Protein 1CDO (pdb70)

Foldseek 3Di:
DCAPHWDWFWFFKAQFAPDFTDTATKTFAHAAAQKFKWQWFKFWDDCVQVCCRYPLRPPVLDGAQDGQLTKTFTCCYHPPDDPDDGGFIKAFALAFQPCPDPQNPDPQFLHDCDFCCNPPVSSQFRPDARIDGPNHRHTYGSQHRNRISMHMHRNRRMATADSPFDRQWLSNLSFQLLLQLLCQCPVQNAAAQFEEEFEDQFSSSLSVLLNNVLRHYPAYEYEDLDCVRVVSSVVSPHDHYDHQVVDPDGPLVVLCVVPVAAGQEYEYAAQDLVVQASRLSSFHFARHEYEYRHHDDPDDHDDDPCSPVRHYYYYYTDSSRDNNRPPSRVVSVCVVVVNDDTVSQEDAEEESNCVSVQVVCVVVVNGRIYMYGD/DPPPHKDWFWFFKDQFAPDGTDIATKIFAHAAPQKFKWQWFKFWDDPVQVCCRHPAPPGLLDRAQDGQQTKTFTCQYHPPDPPDGGGFIKHFALAFQPCPDPQNPDPQFLHDCDFCVNVPPNSQFDPDARIDGPNHGYTYHSQPRNRISMHMHRNRGMATADSVFDRLWLSRLNAQLLLLQLCQCPVQNAAAAFAEEEEDQFSSRLSVLLNNVLRHYPAYEYEYQDPVRPVSSVVSHHDHYYHQVPDPDGPLVVLCVVVVAATQEYEYAPADLVVQASRLSRHHFARHEYEYRHHDDPDDRDDDPVSVVRHYYYYYHGSSRDNPNPPSNVVSVCVVVVSDDGVSQAPEEEESNCVVVQSVCVVVVNGRMYMYGD

Sequence (748 aa):
ATVGKVIKCKAAVAWEANKPLVIEEIEVDVPHANEIRIKIIATGVCHTDLYHLFEGKHKDGFPVVLGHEGAGIVESVGPGVTEFQPGEKVIPLFISQCGECRFCQSPKTNQCVKGWANESPDVMSPKETRFTCKGRKVLQFLGTSTFSQYTVVNQIAVAKIDPSAPLDTVCLLGCGVSTGFGAAVNTAKVEPGSTCAVFGLGAVGLAAVMGCHSAGAKRIIAVDLNPDKFEKAKVFGATDFVNPNDHSEPISQVLSKMTNGGVDFSLECVGNVGVMRNALESCLKGWGVSVLVGWTDLHDVATRPIQLIAGRTWKGSMFGGFKGKDGVPKMVKAYLDKKVKLDEFITHRMPLESVNDAIDLMKHGKCIRTVLSLATVGKVIKCKAAVAWEANKPLVIEEIEVDVPHANEIRIKIIATGVCHTDLYHLFEGKHKDGFPVVLGHEGAGIVESVGPGVTEFQPGEKVIPLFISQCGECRFCQSPKTNQCVKGWANESPDVMSPKETRFTCKGRKVLQFLGTSTFSQYTVVNQIAVAKIDPSAPLDTVCLLGCGVSTGFGAAVNTAKVEPGSTCAVFGLGAVGLAAVMGCHSAGAKRIIAVDLNPDKFEKAKVFGATDFVNPNDHSEPISQVLSKMTNGGVDFSLECVGNVGVMRNALESCLKGWGVSVLVGWTDLHDVATRPIQLIAGRTWKGSMFGGFKGKDGVPKMVKAYLDKKVKLDEFITHRMPLESVNDAIDLMKHGKCIRTVLSL

CATH classification: 3.90.180.10 (+1 more: 3.40.50.720)

Nearest PDB structures (foldseek):
  1cdo-assembly1_B  TM=1.003E+00  e=3.795E-87  Gadus morhua callarias
  7u9n-assembly1_A  TM=9.474E-01  e=1.979E-55  Equus caballus
  1p0c-assembly1_A  TM=9.424E-01  e=9.483E-54  Pelophylax perezi
  1d1t-assembly1_B  TM=9.453E-01  e=1.137E-53  Homo sapiens
  8h2a-assembly1_B  TM=8.984E-01  e=4.370E-33  Formosa agariphila

Secondary structure (DSSP, 8-state):
--TTS-EEEEEEEB-STTS--EEEEEEEPPP-TTEEEEEEEEEE--HHHHIIIIII--TTS-SEE----EEEEEEEE-TT--S--TT-EEEE-SS---SSSHHHH-TT----S-SGGGT-TTTTS-S---EEETTEEEEEGGGT--SBSEEEEEGGGEEE--TT--HHHHGGGGTHHHHHHHIIIIII---TT-EEEEE--SHHHHHHHHHHHHTT-SEEEEE-S-GGGHHHHHHTT--EEE-GGG-SS-HHHHHHHHHTS-BSEEEE-S--HHHHHHHHHTBPTTT-EEEE-S--SSS-EEE-HHHHHTT-EEEE-SGGG--HHHHHHHHHHHHHTTSS--GGGEEEEEEGGGHHHHHHHHHTT--SEEEEE-/--TTS-EEEEEEEB-STTS--EEEEEEEPPP-TTEEEEEEEEEE--HHHHHHHHH---GGG-SEE----EEEEEEEE-TT--S--TT-EEEE-SS---SSSTTTT-TT----S-SHHHH-TTTTS-S---EEETTEE-EEGGGT--SBSEEEEEGGGEEE--TT--HHHHGGGGTHHHHHHHIIIIII---TT-EEEEE--SHHHHHHHHHHHHHT-SEEEEE-S-GGGHHHHHHHT--EEE-GGG-SS-HHHHHHHHHTS-BSEEEE-S--HHHHHHHHHTBPTTT-EEEE-S---SS-EEE-HHHHHTT-EEEE-SGGG--HHHHHHHHHHHHHTTSS--GGGEEEEEEGGGHHHHHHHHHTT--SEEEEE-

Structure (mmCIF, N/CA/C/O backbone):
data_1CDO
#
_entry.id   1CDO
#
_cell.length_a   102.950
_cell.length_b   47.600
_cell.length_c   80.430
_cell.angle_alpha   90.00
_cell.angle_beta   104.66
_cell.angle_gamma   90.00
#
_symmetry.space_group_name_H-M   'P 1 21 1'
#
loop_
_entity.id
_entity.type
_entity.pdbx_description
1 polymer 'ALCOHOL DEHYDROGENASE'
2 non-polymer 'ZINC ION'
3 non-polymer NICOTINAMIDE-ADENINE-DINUCLEOTIDE
4 water water
#
loop_
_atom_site.group_PDB
_atom_site.id
_atom_site.type_symbol
_atom_site.label_atom_id
_atom_site.label_alt_id
_atom_site.label_comp_id
_atom_site.label_asym_id
_atom_site.label_entity_id
_atom_site.label_seq_id
_atom_site.pdbx_PDB_ins_code
_atom_site.Cartn_x
_atom_site.Cartn_y
_atom_site.Cartn_z
_atom_site.occupancy
_atom_site.B_iso_or_equiv
_atom_site.auth_seq_id
_atom_site.auth_comp_id
_atom_site.auth_asym_id
_atom_site.auth_atom_id
_atom_site.pdbx_PDB_model_num
ATOM 1 N N . ALA A 1 1 ? 44.105 0.676 -0.622 1.00 25.39 1 ALA A N 1
ATOM 2 C CA . ALA A 1 1 ? 45.457 1.192 -1.008 1.00 26.20 1 ALA A CA 1
ATOM 3 C C . ALA A 1 1 ? 46.112 2.008 0.113 1.00 26.06 1 ALA A C 1
ATOM 4 O O . ALA A 1 1 ? 47.289 2.353 0.032 1.00 26.35 1 ALA A O 1
ATOM 6 N N . THR A 1 2 ? 45.337 2.317 1.149 1.00 25.09 2 THR A N 1
ATOM 7 C CA . THR A 1 2 ? 45.821 3.105 2.276 1.00 23.49 2 THR A CA 1
ATOM 8 C C . THR A 1 2 ? 45.808 2.342 3.604 1.00 21.32 2 THR A C 1
ATOM 9 O O . THR A 1 2 ? 46.479 2.728 4.560 1.00 21.60 2 THR A O 1
ATOM 13 N N . VAL A 1 3 ? 45.059 1.247 3.644 1.00 17.35 3 VAL A N 1
ATOM 14 C CA . VAL A 1 3 ? 44.941 0.431 4.844 1.00 20.21 3 VAL A CA 1
ATOM 15 C C . VAL A 1 3 ? 46.302 -0.033 5.357 1.00 19.52 3 VAL A C 1
ATOM 16 O O . VAL A 1 3 ? 47.138 -0.492 4.584 1.00 21.02 3 VAL A O 1
ATOM 20 N N . GLY A 1 4 ? 46.513 0.117 6.662 1.00 19.79 4 GLY A N 1
ATOM 21 C CA . GLY A 1 4 ? 47.755 -0.302 7.289 1.00 18.71 4 GLY A CA 1
ATOM 22 C C . GLY A 1 4 ? 48.894 0.665 7.067 1.00 18.20 4 GLY A C 1
ATOM 23 O O . GLY A 1 4 ? 50.018 0.426 7.504 1.00 18.60 4 GLY A O 1
ATOM 24 N N . LYS A 1 5 ? 48.598 1.782 6.420 1.00 18.93 5 LYS A N 1
ATOM 25 C CA . LYS A 1 5 ? 49.608 2.781 6.134 1.00 20.03 5 LYS A CA 1
ATOM 26 C C . LYS A 1 5 ? 49.212 4.139 6.693 1.00 18.55 5 LYS A C 1
ATOM 27 O O . LYS A 1 5 ? 48.033 4.409 6.905 1.00 19.39 5 LYS A O 1
ATOM 33 N N . VAL A 1 6 ? 50.212 4.979 6.943 1.00 16.25 6 VAL A N 1
ATOM 34 C CA . VAL A 1 6 ? 49.991 6.341 7.412 1.00 16.49 6 VAL A CA 1
ATOM 35 C C . VAL A 1 6 ? 49.497 7.076 6.158 1.00 18.23 6 VAL A C 1
ATOM 36 O O . VAL A 1 6 ? 49.948 6.785 5.041 1.00 20.60 6 VAL A O 1
ATOM 40 N N . ILE A 1 7 ? 48.539 7.978 6.330 1.00 16.63 7 ILE A N 1
ATOM 41 C CA . ILE A 1 7 ? 47.993 8.735 5.211 1.00 12.34 7 ILE A CA 1
ATOM 42 C C . ILE A 1 7 ? 48.470 10.177 5.241 1.00 14.33 7 ILE A C 1
ATOM 43 O O . ILE A 1 7 ? 48.563 10.782 6.296 1.00 17.32 7 ILE A O 1
ATOM 48 N N . LYS A 1 8 ? 48.845 10.691 4.077 1.00 13.44 8 LYS A N 1
ATOM 49 C CA . LYS A 1 8 ? 49.262 12.072 3.924 1.00 14.27 8 LYS A CA 1
ATOM 50 C C . LYS A 1 8 ? 48.046 12.675 3.218 1.00 13.69 8 LYS A C 1
ATOM 51 O O . LYS A 1 8 ? 47.529 12.086 2.260 1.00 13.14 8 LYS A O 1
ATOM 57 N N . CYS A 1 9 ? 47.529 13.783 3.737 1.00 10.57 9 CYS A N 1
ATOM 58 C CA . CYS A 1 9 ? 46.359 14.408 3.143 1.00 9.23 9 CYS A CA 1
ATOM 59 C C . CYS A 1 9 ? 46.279 15.875 3.536 1.00 8.32 9 CYS A C 1
ATOM 60 O O . CYS A 1 9 ? 47.143 16.375 4.266 1.00 11.82 9 CYS A O 1
ATOM 63 N N . LYS A 1 10 ? 45.269 16.568 3.016 1.00 6.16 10 LYS A N 1
ATOM 64 C CA . LYS A 1 10 ? 45.057 17.983 3.304 1.00 3.82 10 LYS A CA 1
ATOM 65 C C . LYS A 1 10 ? 44.126 18.182 4.495 1.00 4.47 10 LYS A C 1
ATOM 66 O O . LYS A 1 10 ? 43.087 17.527 4.593 1.00 2.00 10 LYS A O 1
ATOM 72 N N . ALA A 1 11 ? 44.464 19.152 5.340 1.00 6.39 11 ALA A N 1
ATOM 73 C CA . ALA A 1 11 ? 43.662 19.506 6.513 1.00 8.62 11 ALA A CA 1
ATOM 74 C C . ALA A 1 11 ? 43.869 20.991 6.809 1.00 8.56 11 ALA A C 1
ATOM 75 O O . ALA A 1 11 ? 44.938 21.534 6.514 1.00 9.26 11 ALA A O 1
ATOM 77 N N . ALA A 1 12 ? 42.832 21.665 7.301 1.00 6.02 12 ALA A N 1
ATOM 78 C CA . ALA A 1 12 ? 42.941 23.082 7.660 1.00 5.92 12 ALA A CA 1
ATOM 79 C C . ALA A 1 12 ? 43.419 23.118 9.108 1.00 6.82 12 ALA A C 1
ATOM 80 O O . ALA A 1 12 ? 42.681 22.739 10.020 1.00 8.16 12 ALA A O 1
ATOM 82 N N . VAL A 1 13 ? 44.663 23.546 9.307 1.00 8.39 13 VAL A N 1
ATOM 83 C CA . VAL A 1 13 ? 45.277 23.606 10.632 1.00 7.06 13 VAL A CA 1
ATOM 84 C C . VAL A 1 13 ? 45.345 25.009 11.216 1.00 9.46 13 VAL A C 1
ATOM 85 O O . VAL A 1 13 ? 45.709 25.967 10.526 1.00 10.83 13 VAL A O 1
ATOM 89 N N . ALA A 1 14 ? 44.990 25.122 12.491 1.00 12.19 14 ALA A N 1
ATOM 90 C CA . ALA A 1 14 ? 45.047 26.388 13.215 1.00 12.95 14 ALA A CA 1
ATOM 91 C C . ALA A 1 14 ? 46.256 26.289 14.147 1.00 13.89 14 ALA A C 1
ATOM 92 O O . ALA A 1 14 ? 46.188 25.644 15.202 1.00 9.90 14 ALA A O 1
ATOM 94 N N . TRP A 1 15 ? 47.365 26.903 13.738 1.00 13.83 15 TRP A N 1
ATOM 95 C CA . TRP A 1 15 ? 48.602 26.871 14.516 1.00 12.08 15 TRP A CA 1
ATOM 96 C C . TRP A 1 15 ? 48.522 27.584 15.861 1.00 13.40 15 TRP A C 1
ATOM 97 O O . TRP A 1 15 ? 49.248 27.245 16.799 1.00 11.21 15 TRP A O 1
ATOM 108 N N . GLU A 1 16 ? 47.688 28.612 15.938 1.00 14.35 16 GLU A N 1
ATOM 109 C CA . GLU A 1 16 ? 47.509 29.342 17.182 1.00 15.91 16 GLU A CA 1
ATOM 110 C C . GLU A 1 16 ? 46.190 30.090 17.145 1.00 16.05 16 GLU A C 1
ATOM 111 O O . GLU A 1 16 ? 45.536 30.188 16.097 1.00 17.60 16 GLU A O 1
ATOM 117 N N . ALA A 1 17 ? 45.773 30.567 18.309 1.00 16.76 17 ALA A N 1
ATOM 118 C CA . ALA A 1 17 ? 44.525 31.292 18.430 1.00 18.40 17 ALA A CA 1
ATOM 119 C C . ALA 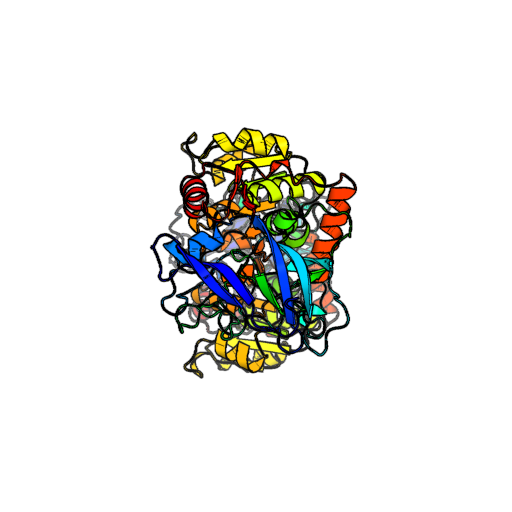A 1 17 ? 44.571 32.561 17.608 1.00 20.61 17 ALA A C 1
ATOM 120 O O . ALA A 1 17 ? 45.641 32.998 17.171 1.00 21.36 17 ALA A O 1
ATOM 122 N N . ASN A 1 18 ? 43.381 33.084 17.334 1.00 20.99 18 ASN A N 1
ATOM 123 C CA . ASN A 1 18 ? 43.179 34.329 16.605 1.00 22.94 18 ASN A CA 1
ATOM 124 C C . ASN A 1 18 ? 43.881 34.491 15.251 1.00 23.38 18 ASN A C 1
ATOM 125 O O . ASN A 1 18 ? 43.920 35.605 14.714 1.00 23.42 18 ASN A O 1
ATOM 130 N N . LYS A 1 19 ? 44.403 33.400 14.688 1.00 21.31 19 LYS A N 1
ATOM 131 C CA . LYS A 1 19 ? 45.092 33.444 13.389 1.00 20.94 19 LYS A CA 1
ATOM 132 C C . LYS A 1 19 ? 44.279 32.727 12.300 1.00 20.19 19 LYS A C 1
ATOM 133 O O . LYS A 1 19 ? 43.482 31.832 12.598 1.00 19.06 19 LYS A O 1
ATOM 139 N N . PRO A 1 20 ? 44.402 33.176 11.030 1.00 18.98 20 PRO A N 1
ATOM 140 C CA . PRO A 1 20 ? 43.652 32.514 9.955 1.00 17.75 20 PRO A CA 1
ATOM 141 C C . PRO A 1 20 ? 44.174 31.087 9.795 1.00 17.32 20 PRO A C 1
ATOM 142 O O . PRO A 1 20 ? 45.347 30.814 10.084 1.00 15.77 20 PRO A O 1
ATOM 146 N N . LEU A 1 21 ? 43.309 30.172 9.367 1.00 15.35 21 LEU A N 1
ATOM 147 C CA . LEU A 1 21 ? 43.703 28.777 9.180 1.00 13.54 21 LEU A CA 1
ATOM 148 C C . LEU A 1 21 ? 44.576 28.584 7.936 1.00 12.90 21 LEU A C 1
ATOM 149 O O . LEU A 1 21 ? 44.484 29.359 6.982 1.00 13.99 21 LEU A O 1
ATOM 154 N N . VAL A 1 22 ? 45.387 27.527 7.938 1.00 12.22 22 VAL A N 1
ATOM 155 C CA . VAL A 1 22 ? 46.291 27.228 6.828 1.00 11.45 22 VAL A CA 1
ATOM 156 C C . VAL A 1 22 ? 46.081 25.807 6.308 1.00 10.44 22 VAL A C 1
ATOM 157 O O . VAL A 1 22 ? 46.112 24.849 7.085 1.00 8.49 22 VAL A O 1
ATOM 161 N N . ILE A 1 23 ? 45.855 25.673 5.000 1.00 10.66 23 ILE A N 1
ATOM 162 C CA . ILE A 1 23 ? 45.666 24.358 4.397 1.00 10.21 23 ILE A CA 1
ATOM 163 C C . ILE A 1 23 ? 47.046 23.712 4.388 1.00 10.42 23 ILE A C 1
ATOM 164 O O . ILE A 1 23 ? 47.974 24.240 3.779 1.00 10.81 23 ILE A O 1
ATOM 169 N N . GLU A 1 24 ? 47.189 22.629 5.147 1.00 8.58 24 GLU A N 1
ATOM 170 C CA . GLU A 1 24 ? 48.453 21.916 5.261 1.00 10.10 24 GLU A CA 1
ATOM 171 C C . GLU A 1 24 ? 48.326 20.459 4.861 1.00 10.33 24 GLU A C 1
ATOM 172 O O . GLU A 1 24 ? 47.220 19.916 4.754 1.00 9.85 24 GLU A O 1
ATOM 178 N N . GLU A 1 25 ? 49.471 19.843 4.597 1.00 13.54 25 GLU A N 1
ATOM 179 C CA . GLU A 1 25 ? 49.517 18.422 4.287 1.00 14.39 25 GLU A CA 1
ATOM 180 C C . GLU A 1 25 ? 49.949 17.814 5.610 1.00 13.24 25 GLU A C 1
ATOM 181 O O . GLU A 1 25 ? 51.003 18.174 6.147 1.00 11.66 25 GLU A O 1
ATOM 187 N N . ILE A 1 26 ? 49.081 16.988 6.182 1.00 11.47 26 ILE A N 1
ATOM 188 C CA . ILE A 1 26 ? 49.343 16.331 7.453 1.00 10.15 26 ILE A CA 1
ATOM 189 C C . ILE A 1 26 ? 49.429 14.816 7.249 1.00 8.35 26 ILE A C 1
ATOM 190 O O . ILE A 1 26 ? 49.057 14.296 6.193 1.00 9.52 26 ILE A O 1
ATOM 195 N N . GLU A 1 27 ? 49.919 14.127 8.273 1.00 9.58 27 GLU A N 1
ATOM 196 C CA . GLU A 1 27 ? 50.014 12.672 8.275 1.00 11.14 27 GLU A CA 1
ATOM 197 C C . GLU A 1 27 ? 48.948 12.194 9.259 1.00 10.77 27 GLU A C 1
ATOM 198 O O . GLU A 1 27 ? 48.820 12.733 10.361 1.00 11.07 27 GLU A O 1
ATOM 204 N N . VAL A 1 28 ? 48.137 11.242 8.832 1.00 9.61 28 VAL A N 1
ATOM 205 C CA . VAL A 1 28 ? 47.085 10.685 9.661 1.00 9.09 28 VAL A CA 1
ATOM 206 C C . VAL A 1 28 ? 47.549 9.272 9.967 1.00 11.24 28 VAL A C 1
ATOM 207 O O . VAL A 1 28 ? 47.794 8.478 9.057 1.00 10.20 28 VAL A O 1
ATOM 211 N N . ASP A 1 29 ? 47.773 8.999 11.247 1.00 12.32 29 ASP A N 1
ATOM 212 C CA . ASP A 1 29 ? 48.243 7.688 11.685 1.00 13.64 29 ASP A CA 1
ATOM 213 C C . ASP A 1 29 ? 47.166 6.625 11.471 1.00 12.87 29 ASP A C 1
ATOM 214 O O . ASP A 1 29 ? 46.024 6.939 11.154 1.00 16.66 29 ASP A O 1
ATOM 219 N N . VAL A 1 30 ? 47.556 5.365 11.586 1.00 14.16 30 VAL A N 1
ATOM 220 C CA . VAL A 1 30 ? 46.636 4.250 11.432 1.00 12.48 30 VAL A CA 1
ATOM 221 C C . VAL A 1 30 ? 45.777 4.171 12.705 1.00 13.60 30 VAL A C 1
ATOM 222 O O . VAL A 1 30 ? 46.264 4.449 13.811 1.00 11.88 30 VAL A O 1
ATOM 226 N N . PRO A 1 31 ? 44.494 3.781 12.567 1.00 10.40 31 PRO A N 1
ATOM 227 C CA . PRO A 1 31 ? 43.586 3.677 13.716 1.00 10.29 31 PRO A CA 1
ATOM 228 C C . PRO A 1 31 ? 44.027 2.658 14.771 1.00 9.54 31 PRO A C 1
ATOM 229 O O . PRO A 1 31 ? 44.323 1.503 14.458 1.00 11.05 31 PRO A O 1
ATOM 233 N N . HIS A 1 32 ? 44.083 3.108 16.022 1.00 8.08 32 HIS A N 1
ATOM 234 C CA . HIS A 1 32 ? 44.476 2.249 17.129 1.00 7.20 32 HIS A CA 1
ATOM 235 C C . HIS A 1 32 ? 43.279 1.397 17.534 1.00 7.96 32 HIS A C 1
ATOM 236 O O . HIS A 1 32 ? 42.245 1.402 16.859 1.00 5.77 32 HIS A O 1
ATOM 243 N N . ALA A 1 33 ? 43.411 0.677 18.644 1.00 10.60 33 ALA A N 1
ATOM 244 C CA . ALA A 1 33 ? 42.326 -0.176 19.133 1.00 10.67 33 ALA A CA 1
ATOM 245 C C . ALA A 1 33 ? 41.006 0.595 19.298 1.00 10.05 33 ALA A C 1
ATOM 246 O O . ALA A 1 33 ? 40.990 1.725 19.810 1.00 8.67 33 ALA A O 1
ATOM 248 N N . ASN A 1 34 ? 39.917 -0.014 18.827 1.00 10.77 34 ASN A N 1
ATOM 249 C CA . ASN A 1 34 ? 38.563 0.552 18.899 1.00 11.18 34 ASN A CA 1
ATOM 250 C C . ASN A 1 34 ? 38.359 1.884 18.166 1.00 12.60 34 ASN A C 1
ATOM 251 O O . ASN A 1 34 ? 37.414 2.623 18.479 1.00 11.44 34 ASN A O 1
ATOM 256 N N . GLU A 1 35 ? 39.217 2.186 17.191 1.00 9.52 35 GLU A N 1
ATOM 257 C CA . GLU A 1 35 ? 39.119 3.440 16.435 1.00 9.04 35 GLU A CA 1
ATOM 258 C C . GLU A 1 35 ? 38.686 3.250 14.989 1.00 6.97 35 GLU A C 1
ATOM 259 O O . GLU A 1 35 ? 38.858 2.167 14.423 1.00 9.10 35 GLU A O 1
ATOM 265 N N . ILE A 1 36 ? 38.151 4.314 14.389 1.00 8.47 36 ILE A N 1
ATOM 266 C CA . ILE A 1 36 ? 37.682 4.291 12.997 1.00 7.95 36 ILE A CA 1
ATOM 267 C C . ILE A 1 36 ? 38.391 5.393 12.202 1.00 7.20 36 ILE A C 1
ATOM 268 O O . ILE A 1 36 ? 38.503 6.521 12.695 1.00 8.03 36 ILE A O 1
ATOM 273 N N . ARG A 1 37 ? 38.937 5.065 11.028 1.00 5.21 37 ARG A N 1
ATOM 274 C CA . ARG A 1 37 ? 39.559 6.093 10.187 1.00 6.38 37 ARG A CA 1
ATOM 275 C C . ARG A 1 37 ? 38.509 6.384 9.124 1.00 5.73 37 ARG A C 1
ATOM 276 O O . ARG A 1 37 ? 38.068 5.474 8.410 1.00 5.49 37 ARG A O 1
ATOM 284 N N . ILE A 1 38 ? 38.125 7.654 9.026 1.00 5.02 38 ILE A N 1
ATOM 285 C CA . ILE A 1 38 ? 37.061 8.102 8.136 1.00 4.49 38 ILE A CA 1
ATOM 286 C C . ILE A 1 38 ? 37.452 9.135 7.083 1.00 5.83 38 ILE A C 1
ATOM 287 O O . ILE A 1 38 ? 38.124 10.113 7.377 1.00 2.91 38 ILE A O 1
ATOM 292 N N . LYS A 1 39 ? 37.004 8.918 5.852 1.00 8.43 39 LYS A N 1
ATOM 293 C CA . LYS A 1 39 ? 37.240 9.879 4.782 1.00 7.77 39 LYS A CA 1
ATOM 294 C C . LYS A 1 39 ? 36.053 10.860 4.840 1.00 6.42 39 LYS A C 1
ATOM 295 O O . LYS A 1 39 ? 34.909 10.480 4.563 1.00 7.18 39 LYS A O 1
ATOM 301 N N . ILE A 1 40 ? 36.315 12.100 5.253 1.00 7.75 40 ILE A N 1
ATOM 302 C CA . ILE A 1 40 ? 35.265 13.117 5.359 1.00 6.79 40 ILE A CA 1
ATOM 303 C C . ILE A 1 40 ? 34.868 13.674 3.982 1.00 8.20 40 ILE A C 1
ATOM 304 O O . ILE A 1 40 ? 35.700 14.194 3.243 1.00 8.76 40 ILE A O 1
ATOM 309 N N . ILE A 1 41 ? 33.587 13.547 3.650 1.00 9.70 41 ILE A N 1
ATOM 310 C CA . ILE A 1 41 ? 33.045 14.018 2.372 1.00 8.16 41 ILE A CA 1
ATOM 311 C C . ILE A 1 41 ? 32.466 15.445 2.468 1.00 7.77 41 ILE A C 1
ATOM 312 O O . ILE A 1 41 ? 32.463 16.190 1.484 1.00 9.05 41 ILE A O 1
ATOM 317 N N . ALA A 1 42 ? 31.977 15.821 3.646 1.00 7.59 42 ALA A N 1
ATOM 318 C CA . ALA A 1 42 ? 31.398 17.148 3.852 1.00 3.77 42 ALA A CA 1
ATOM 319 C C . ALA A 1 42 ? 31.370 17.496 5.335 1.00 6.19 42 ALA A C 1
ATOM 320 O O . ALA A 1 42 ? 31.212 16.611 6.179 1.00 4.23 42 ALA A O 1
ATOM 322 N N . THR A 1 43 ? 31.530 18.782 5.647 1.00 6.63 43 THR A N 1
ATOM 323 C CA . THR A 1 43 ? 31.494 19.254 7.027 1.00 8.16 43 THR A CA 1
ATOM 324 C C . THR A 1 43 ? 30.979 20.699 7.115 1.00 8.95 43 THR A C 1
ATOM 325 O O . THR A 1 43 ? 31.363 21.559 6.313 1.00 6.65 43 THR A O 1
ATOM 329 N N . GLY A 1 44 ? 30.024 20.925 8.015 1.00 6.48 44 GLY A N 1
ATOM 330 C CA . GLY A 1 44 ? 29.500 22.262 8.206 1.00 5.18 44 GLY A CA 1
ATOM 331 C C . GLY A 1 44 ? 30.439 23.017 9.134 1.00 4.73 44 GLY A C 1
ATOM 332 O O . GLY A 1 44 ? 31.360 22.431 9.702 1.00 3.27 44 GLY A O 1
ATOM 333 N N . VAL A 1 45 ? 30.235 24.321 9.266 1.00 4.36 45 VAL A N 1
ATOM 334 C CA . VAL A 1 45 ? 31.051 25.144 10.151 1.00 4.00 45 VAL A CA 1
ATOM 335 C C . VAL A 1 45 ? 30.101 25.592 11.264 1.00 3.90 45 VAL A C 1
ATOM 336 O O . VAL A 1 45 ? 29.020 26.103 10.970 1.00 5.52 45 VAL A O 1
ATOM 340 N N . CYS A 1 46 ? 30.464 25.342 12.523 1.00 3.58 46 CYS A N 1
ATOM 341 C CA . CYS A 1 46 ? 29.619 25.728 13.669 1.00 5.75 46 CYS A CA 1
ATOM 342 C C . CYS A 1 46 ? 30.251 26.896 14.434 1.00 7.27 46 CYS A C 1
ATOM 343 O O . CYS A 1 46 ? 31.462 27.134 14.333 1.00 5.54 46 CYS A O 1
ATOM 346 N N . HIS A 1 47 ? 29.449 27.631 15.204 1.00 7.11 47 HIS A N 1
ATOM 347 C CA . HIS A 1 47 ? 30.013 28.748 15.956 1.00 6.78 47 HIS A CA 1
ATOM 348 C C . HIS A 1 47 ? 30.956 28.304 17.066 1.00 5.43 47 HIS A C 1
ATOM 349 O O . HIS A 1 47 ? 31.756 29.104 17.554 1.00 8.53 47 HIS A O 1
ATOM 356 N N . THR A 1 48 ? 30.831 27.056 17.508 1.00 5.13 48 THR A N 1
ATOM 357 C CA . THR A 1 48 ? 31.709 26.534 18.559 1.00 4.98 48 THR A CA 1
ATOM 358 C C . THR A 1 48 ? 33.155 26.425 18.046 1.00 6.68 48 THR A C 1
ATOM 359 O O . THR A 1 48 ? 34.108 26.521 18.823 1.00 5.79 48 THR A O 1
ATOM 363 N N . ASP A 1 49 ? 33.311 26.264 16.732 1.00 4.39 49 ASP A N 1
ATOM 364 C CA . ASP A 1 49 ? 34.637 26.205 16.120 1.00 5.27 49 ASP A CA 1
ATOM 365 C C . ASP A 1 49 ? 35.255 27.597 16.306 1.00 4.44 49 ASP A C 1
ATOM 366 O O . ASP A 1 49 ? 36.417 27.727 16.697 1.00 6.15 49 ASP A O 1
ATOM 371 N N . LEU A 1 50 ? 34.450 28.633 16.088 1.00 3.30 50 LEU A N 1
ATOM 372 C CA . LEU A 1 50 ? 34.933 30.000 16.245 1.00 5.05 50 LEU A CA 1
ATOM 373 C C . LEU A 1 50 ? 35.245 30.317 17.713 1.00 8.16 50 LEU A C 1
ATOM 374 O O . LEU A 1 50 ? 36.240 30.985 18.013 1.00 5.43 50 LEU A O 1
ATOM 379 N N . TYR A 1 51 ? 34.389 29.848 18.621 1.00 7.44 51 TYR A N 1
ATOM 380 C CA . TYR A 1 51 ? 34.578 30.096 20.050 1.00 9.12 51 TYR A CA 1
ATOM 381 C C . TYR A 1 51 ? 36.005 29.774 20.524 1.00 9.21 51 TYR A C 1
ATOM 382 O O . TYR A 1 51 ? 36.651 30.593 21.180 1.00 9.70 51 TYR A O 1
ATOM 391 N N . HIS A 1 52 ? 36.490 28.584 20.190 1.00 11.66 52 HIS A N 1
ATOM 392 C CA . HIS A 1 52 ? 37.834 28.171 20.581 1.00 11.35 52 HIS A CA 1
ATOM 393 C C . HIS A 1 52 ? 38.895 29.065 19.934 1.00 11.85 52 HIS A C 1
ATOM 394 O O . HIS A 1 52 ? 39.815 29.539 20.605 1.00 8.63 52 HIS A O 1
ATOM 401 N N . LEU A 1 53 ? 38.731 29.313 18.638 1.00 13.10 53 LEU A N 1
ATOM 402 C CA . LEU A 1 53 ? 39.667 30.114 17.850 1.00 14.00 53 LEU A CA 1
ATOM 403 C C . LEU A 1 53 ? 39.739 31.603 18.206 1.00 14.91 53 LEU A C 1
ATOM 404 O O . LEU A 1 53 ? 40.819 32.203 18.198 1.00 14.91 53 LEU A O 1
ATOM 409 N N . PHE A 1 54 ? 38.593 32.192 18.527 1.00 16.58 54 PHE A N 1
ATOM 410 C CA . PHE A 1 54 ? 38.521 33.612 18.829 1.00 17.23 54 PHE A CA 1
ATOM 411 C C . PHE A 1 54 ? 38.182 34.001 20.269 1.00 19.62 54 PHE A C 1
ATOM 412 O O . PHE A 1 54 ? 38.678 35.016 20.754 1.00 22.57 54 PHE A O 1
ATOM 420 N N . GLU A 1 55 ? 37.306 33.239 20.928 1.00 19.80 55 GLU A N 1
ATOM 421 C CA . GLU A 1 55 ? 36.874 33.547 22.299 1.00 18.38 55 GLU A CA 1
ATOM 422 C C . GLU A 1 55 ? 37.639 32.874 23.436 1.00 20.04 55 GLU A C 1
ATOM 423 O O . GLU A 1 55 ? 38.285 33.550 24.230 1.00 22.19 55 GLU A O 1
ATOM 429 N N . GLY A 1 56 ? 37.478 31.558 23.572 1.00 20.34 56 GLY A N 1
ATOM 430 C CA . GLY A 1 56 ? 38.159 30.822 24.626 1.00 18.44 56 GLY A CA 1
ATOM 431 C C . GLY A 1 56 ? 39.662 30.861 24.459 1.00 19.94 56 GLY A C 1
ATOM 432 O O . GLY A 1 56 ? 40.396 31.206 25.388 1.00 19.27 56 GLY A O 1
ATOM 433 N N . LYS A 1 57 ? 40.122 30.479 23.269 1.00 20.41 57 LYS A N 1
ATOM 434 C CA . LYS A 1 57 ? 41.545 30.478 22.942 1.00 19.81 57 LYS A CA 1
ATOM 435 C C . LYS A 1 57 ? 42.450 29.832 23.986 1.00 22.11 57 LYS A C 1
ATOM 436 O O . LYS A 1 57 ? 43.543 30.350 24.263 1.00 22.01 57 LYS A O 1
ATOM 442 N N . HIS A 1 58 ? 42.032 28.697 24.548 1.00 22.02 58 HIS A N 1
ATOM 443 C CA . HIS A 1 58 ? 42.859 28.038 25.559 1.00 24.65 58 HIS A CA 1
ATOM 444 C C . HIS A 1 58 ? 44.260 27.820 25.003 1.00 25.19 58 HIS A C 1
ATOM 445 O O . HIS A 1 58 ? 44.442 27.147 23.986 1.00 25.57 58 HIS A O 1
ATOM 452 N N . LYS A 1 59 ? 45.255 28.291 25.744 1.00 26.51 59 LYS A N 1
ATOM 453 C CA . LYS A 1 59 ? 46.652 28.239 25.306 1.00 28.68 59 LYS A CA 1
ATOM 454 C C . LYS A 1 59 ? 47.269 26.880 25.043 1.00 25.84 59 LYS A C 1
ATOM 455 O O . LYS A 1 59 ? 48.177 26.764 24.206 1.00 25.82 59 LYS A O 1
ATOM 461 N N . ASP A 1 60 ? 46.791 25.826 25.719 1.00 22.59 60 ASP A N 1
ATOM 462 C CA . ASP A 1 60 ? 47.332 24.487 25.511 1.00 18.96 60 ASP A CA 1
ATOM 463 C C . ASP A 1 60 ? 46.531 23.751 24.425 1.00 18.33 60 ASP A C 1
ATOM 464 O O . ASP A 1 60 ? 46.823 22.597 24.118 1.00 18.81 60 ASP A O 1
ATOM 469 N N . GLY A 1 61 ? 45.538 24.431 23.854 1.00 15.97 61 GLY A N 1
ATOM 470 C CA . GLY A 1 61 ? 44.708 23.808 22.839 1.00 12.75 61 GLY A CA 1
ATOM 471 C C . GLY A 1 61 ? 45.092 24.067 21.392 1.00 12.12 61 GLY A C 1
ATOM 472 O O . GLY A 1 61 ? 44.255 23.936 20.494 1.00 13.01 61 GLY A O 1
ATOM 473 N N . PHE A 1 62 ? 46.344 24.450 21.164 1.00 12.69 62 PHE A N 1
ATOM 474 C CA . PHE A 1 62 ? 46.860 24.735 19.825 1.00 9.77 62 PHE A CA 1
ATOM 475 C C . PHE A 1 62 ? 48.238 24.084 19.710 1.00 11.68 62 PHE A C 1
ATOM 476 O O . PHE A 1 62 ? 48.914 23.895 20.724 1.00 14.36 62 PHE A O 1
ATOM 484 N N . PRO A 1 63 ? 48.646 23.667 18.495 1.00 11.82 63 PRO A N 1
ATOM 485 C CA . PRO A 1 63 ? 47.926 23.762 17.217 1.00 13.38 63 PRO A CA 1
ATOM 486 C C . PRO A 1 63 ? 46.781 22.743 17.129 1.00 10.71 63 PRO A C 1
ATOM 487 O O . PRO A 1 63 ? 46.831 21.698 17.782 1.00 12.51 63 PRO A O 1
ATOM 491 N N . VAL A 1 64 ? 45.781 23.018 16.292 1.00 9.84 64 VAL A N 1
ATOM 492 C CA . VAL A 1 64 ? 44.625 22.123 16.185 1.00 7.60 64 VAL A CA 1
ATOM 493 C C . VAL A 1 64 ? 43.858 22.155 14.861 1.00 7.03 64 VAL A C 1
ATOM 494 O O . VAL A 1 64 ? 43.881 23.146 14.135 1.00 9.39 64 VAL A O 1
ATOM 498 N N . VAL A 1 65 ? 43.225 21.035 14.529 1.00 7.96 65 VAL A N 1
ATOM 499 C CA . VAL A 1 65 ? 42.376 20.946 13.344 1.00 5.53 65 VAL A CA 1
ATOM 500 C C . VAL A 1 65 ? 40.947 20.971 13.910 1.00 6.15 65 VAL A C 1
ATOM 501 O O . VAL A 1 65 ? 40.569 20.090 14.689 1.00 5.40 65 VAL A O 1
ATOM 505 N N . LEU A 1 66 ? 40.204 22.028 13.588 1.00 4.11 66 LEU A N 1
ATOM 506 C CA . LEU A 1 66 ? 38.837 22.210 14.057 1.00 3.23 66 LEU A CA 1
ATOM 507 C C . LEU A 1 66 ? 37.869 21.360 13.229 1.00 3.25 66 LEU A C 1
ATOM 508 O O . LEU A 1 66 ? 38.296 20.582 12.380 1.00 4.84 66 LEU A O 1
ATOM 513 N N . GLY A 1 67 ? 36.571 21.504 13.483 1.00 3.34 67 GLY A N 1
ATOM 514 C CA . GLY A 1 67 ? 35.565 20.746 12.754 1.00 2.00 67 GLY A CA 1
ATOM 515 C C . GLY A 1 67 ? 34.927 19.644 13.582 1.00 2.64 67 GLY A C 1
ATOM 516 O O . GLY A 1 67 ? 35.628 18.830 14.165 1.00 2.00 67 GLY A O 1
ATOM 517 N N . HIS A 1 68 ? 33.594 19.613 13.623 1.00 3.90 68 HIS A N 1
ATOM 518 C CA . HIS A 1 68 ? 32.849 18.615 14.395 1.00 4.03 68 HIS A CA 1
ATOM 519 C C . HIS A 1 68 ? 31.397 18.457 13.920 1.00 4.91 68 HIS A C 1
ATOM 520 O O . HIS A 1 68 ? 30.502 18.179 14.723 1.00 2.00 68 HIS A O 1
ATOM 527 N N . GLU A 1 69 ? 31.171 18.623 12.617 1.00 5.08 69 GLU A N 1
ATOM 528 C CA . GLU A 1 69 ? 29.832 18.519 12.027 1.00 4.19 69 GLU A CA 1
ATOM 529 C C . GLU A 1 69 ? 29.969 17.938 10.611 1.00 3.74 69 GLU A C 1
ATOM 530 O O . GLU A 1 69 ? 29.504 18.521 9.630 1.00 4.05 69 GLU A O 1
ATOM 536 N N . GLY A 1 70 ? 30.619 16.785 10.516 1.00 3.61 70 GLY A N 1
ATOM 537 C CA . GLY A 1 70 ? 30.837 16.162 9.226 1.00 2.14 70 GLY A CA 1
ATOM 538 C C . GLY A 1 70 ? 30.135 14.836 9.037 1.00 3.91 70 GLY A C 1
ATOM 539 O O . GLY A 1 70 ? 29.403 14.378 9.921 1.00 2.00 70 GLY A O 1
ATOM 540 N N . ALA A 1 71 ? 30.335 14.247 7.858 1.00 4.01 71 ALA A N 1
ATOM 541 C CA . ALA A 1 71 ? 29.761 12.954 7.491 1.00 5.66 71 ALA A CA 1
ATOM 542 C C . ALA A 1 71 ? 30.701 12.303 6.467 1.00 7.05 71 ALA A C 1
ATOM 543 O O . ALA A 1 71 ? 31.218 12.981 5.563 1.00 5.97 71 ALA A O 1
ATOM 545 N N . GLY A 1 72 ? 30.944 11.002 6.619 1.00 5.53 72 GLY A N 1
ATOM 546 C CA . GLY A 1 72 ? 31.838 10.329 5.702 1.00 3.47 72 GLY A CA 1
ATOM 547 C C . GLY A 1 72 ? 31.651 8.839 5.516 1.00 4.27 72 GLY A C 1
ATOM 548 O O . GLY A 1 72 ? 30.619 8.259 5.869 1.00 3.27 72 GLY A O 1
ATOM 549 N N . ILE A 1 73 ? 32.680 8.231 4.936 1.00 4.32 73 ILE A N 1
ATOM 550 C CA . ILE A 1 73 ? 32.724 6.806 4.617 1.00 5.46 73 ILE A CA 1
ATOM 551 C C . ILE A 1 73 ? 33.900 6.164 5.354 1.00 3.21 73 ILE A C 1
ATOM 552 O O . ILE A 1 73 ? 34.997 6.730 5.384 1.00 2.00 73 ILE A O 1
ATOM 557 N N . VAL A 1 74 ? 33.658 5.015 5.983 1.00 3.68 74 VAL A N 1
ATOM 558 C CA . VAL A 1 74 ? 34.713 4.317 6.716 1.00 7.13 74 VAL A CA 1
ATOM 559 C C . VAL A 1 74 ? 35.809 3.915 5.735 1.00 8.77 74 VAL A C 1
ATOM 560 O O . VAL A 1 74 ? 35.515 3.440 4.637 1.00 12.74 74 VAL A O 1
ATOM 564 N N . GLU A 1 75 ? 37.060 4.148 6.113 1.00 7.87 75 GLU A N 1
ATOM 565 C CA . GLU A 1 75 ? 38.193 3.794 5.271 1.00 7.92 75 GLU A CA 1
ATOM 566 C C . GLU A 1 75 ? 38.866 2.517 5.814 1.00 11.06 75 GLU A C 1
ATOM 567 O O . GLU A 1 75 ? 39.247 1.623 5.046 1.00 10.70 75 GLU A O 1
ATOM 573 N N . SER A 1 76 ? 39.016 2.434 7.135 1.00 12.38 76 SER A N 1
ATOM 574 C CA . SER A 1 76 ? 39.604 1.255 7.783 1.00 10.00 76 SER A CA 1
ATOM 575 C C . SER A 1 76 ? 39.312 1.330 9.275 1.00 10.85 76 SER A C 1
ATOM 576 O O . SER A 1 76 ? 39.011 2.413 9.789 1.00 11.08 76 SER A O 1
ATOM 579 N N . VAL A 1 77 ? 39.338 0.183 9.953 1.00 9.02 77 VAL A N 1
ATOM 580 C CA . VAL A 1 77 ? 39.060 0.135 11.387 1.00 9.54 77 VAL A CA 1
ATOM 581 C C . VAL A 1 77 ? 40.204 -0.493 12.184 1.00 11.58 77 VAL A C 1
ATOM 582 O O . VAL A 1 77 ? 40.954 -1.324 11.669 1.00 12.04 77 VAL A O 1
ATOM 586 N N . GLY A 1 78 ? 40.343 -0.072 13.435 1.00 11.92 78 GLY A N 1
ATOM 587 C CA . GLY A 1 78 ? 41.385 -0.611 14.282 1.00 12.61 78 GLY A CA 1
ATOM 588 C C . GLY A 1 78 ? 40.961 -1.923 14.913 1.00 15.14 78 GLY A C 1
ATOM 589 O O . GLY A 1 78 ? 39.800 -2.346 14.783 1.00 14.19 78 GLY A O 1
ATOM 590 N N . PRO A 1 79 ? 41.887 -2.613 15.596 1.00 13.02 79 PRO A N 1
ATOM 591 C CA . PRO A 1 79 ? 41.520 -3.884 16.223 1.00 13.86 79 PRO A CA 1
ATOM 592 C C . PRO A 1 79 ? 40.367 -3.740 17.215 1.00 14.72 79 PRO A C 1
ATOM 593 O O . PRO A 1 79 ? 40.141 -2.662 17.776 1.00 14.74 79 PRO A O 1
ATOM 597 N N . GLY A 1 80 ? 39.626 -4.828 17.403 1.00 14.41 80 GLY A N 1
ATOM 598 C CA . GLY A 1 80 ? 38.495 -4.817 18.313 1.00 13.10 80 GLY A CA 1
ATOM 599 C C . GLY A 1 80 ? 37.223 -4.221 17.724 1.00 14.52 80 GLY A C 1
ATOM 600 O O . GLY A 1 80 ? 36.202 -4.124 18.417 1.00 16.47 80 GLY A O 1
ATOM 601 N N . VAL A 1 81 ? 37.257 -3.822 16.456 1.00 11.34 81 VAL A N 1
ATOM 602 C CA . VAL A 1 81 ? 36.070 -3.227 15.849 1.00 9.27 81 VAL A CA 1
ATOM 603 C C . VAL A 1 81 ? 35.344 -4.220 14.965 1.00 9.33 81 VAL A C 1
ATOM 604 O O . VAL A 1 81 ? 35.950 -4.834 14.091 1.00 8.68 81 VAL A O 1
ATOM 608 N N . THR A 1 82 ? 34.048 -4.395 15.214 1.00 8.05 82 THR A N 1
ATOM 609 C CA . THR A 1 82 ? 33.231 -5.314 14.424 1.00 9.45 82 THR A CA 1
ATOM 610 C C . THR A 1 82 ? 31.939 -4.677 13.904 1.00 9.88 82 THR A C 1
ATOM 611 O O . THR A 1 82 ? 31.277 -5.233 13.024 1.00 10.87 82 THR A O 1
ATOM 615 N N . GLU A 1 83 ? 31.598 -3.502 14.427 1.00 7.66 83 GLU A N 1
ATOM 616 C CA . GLU A 1 83 ? 30.379 -2.811 14.018 1.00 8.33 83 GLU A CA 1
ATOM 617 C C . GLU A 1 83 ? 30.539 -2.085 12.688 1.00 6.92 83 GLU A C 1
ATOM 618 O O . GLU A 1 83 ? 29.585 -1.976 11.921 1.00 7.63 83 GLU A O 1
ATOM 624 N N . PHE A 1 84 ? 31.735 -1.561 12.433 1.00 4.59 84 PHE A N 1
ATOM 625 C CA . PHE A 1 84 ? 31.985 -0.826 11.199 1.00 8.74 84 PHE A CA 1
ATOM 626 C C . PHE A 1 84 ? 32.926 -1.554 10.247 1.00 9.29 84 PHE A C 1
ATOM 627 O O . PHE A 1 84 ? 33.838 -2.252 10.684 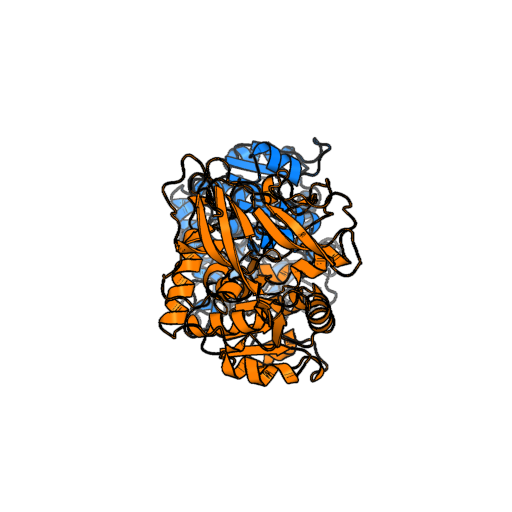1.00 6.60 84 PHE A O 1
ATOM 635 N N . GLN A 1 85 ? 32.686 -1.384 8.947 1.00 11.28 85 GLN A N 1
ATOM 636 C CA . GLN A 1 85 ? 33.539 -1.950 7.902 1.00 12.29 85 GLN A CA 1
ATOM 637 C C . GLN A 1 85 ? 33.658 -0.924 6.765 1.00 12.22 85 GLN A C 1
ATOM 638 O O . GLN A 1 85 ? 32.786 -0.064 6.613 1.00 13.94 85 GLN A O 1
ATOM 644 N N . PRO A 1 86 ? 34.779 -0.943 6.016 1.00 11.66 86 PRO A N 1
ATOM 645 C CA . PRO A 1 86 ? 35.029 -0.015 4.909 1.00 10.24 86 PRO A CA 1
ATOM 646 C C . PRO A 1 86 ? 33.890 0.198 3.910 1.00 10.53 86 PRO A C 1
ATOM 647 O O . PRO A 1 86 ? 33.237 -0.751 3.464 1.00 10.97 86 PRO A O 1
ATOM 651 N N . GLY A 1 87 ? 33.647 1.462 3.577 1.00 9.21 87 GLY A N 1
ATOM 652 C CA . GLY A 1 87 ? 32.586 1.786 2.643 1.00 6.07 87 GLY A CA 1
ATOM 653 C C . GLY A 1 87 ? 31.253 2.162 3.273 1.00 7.19 87 GLY A C 1
ATOM 654 O O . GLY A 1 87 ? 30.363 2.634 2.565 1.00 2.40 87 GLY A O 1
ATOM 655 N N . GLU A 1 88 ? 31.095 1.971 4.583 1.00 5.53 88 GLU A N 1
ATOM 656 C CA . GLU A 1 88 ? 29.828 2.312 5.231 1.00 5.84 88 GLU A CA 1
ATOM 657 C C . GLU A 1 88 ? 29.762 3.799 5.559 1.00 6.14 88 GLU A C 1
ATOM 658 O O . GLU A 1 88 ? 30.785 4.418 5.853 1.00 5.22 88 GLU A O 1
ATOM 664 N N . LYS A 1 89 ? 28.556 4.366 5.496 1.00 7.17 89 LYS A N 1
ATOM 665 C CA . LYS A 1 89 ? 28.352 5.782 5.780 1.00 5.50 89 LYS A CA 1
ATOM 666 C C . LYS A 1 89 ? 28.227 6.039 7.279 1.00 9.11 89 LYS A C 1
ATOM 667 O O . LYS A 1 89 ? 27.454 5.362 7.966 1.00 6.24 89 LYS A O 1
ATOM 673 N N . VAL A 1 90 ? 28.975 7.026 7.780 1.00 8.64 90 VAL A N 1
ATOM 674 C CA . VAL A 1 90 ? 28.962 7.361 9.203 1.00 6.21 90 VAL A CA 1
ATOM 675 C C . VAL A 1 90 ? 29.002 8.859 9.495 1.00 5.85 90 VAL A C 1
ATOM 676 O O . VAL A 1 90 ? 29.254 9.686 8.598 1.00 3.68 90 VAL A O 1
ATOM 680 N N . ILE A 1 91 ? 28.759 9.191 10.762 1.00 5.06 91 ILE A N 1
ATOM 681 C CA . ILE A 1 91 ? 28.794 10.569 11.260 1.00 3.84 91 ILE A CA 1
ATOM 682 C C . ILE A 1 91 ? 29.514 10.570 12.610 1.00 3.39 91 ILE A C 1
ATOM 683 O O . ILE A 1 91 ? 29.064 9.931 13.555 1.00 2.00 91 ILE A O 1
ATOM 688 N N . PRO A 1 92 ? 30.695 11.203 12.685 1.00 2.17 92 PRO A N 1
ATOM 689 C CA . PRO A 1 92 ? 31.436 11.256 13.948 1.00 3.80 92 PRO A CA 1
ATOM 690 C C . PRO A 1 92 ? 30.683 12.155 14.949 1.00 5.03 92 PRO A C 1
ATOM 691 O O . PRO A 1 92 ? 29.866 12.995 14.551 1.00 6.15 92 PRO A O 1
ATOM 695 N N . LEU A 1 93 ? 30.928 11.951 16.239 1.00 3.68 93 LEU A N 1
ATOM 696 C CA . LEU A 1 93 ? 30.243 12.703 17.292 1.00 4.93 93 LEU A CA 1
ATOM 697 C C . LEU A 1 93 ? 31.195 13.357 18.309 1.00 7.29 93 LEU A C 1
ATOM 698 O O . LEU A 1 93 ? 32.225 12.775 18.669 1.00 5.33 93 LEU A O 1
ATOM 703 N N . PHE A 1 94 ? 30.823 14.541 18.800 1.00 5.01 94 PHE A N 1
ATOM 704 C CA . PHE A 1 94 ? 31.651 15.244 19.771 1.00 7.01 94 PHE A CA 1
ATOM 705 C C . PHE A 1 94 ? 31.437 14.798 21.229 1.00 8.14 94 PHE A C 1
ATOM 706 O O . PHE A 1 94 ? 32.088 15.311 22.139 1.00 9.79 94 PHE A O 1
ATOM 714 N N . ILE A 1 95 ? 30.518 13.853 21.437 1.00 8.88 95 ILE A N 1
ATOM 715 C CA . ILE A 1 95 ? 30.230 13.285 22.763 1.00 6.87 95 ILE A CA 1
ATOM 716 C C . ILE A 1 95 ? 30.211 11.770 22.616 1.00 6.85 95 ILE A C 1
ATOM 717 O O . ILE A 1 95 ? 29.827 11.255 21.550 1.00 6.47 95 ILE A O 1
ATOM 722 N N . SER A 1 96 ? 30.572 11.063 23.687 1.00 5.82 96 SER A N 1
ATOM 723 C CA . SER A 1 96 ? 30.630 9.597 23.677 1.00 6.75 96 SER A CA 1
ATOM 724 C C . SER A 1 96 ? 29.410 8.843 24.226 1.00 10.70 96 SER A C 1
ATOM 725 O O . SER A 1 96 ? 28.590 9.397 24.971 1.00 12.45 96 SER A O 1
ATOM 728 N N . GLN A 1 97 ? 29.322 7.563 23.866 1.00 8.73 97 GLN A N 1
ATOM 729 C CA . GLN A 1 97 ? 28.259 6.673 24.336 1.00 8.07 97 GLN A CA 1
ATOM 730 C C . GLN A 1 97 ? 28.853 5.267 24.449 1.00 8.78 97 GLN A C 1
ATOM 731 O O . GLN A 1 97 ? 28.646 4.429 23.569 1.00 7.76 97 GLN A O 1
ATOM 737 N N . CYS A 1 98 ? 29.607 5.025 25.525 1.00 7.44 98 CYS A N 1
ATOM 738 C CA . CYS A 1 98 ? 30.241 3.723 25.757 1.00 8.38 98 CYS A CA 1
ATOM 739 C C . CYS A 1 98 ? 29.226 2.611 25.994 1.00 7.44 98 CYS A C 1
ATOM 740 O O . CYS A 1 98 ? 29.575 1.437 25.960 1.00 7.85 98 CYS A O 1
ATOM 743 N N . GLY A 1 99 ? 27.984 2.984 26.284 1.00 5.40 99 GLY A N 1
ATOM 744 C CA . GLY A 1 99 ? 26.950 1.991 26.512 1.00 6.64 99 GLY A CA 1
ATOM 745 C C . GLY A 1 99 ? 27.056 1.115 27.752 1.00 8.34 99 GLY A C 1
ATOM 746 O O . GLY A 1 99 ? 26.164 0.305 27.992 1.00 10.03 99 GLY A O 1
ATOM 747 N N . GLU A 1 100 ? 28.112 1.245 28.549 1.00 8.98 100 GLU A N 1
ATOM 748 C CA . GLU A 1 100 ? 28.219 0.408 29.749 1.00 12.32 100 GLU A CA 1
ATOM 749 C C . GLU A 1 100 ? 28.215 1.143 31.100 1.00 12.85 100 GLU A C 1
ATOM 750 O O . GLU A 1 100 ? 28.001 0.525 32.135 1.00 12.27 100 GLU A O 1
ATOM 756 N N . CYS A 1 101 ? 28.419 2.458 31.101 1.00 11.92 101 CYS A N 1
ATOM 757 C CA . CYS A 1 101 ? 28.438 3.199 32.367 1.00 9.44 101 CYS A CA 1
ATOM 758 C C . CYS A 1 101 ? 27.033 3.566 32.846 1.00 8.14 101 CYS A C 1
ATOM 759 O O . CYS A 1 101 ? 26.061 3.435 32.095 1.00 8.08 101 CYS A O 1
ATOM 762 N N . ARG A 1 102 ? 26.942 4.058 34.081 1.00 7.64 102 ARG A N 1
ATOM 763 C CA . ARG A 1 102 ? 25.664 4.441 34.698 1.00 6.67 102 ARG A CA 1
ATOM 764 C C . ARG A 1 102 ? 24.872 5.499 33.927 1.00 7.45 102 ARG A C 1
ATOM 765 O O . ARG A 1 102 ? 23.637 5.499 33.933 1.00 4.43 102 ARG A O 1
ATOM 773 N N . PHE A 1 103 ? 25.583 6.415 33.278 1.00 8.16 103 PHE A N 1
ATOM 774 C CA . PHE A 1 103 ? 24.928 7.481 32.526 1.00 8.17 103 PHE A CA 1
ATOM 775 C C . PHE A 1 103 ? 24.325 6.999 31.212 1.00 8.69 103 PHE A C 1
ATOM 776 O O . PHE A 1 103 ? 23.212 7.382 30.868 1.00 8.25 103 PHE A O 1
ATOM 784 N N . CYS A 1 104 ? 25.057 6.140 30.505 1.00 8.83 104 CYS A N 1
ATOM 785 C CA . CYS A 1 104 ? 24.619 5.587 29.223 1.00 5.22 104 CYS A CA 1
ATOM 786 C C . CYS A 1 104 ? 23.420 4.673 29.420 1.00 4.48 104 CYS A C 1
ATOM 787 O O . CYS A 1 104 ? 22.595 4.496 28.522 1.00 2.00 104 CYS A O 1
ATOM 790 N N . GLN A 1 105 ? 23.349 4.067 30.598 1.00 6.56 105 GLN A N 1
ATOM 791 C CA . GLN A 1 105 ? 22.264 3.157 30.934 1.00 9.30 105 GLN A CA 1
ATOM 792 C C . GLN A 1 105 ? 20.959 3.835 31.360 1.00 8.20 105 GLN A C 1
ATOM 793 O O . GLN A 1 105 ? 19.900 3.205 31.348 1.00 9.12 105 GLN A O 1
ATOM 799 N N . SER A 1 106 ? 21.026 5.114 31.714 1.00 6.82 106 SER A N 1
ATOM 800 C CA . SER A 1 106 ? 19.836 5.839 32.141 1.00 4.55 106 SER A CA 1
ATOM 801 C C . SER A 1 106 ? 19.131 6.571 31.009 1.00 5.26 106 SER A C 1
ATOM 802 O O . SER A 1 106 ? 19.759 7.261 30.218 1.00 3.12 106 SER A O 1
ATOM 805 N N . PRO A 1 107 ? 17.792 6.492 30.968 1.00 7.81 107 PRO A N 1
ATOM 806 C CA . PRO A 1 107 ? 17.034 7.177 29.918 1.00 8.41 107 PRO A CA 1
ATOM 807 C C . PRO A 1 107 ? 16.923 8.678 30.218 1.00 7.13 107 PRO A C 1
ATOM 808 O O . PRO A 1 107 ? 16.411 9.441 29.403 1.00 10.05 107 PRO A O 1
ATOM 812 N N . LYS A 1 108 ? 17.447 9.102 31.365 1.00 5.55 108 LYS A N 1
ATOM 813 C CA . LYS A 1 108 ? 17.392 10.507 31.769 1.00 8.20 108 LYS A CA 1
ATOM 814 C C . LYS A 1 108 ? 18.489 11.415 31.199 1.00 7.01 108 LYS A C 1
ATOM 815 O O . LYS A 1 108 ? 18.361 12.643 31.232 1.00 7.10 108 LYS A O 1
ATOM 821 N N . THR A 1 109 ? 19.536 10.833 30.631 1.00 6.03 109 THR A N 1
ATOM 822 C CA . THR A 1 109 ? 20.656 11.652 30.176 1.00 4.25 109 THR A CA 1
ATOM 823 C C . THR A 1 109 ? 21.397 11.115 28.947 1.00 4.32 109 THR A C 1
ATOM 824 O O . THR A 1 109 ? 21.143 10.000 28.496 1.00 2.00 109 THR A O 1
ATOM 828 N N . ASN A 1 110 ? 22.270 11.950 28.386 1.00 3.59 110 ASN A N 1
ATOM 829 C CA . ASN A 1 110 ? 23.102 11.560 27.248 1.00 6.05 110 ASN A CA 1
ATOM 830 C C . ASN A 1 110 ? 24.568 11.701 27.661 1.00 5.76 110 ASN A C 1
ATOM 831 O O . ASN A 1 110 ? 25.459 11.802 26.827 1.00 4.61 110 ASN A O 1
ATOM 836 N N . GLN A 1 111 ? 24.799 11.699 28.971 1.00 6.47 111 GLN A N 1
ATOM 837 C CA . GLN A 1 111 ? 26.143 11.806 29.520 1.00 5.69 111 GLN A CA 1
ATOM 838 C C . GLN A 1 111 ? 26.856 10.463 29.428 1.00 5.39 111 GLN A C 1
ATOM 839 O O . GLN A 1 111 ? 26.233 9.428 29.192 1.00 7.78 111 GLN A O 1
ATOM 845 N N . CYS A 1 112 ? 28.160 10.483 29.663 1.00 4.37 112 CYS A N 1
ATOM 846 C CA . CYS A 1 112 ? 28.979 9.286 29.621 1.00 4.96 112 CYS A CA 1
ATOM 847 C C . CYS A 1 112 ? 30.225 9.567 30.445 1.00 4.09 112 CYS A C 1
ATOM 848 O O . CYS A 1 112 ? 30.471 10.713 30.826 1.00 3.61 112 CYS A O 1
ATOM 851 N N . VAL A 1 113 ? 30.972 8.521 30.785 1.00 3.83 113 VAL A N 1
ATOM 852 C CA . VAL A 1 113 ? 32.198 8.721 31.552 1.00 5.58 113 VAL A CA 1
ATOM 853 C C . VAL A 1 113 ? 33.439 8.842 30.658 1.00 4.81 113 VAL A C 1
ATOM 854 O O . VAL A 1 113 ? 34.526 9.137 31.152 1.00 2.00 113 VAL A O 1
ATOM 858 N N . LYS A 1 114 ? 33.270 8.619 29.353 1.00 3.38 114 LYS A N 1
ATOM 859 C CA . LYS A 1 114 ? 34.385 8.705 28.398 1.00 4.85 114 LYS A CA 1
ATOM 860 C C . LYS A 1 114 ? 34.351 9.984 27.550 1.00 3.98 114 LYS A C 1
ATOM 861 O O . LYS A 1 114 ? 33.333 10.676 27.488 1.00 4.38 114 LYS A O 1
ATOM 867 N N . GLY A 1 115 ? 35.465 10.271 26.882 1.00 3.22 115 GLY A N 1
ATOM 868 C CA . GLY A 1 115 ? 35.548 11.434 26.026 1.00 4.07 115 GLY A CA 1
ATOM 869 C C . GLY A 1 115 ? 36.500 12.524 26.483 1.00 6.59 115 GLY A C 1
ATOM 870 O O . GLY A 1 115 ? 36.856 12.617 27.652 1.00 8.11 115 GLY A O 1
ATOM 871 N N . TRP A 1 116 ? 36.861 13.393 25.547 1.00 7.59 116 TRP A N 1
ATOM 872 C CA . TRP A 1 116 ? 37.760 14.507 25.807 1.00 9.68 116 TRP A CA 1
ATOM 873 C C . TRP A 1 116 ? 37.255 15.361 26.968 1.00 8.97 116 TRP A C 1
ATOM 874 O O . TRP A 1 116 ? 38.035 15.820 27.785 1.00 9.80 116 TRP A O 1
ATOM 885 N N . ALA A 1 117 ? 35.942 15.532 27.064 1.00 13.02 117 ALA A N 1
ATOM 886 C CA . ALA A 1 117 ? 35.359 16.342 28.126 1.00 15.61 117 ALA A CA 1
ATOM 887 C C . ALA A 1 117 ? 35.694 15.815 29.522 1.00 17.62 117 ALA A C 1
ATOM 888 O O . ALA A 1 117 ? 35.891 16.598 30.449 1.00 17.27 117 ALA A O 1
ATOM 890 N N . ASN A 1 118 ? 35.785 14.494 29.667 1.00 17.95 118 ASN A N 1
ATOM 891 C CA . ASN A 1 118 ? 36.095 13.886 30.963 1.00 18.24 118 ASN A CA 1
ATOM 892 C C . ASN A 1 118 ? 37.587 13.766 31.263 1.00 18.95 118 ASN A C 1
ATOM 893 O O . ASN A 1 118 ? 37.968 13.133 32.247 1.00 21.35 118 ASN A O 1
ATOM 898 N N . GLU A 1 119 ? 38.426 14.372 30.433 1.00 20.14 119 GLU A N 1
ATOM 899 C CA . GLU A 1 119 ? 39.872 14.301 30.628 1.00 23.58 119 GLU A CA 1
ATOM 900 C C . GLU A 1 119 ? 40.545 15.639 30.371 1.00 23.82 119 GLU A C 1
ATOM 901 O O . GLU A 1 119 ? 41.346 16.102 31.182 1.00 24.44 119 GLU A O 1
ATOM 907 N N . SER A 1 120 ? 40.198 16.260 29.247 1.00 25.87 120 SER A N 1
ATOM 908 C CA . SER A 1 120 ? 40.752 17.548 28.843 1.00 26.63 120 SER A CA 1
ATOM 909 C C . SER A 1 120 ? 39.620 18.475 28.389 1.00 26.22 120 SER A C 1
ATOM 910 O O . SER A 1 120 ? 39.541 18.846 27.213 1.00 29.07 120 SER A O 1
ATOM 913 N N . PRO A 1 121 ? 38.727 18.864 29.313 1.00 22.99 121 PRO A N 1
ATOM 914 C CA . PRO A 1 121 ? 37.610 19.748 28.968 1.00 21.72 121 PRO A CA 1
ATOM 915 C C . PRO A 1 121 ? 38.009 21.172 28.569 1.00 19.23 121 PRO A C 1
ATOM 916 O O . PRO A 1 121 ? 37.530 21.695 27.568 1.00 21.21 121 PRO A O 1
ATOM 920 N N . ASP A 1 122 ? 38.901 21.789 29.336 1.00 17.98 122 ASP A N 1
ATOM 921 C CA . ASP A 1 122 ? 39.358 23.152 29.054 1.00 14.99 122 ASP A CA 1
ATOM 922 C C . ASP A 1 122 ? 40.127 23.282 27.747 1.00 14.06 122 ASP A C 1
ATOM 923 O O . ASP A 1 122 ? 40.167 24.355 27.143 1.00 15.16 122 ASP A O 1
ATOM 928 N N . VAL A 1 123 ? 40.832 22.222 27.383 1.00 11.11 123 VAL A N 1
ATOM 929 C CA . VAL A 1 123 ? 41.621 22.197 26.158 1.00 11.35 123 VAL A CA 1
ATOM 930 C C . VAL A 1 123 ? 40.729 22.068 24.910 1.00 11.55 123 VAL A C 1
ATOM 931 O O . VAL A 1 123 ? 41.080 22.569 23.841 1.00 11.73 123 VAL A O 1
ATOM 935 N N . MET A 1 124 ? 39.567 21.432 25.077 1.00 11.10 124 MET A N 1
ATOM 936 C CA . MET A 1 124 ? 38.594 21.191 24.001 1.00 9.77 124 MET A CA 1
ATOM 937 C C . MET A 1 124 ? 39.053 20.123 22.997 1.00 8.43 124 MET A C 1
ATOM 938 O O . MET A 1 124 ? 38.488 19.994 21.909 1.00 7.36 124 MET A O 1
ATOM 943 N N . SER A 1 125 ? 40.039 19.330 23.405 1.00 8.59 125 SER A N 1
ATOM 944 C CA . SER A 1 125 ? 40.601 18.247 22.587 1.00 10.14 125 SER A CA 1
ATOM 945 C C . SER A 1 125 ? 41.169 17.138 23.484 1.00 10.69 125 SER A C 1
ATOM 946 O O . SER A 1 125 ? 41.588 17.394 24.612 1.00 12.00 125 SER A O 1
ATOM 949 N N . PRO A 1 126 ? 41.088 15.867 23.005 1.00 12.28 126 PRO A N 1
ATOM 950 C CA . PRO A 1 126 ? 41.627 14.739 23.786 1.00 12.16 126 PRO A CA 1
ATOM 951 C C . PRO A 1 126 ? 43.132 14.927 23.929 1.00 14.57 126 PRO A C 1
ATOM 952 O O . PRO A 1 126 ? 43.728 15.784 23.275 1.00 15.16 126 PRO A O 1
ATOM 956 N N . LYS A 1 127 ? 43.746 14.189 24.844 1.00 15.24 127 LYS A N 1
ATOM 957 C CA . LYS A 1 127 ? 45.178 14.303 25.075 1.00 18.22 127 LYS A CA 1
ATOM 958 C C . LYS A 1 127 ? 45.947 13.600 23.942 1.00 15.75 127 LYS A C 1
ATOM 959 O O . LYS A 1 127 ? 47.085 13.951 23.631 1.00 15.82 127 LYS A O 1
ATOM 965 N N . GLU A 1 128 ? 45.315 12.594 23.345 1.00 14.50 128 GLU A N 1
ATOM 966 C CA . GLU A 1 128 ? 45.934 11.845 22.265 1.00 13.32 128 GLU A CA 1
ATOM 967 C C . GLU A 1 128 ? 45.453 12.327 20.911 1.00 10.04 128 GLU A C 1
ATOM 968 O O . GLU A 1 128 ? 44.296 12.722 20.739 1.00 4.92 128 GLU A O 1
ATOM 974 N N . THR A 1 129 ? 46.351 12.262 19.941 1.00 8.69 129 THR A N 1
ATOM 975 C CA . THR A 1 129 ? 46.021 12.676 18.596 1.00 10.20 129 THR A CA 1
ATOM 976 C C . THR A 1 129 ? 46.697 11.812 17.550 1.00 10.37 129 THR A C 1
ATOM 977 O O . THR A 1 129 ? 47.781 11.267 17.777 1.00 11.23 129 THR A O 1
ATOM 981 N N . ARG A 1 130 ? 46.035 11.686 16.408 1.00 11.57 130 ARG A N 1
ATOM 982 C CA . ARG A 1 130 ? 46.534 10.894 15.294 1.00 11.15 130 ARG A CA 1
ATOM 983 C C . ARG A 1 130 ? 47.086 11.784 14.175 1.00 10.45 130 ARG A C 1
ATOM 984 O O . ARG A 1 130 ? 47.488 11.285 13.120 1.00 10.32 130 ARG A O 1
ATOM 992 N N . PHE A 1 131 ? 47.103 13.095 14.409 1.00 10.29 131 PHE A N 1
ATOM 993 C CA . PHE A 1 131 ? 47.597 14.060 13.423 1.00 11.68 131 PHE A CA 1
ATOM 994 C C . PHE A 1 131 ? 49.022 14.564 13.706 1.00 11.08 131 PHE A C 1
ATOM 995 O O . PHE A 1 131 ? 49.364 14.893 14.848 1.00 10.24 131 PHE A O 1
ATOM 1003 N N . THR A 1 132 ? 49.818 14.668 12.642 1.00 10.47 132 THR A N 1
ATOM 1004 C CA . THR A 1 132 ? 51.193 15.165 12.704 1.00 10.12 132 THR A CA 1
ATOM 1005 C C . THR A 1 132 ? 51.381 16.084 11.504 1.00 10.78 132 THR A C 1
ATOM 1006 O O . THR A 1 132 ? 50.817 15.836 10.428 1.00 7.27 132 THR A O 1
ATOM 1010 N N . CYS A 1 133 ? 52.196 17.120 11.675 1.00 10.67 133 CYS A N 1
ATOM 1011 C CA . CYS A 1 133 ? 52.466 18.076 10.603 1.00 15.01 133 CYS A CA 1
ATOM 1012 C C . CYS A 1 133 ? 53.787 18.804 10.869 1.00 15.91 133 CYS A C 1
ATOM 1013 O O . CYS A 1 133 ? 53.960 19.429 11.915 1.00 15.03 133 CYS A O 1
ATOM 1016 N N . LYS A 1 134 ? 54.725 18.699 9.930 1.00 18.46 134 LYS A N 1
ATOM 1017 C CA . LYS A 1 134 ? 56.041 19.332 10.078 1.00 19.40 134 LYS A CA 1
ATOM 1018 C C . LYS A 1 134 ? 56.704 18.800 11.346 1.00 19.83 134 LYS A C 1
ATOM 1019 O O . LYS A 1 134 ? 57.271 19.564 12.125 1.00 20.13 134 LYS A O 1
ATOM 1025 N N . GLY A 1 135 ? 56.598 17.490 11.562 1.00 22.59 135 GLY A N 1
ATOM 1026 C CA . GLY A 1 135 ? 57.176 16.877 12.750 1.00 22.28 135 GLY A CA 1
ATOM 1027 C C . GLY A 1 135 ? 56.573 17.349 14.066 1.00 23.18 135 GLY A C 1
ATOM 1028 O O . GLY A 1 135 ? 57.060 16.983 15.143 1.00 23.32 135 GLY A O 1
ATOM 1029 N N . ARG A 1 136 ? 55.507 18.147 13.975 1.00 23.79 136 ARG A N 1
ATOM 1030 C CA . ARG A 1 136 ? 54.783 18.703 15.117 1.00 23.29 136 ARG A CA 1
ATOM 1031 C C . ARG A 1 136 ? 53.449 17.960 15.294 1.00 22.21 136 ARG A C 1
ATOM 1032 O O . ARG A 1 136 ? 52.795 17.617 14.310 1.00 22.61 136 ARG A O 1
ATOM 1040 N N . LYS A 1 137 ? 53.095 17.633 16.535 1.00 19.63 137 LYS A N 1
ATOM 1041 C CA . LYS A 1 137 ? 51.832 16.943 16.809 1.00 16.92 137 LYS A CA 1
ATOM 1042 C C . LYS A 1 137 ? 50.722 17.987 16.733 1.00 14.44 137 LYS A C 1
ATOM 1043 O O . LYS A 1 137 ? 50.889 19.102 17.229 1.00 14.05 137 LYS A O 1
ATOM 1049 N N . VAL A 1 138 ? 49.582 17.626 16.154 1.00 10.72 138 VAL A N 1
ATOM 1050 C CA . VAL A 1 138 ? 48.460 18.561 16.041 1.00 8.75 138 VAL A CA 1
ATOM 1051 C C . VAL A 1 138 ? 47.196 17.931 16.635 1.00 7.85 138 VAL A C 1
ATOM 1052 O O . VAL A 1 138 ? 46.788 16.857 16.212 1.00 5.82 138 VAL A O 1
ATOM 1056 N N . LEU A 1 139 ? 46.567 18.627 17.579 1.00 4.13 139 LEU A N 1
ATOM 1057 C CA . LEU A 1 139 ? 45.357 18.152 18.257 1.00 6.48 139 LEU A CA 1
ATOM 1058 C C . LEU A 1 139 ? 44.099 18.041 17.370 1.00 7.96 139 LEU A C 1
ATOM 1059 O O . LEU A 1 139 ? 43.946 18.780 16.400 1.00 5.99 139 LEU A O 1
ATOM 1064 N N . GLN A 1 140 ? 43.182 17.154 17.762 1.00 7.15 140 GLN A N 1
ATOM 1065 C CA . GLN A 1 140 ? 41.921 16.912 17.057 1.00 7.30 140 GLN A CA 1
ATOM 1066 C C . GLN A 1 140 ? 40.766 17.494 17.862 1.00 9.66 140 GLN A C 1
ATOM 1067 O O . GLN A 1 140 ? 40.344 16.906 18.869 1.00 10.08 140 GLN A O 1
ATOM 1073 N N . PHE A 1 141 ? 40.223 18.614 17.390 1.00 8.79 141 PHE A N 1
ATOM 1074 C CA . PHE A 1 141 ? 39.116 19.293 18.067 1.00 5.95 141 PHE A CA 1
ATOM 1075 C C . PHE A 1 141 ? 37.978 18.340 18.416 1.00 5.79 141 PHE A C 1
ATOM 1076 O O . PHE A 1 141 ? 37.496 17.603 17.553 1.00 5.70 141 PHE A O 1
ATOM 1084 N N . LEU A 1 142 ? 37.602 18.327 19.695 1.00 3.64 142 LEU A N 1
ATOM 1085 C CA . LEU A 1 142 ? 36.512 17.495 20.223 1.00 2.00 142 LEU A CA 1
ATOM 1086 C C . LEU A 1 142 ? 36.596 16.014 19.876 1.00 3.48 142 LEU A C 1
ATOM 1087 O O . LEU A 1 142 ? 35.602 15.290 19.999 1.00 4.28 142 LEU A O 1
ATOM 1092 N N . GLY A 1 143 ? 37.778 15.561 19.464 1.00 3.33 143 GLY A N 1
ATOM 1093 C CA . GLY A 1 143 ? 37.962 14.169 19.087 1.00 2.00 143 GLY A CA 1
ATOM 1094 C C . GLY A 1 143 ? 37.342 13.836 17.735 1.00 3.58 143 GLY A C 1
ATOM 1095 O O . GLY A 1 143 ? 37.311 12.669 17.334 1.00 3.82 143 GLY A O 1
ATOM 1096 N N . THR A 1 144 ? 36.855 14.853 17.029 1.00 4.58 144 THR A N 1
ATOM 1097 C CA . THR A 1 144 ? 36.229 14.658 15.716 1.00 4.91 144 THR A CA 1
ATOM 1098 C C . THR A 1 144 ? 37.075 15.209 14.561 1.00 5.42 144 THR A C 1
ATOM 1099 O O . THR A 1 144 ? 37.202 14.547 13.534 1.00 5.21 144 THR A O 1
ATOM 1103 N N . SER A 1 145 ? 37.594 16.431 14.725 1.00 2.74 145 SER A N 1
ATOM 1104 C CA . SER A 1 145 ? 38.421 17.120 13.719 1.00 4.39 145 SER A CA 1
ATOM 1105 C C . SER A 1 145 ? 38.005 16.859 12.261 1.00 5.55 145 SER A C 1
ATOM 1106 O O . SER A 1 145 ? 38.724 16.210 11.488 1.00 2.00 145 SER A O 1
ATOM 1109 N N . THR A 1 146 ? 36.859 17.415 11.880 1.00 5.62 146 THR A N 1
ATOM 1110 C CA . THR A 1 146 ? 36.323 17.217 10.540 1.00 6.67 146 THR A CA 1
ATOM 1111 C C . THR A 1 146 ? 36.870 18.095 9.403 1.00 8.36 146 THR A C 1
ATOM 1112 O O . THR A 1 146 ? 36.528 17.865 8.241 1.00 7.38 146 THR A O 1
ATOM 1116 N N . PHE A 1 147 ? 37.708 19.089 9.723 1.00 10.49 147 PHE A N 1
ATOM 1117 C CA . PHE A 1 147 ? 38.310 19.960 8.696 1.00 8.36 147 PHE A CA 1
ATOM 1118 C C . PHE A 1 147 ? 39.554 19.251 8.113 1.00 8.50 147 PHE A C 1
ATOM 1119 O O . PHE A 1 147 ? 40.621 19.851 7.968 1.00 5.66 147 PHE A O 1
ATOM 1127 N N . SER A 1 148 ? 39.417 17.964 7.822 1.00 9.91 148 SER A N 1
ATOM 1128 C CA . SER A 1 148 ? 40.509 17.172 7.276 1.00 11.00 148 SER A CA 1
ATOM 1129 C C . SER A 1 148 ? 39.893 16.143 6.352 1.00 12.07 148 SER A C 1
ATOM 1130 O O . SER A 1 148 ? 38.768 15.686 6.580 1.00 11.40 148 SER A O 1
ATOM 1133 N N . GLN A 1 149 ? 40.628 15.793 5.302 1.00 10.35 149 GLN A N 1
ATOM 1134 C CA . GLN A 1 149 ? 40.154 14.806 4.348 1.00 8.87 149 GLN A CA 1
ATOM 1135 C C . GLN A 1 149 ? 39.924 13.482 5.055 1.00 7.94 149 GLN A C 1
ATOM 1136 O O . GLN A 1 149 ? 38.977 12.753 4.734 1.00 8.66 149 GLN A O 1
ATOM 1142 N N . TYR A 1 150 ? 40.768 13.201 6.045 1.00 8.03 150 TYR A N 1
ATOM 1143 C CA . TYR A 1 150 ? 40.683 11.970 6.819 1.00 8.04 150 TYR A CA 1
ATOM 1144 C C . TYR A 1 150 ? 40.825 12.259 8.311 1.00 8.05 150 TYR A C 1
ATOM 1145 O O . TYR A 1 150 ? 41.660 13.074 8.715 1.00 7.51 150 TYR A O 1
ATOM 1154 N N . THR A 1 151 ? 39.988 11.616 9.121 1.00 7.44 151 THR A N 1
ATOM 1155 C CA . THR A 1 151 ? 40.062 11.768 10.577 1.00 7.12 151 THR A CA 1
ATOM 1156 C C . THR A 1 151 ? 39.981 10.392 11.230 1.00 6.93 151 THR A C 1
ATOM 1157 O O . THR A 1 151 ? 39.673 9.402 10.569 1.00 4.49 151 THR A O 1
ATOM 1161 N N . VAL A 1 152 ? 40.300 10.329 12.516 1.00 6.77 152 VAL A N 1
ATOM 1162 C CA . VAL A 1 152 ? 40.263 9.078 13.260 1.00 6.23 152 VAL A CA 1
ATOM 1163 C C . VAL A 1 152 ? 39.474 9.359 14.535 1.00 7.59 152 VAL A C 1
ATOM 1164 O O . VAL A 1 152 ? 39.811 10.271 15.296 1.00 10.14 152 VAL A O 1
ATOM 1168 N N . VAL A 1 153 ? 38.408 8.597 14.748 1.00 6.28 153 VAL A N 1
ATOM 1169 C CA . VAL A 1 153 ? 37.557 8.787 15.916 1.00 4.82 153 VAL A CA 1
ATOM 1170 C C . VAL A 1 153 ? 37.271 7.441 16.594 1.00 2.88 153 VAL A C 1
ATOM 1171 O O . VAL A 1 153 ? 37.179 6.414 15.923 1.00 4.78 153 VAL A O 1
ATOM 1175 N N . ASN A 1 154 ? 37.191 7.431 17.922 1.00 3.74 154 ASN A N 1
ATOM 1176 C CA . ASN A 1 154 ? 36.887 6.193 18.644 1.00 5.55 154 ASN A CA 1
ATOM 1177 C C . ASN A 1 154 ? 35.467 5.771 18.271 1.00 6.19 154 ASN A C 1
ATOM 1178 O O . ASN A 1 154 ? 34.579 6.615 18.168 1.00 9.19 154 ASN A O 1
ATOM 1183 N N . GLN A 1 155 ? 35.241 4.467 18.153 1.00 5.73 155 GLN A N 1
ATOM 1184 C CA . GLN A 1 155 ? 33.933 3.942 17.771 1.00 6.27 155 GLN A CA 1
ATOM 1185 C C . GLN A 1 155 ? 32.725 4.339 18.623 1.00 6.10 155 GLN A C 1
ATOM 1186 O O . GLN A 1 155 ? 31.614 4.423 18.098 1.00 6.87 155 GLN A O 1
ATOM 1192 N N . ILE A 1 156 ? 32.919 4.577 19.921 1.00 4.35 156 ILE A N 1
ATOM 1193 C CA . ILE A 1 156 ? 31.789 4.958 20.778 1.00 3.73 156 ILE A CA 1
ATOM 1194 C C . ILE A 1 156 ? 31.327 6.388 20.468 1.00 4.60 156 ILE A C 1
ATOM 1195 O O . ILE A 1 156 ? 30.288 6.840 20.953 1.00 2.07 156 ILE A O 1
ATOM 1200 N N . ALA A 1 157 ? 32.110 7.090 19.652 1.00 3.73 157 ALA A N 1
ATOM 1201 C CA . ALA A 1 157 ? 31.785 8.449 19.236 1.00 3.97 157 ALA A CA 1
ATOM 1202 C C . ALA A 1 157 ? 31.488 8.490 17.729 1.00 3.51 157 ALA A C 1
ATOM 1203 O O . ALA A 1 157 ? 31.741 9.494 17.064 1.00 4.55 157 ALA A O 1
ATOM 1205 N N . VAL A 1 158 ? 30.970 7.396 17.180 1.00 5.49 158 VAL A N 1
ATOM 1206 C CA . VAL A 1 158 ? 30.643 7.360 15.757 1.00 3.25 158 VAL A CA 1
ATOM 1207 C C . VAL A 1 158 ? 29.321 6.655 15.554 1.00 3.17 158 VAL A C 1
ATOM 1208 O O . VAL A 1 158 ? 29.077 5.619 16.155 1.00 4.45 158 VAL A O 1
ATOM 1212 N N . ALA A 1 159 ? 28.454 7.249 14.736 1.00 3.75 159 ALA A N 1
ATOM 1213 C CA . ALA A 1 159 ? 27.154 6.665 14.433 1.00 3.05 159 ALA A CA 1
ATOM 1214 C C . ALA A 1 159 ? 27.103 6.190 12.983 1.00 3.54 159 ALA A C 1
ATOM 1215 O O . ALA A 1 159 ? 27.532 6.911 12.080 1.00 2.52 159 ALA A O 1
ATOM 1217 N N . LYS A 1 160 ? 26.625 4.963 12.772 1.00 3.92 160 LYS A N 1
ATOM 1218 C CA . LYS A 1 160 ? 26.480 4.400 11.425 1.00 4.47 160 LYS A CA 1
ATOM 1219 C C . LYS A 1 160 ? 25.106 4.835 10.918 1.00 5.02 160 LYS A C 1
ATOM 1220 O O . LYS A 1 160 ? 24.136 4.850 11.679 1.00 3.15 160 LYS A O 1
ATOM 1226 N N . ILE A 1 161 ? 25.007 5.173 9.637 1.00 5.61 161 ILE A N 1
ATOM 1227 C CA . ILE A 1 161 ? 23.736 5.648 9.087 1.00 7.96 161 ILE A CA 1
ATOM 1228 C C . ILE A 1 161 ? 23.257 4.948 7.808 1.00 7.54 161 ILE A C 1
ATOM 1229 O O . ILE A 1 161 ? 23.985 4.153 7.212 1.00 9.20 161 ILE A O 1
ATOM 1234 N N . ASP A 1 162 ? 22.032 5.265 7.389 1.00 6.45 162 ASP A N 1
ATOM 1235 C CA . ASP A 1 162 ? 21.428 4.682 6.191 1.00 7.45 162 ASP A CA 1
ATOM 1236 C C . ASP A 1 162 ? 22.334 4.788 4.947 1.00 10.10 162 ASP A C 1
ATOM 1237 O O . ASP A 1 162 ? 22.809 5.875 4.590 1.00 7.91 162 ASP A O 1
ATOM 1242 N N . PRO A 1 163 ? 22.535 3.654 4.245 1.00 9.03 163 PRO A N 1
ATOM 1243 C CA . PRO A 1 163 ? 23.362 3.533 3.040 1.00 9.86 163 PRO A CA 1
ATOM 1244 C C . PRO A 1 163 ? 23.020 4.475 1.889 1.00 9.15 163 PRO A C 1
ATOM 1245 O O . PRO A 1 163 ? 23.862 4.741 1.038 1.00 9.33 163 PRO A O 1
ATOM 1249 N N . SER A 1 164 ? 21.785 4.958 1.842 1.00 8.56 164 SER A N 1
ATOM 1250 C CA . SER A 1 164 ? 21.375 5.863 0.776 1.00 8.31 164 SER A CA 1
ATOM 1251 C C . SER A 1 164 ? 21.312 7.333 1.213 1.00 8.23 164 SER A C 1
ATOM 1252 O O . SER A 1 164 ? 20.747 8.169 0.513 1.00 7.53 164 SER A O 1
ATOM 1255 N N . ALA A 1 165 ? 21.914 7.653 2.355 1.00 9.50 165 ALA A N 1
ATOM 1256 C CA . ALA A 1 165 ? 21.899 9.015 2.881 1.00 7.14 165 ALA A CA 1
ATOM 1257 C C . ALA A 1 165 ? 22.835 9.981 2.161 1.00 7.21 165 ALA A C 1
ATOM 1258 O O . ALA A 1 165 ? 23.993 9.650 1.879 1.00 7.38 165 ALA A O 1
ATOM 1260 N N . PRO A 1 166 ? 22.342 11.188 1.824 1.00 4.00 166 PRO A N 1
ATOM 1261 C CA . PRO A 1 166 ? 23.208 12.151 1.138 1.00 3.60 166 PRO A CA 1
ATOM 1262 C C . PRO A 1 166 ? 24.186 12.820 2.106 1.00 4.41 166 PRO A C 1
ATOM 1263 O O . PRO A 1 166 ? 23.817 13.757 2.809 1.00 5.98 166 PRO A O 1
ATOM 1267 N N . LEU A 1 167 ? 25.444 12.377 2.081 1.00 5.23 167 LEU A N 1
ATOM 1268 C CA . LEU A 1 167 ? 26.495 12.890 2.971 1.00 6.15 167 LEU A CA 1
ATOM 1269 C C . LEU A 1 167 ? 26.706 14.390 2.960 1.00 6.61 167 LEU A C 1
ATOM 1270 O O . LEU A 1 167 ? 27.130 14.963 3.964 1.00 6.55 167 LEU A O 1
ATOM 1275 N N . ASP A 1 168 ? 26.398 15.024 1.838 1.00 4.86 168 ASP A N 1
ATOM 1276 C CA . ASP A 1 168 ? 26.577 16.465 1.702 1.00 4.68 168 ASP A CA 1
ATOM 1277 C C . ASP A 1 168 ? 25.522 17.287 2.437 1.00 5.24 168 ASP A C 1
ATOM 1278 O O . ASP A 1 168 ? 25.599 18.525 2.446 1.00 4.52 168 ASP A O 1
ATOM 1283 N N . THR A 1 169 ? 24.528 16.615 3.027 1.00 3.78 169 THR A N 1
ATOM 1284 C CA . THR A 1 169 ? 23.455 17.306 3.758 1.00 4.33 169 THR A CA 1
ATOM 1285 C C . THR A 1 169 ? 23.298 16.766 5.188 1.00 5.07 169 THR A C 1
ATOM 1286 O O . THR A 1 169 ? 23.190 17.546 6.144 1.00 4.66 169 THR A O 1
ATOM 1290 N N . VAL A 1 170 ? 23.318 15.439 5.340 1.00 4.14 170 VAL A N 1
ATOM 1291 C CA . VAL A 1 170 ? 23.148 14.834 6.659 1.00 2.05 170 VAL A CA 1
ATOM 1292 C C . VAL A 1 170 ? 24.260 15.182 7.646 1.00 2.32 170 VAL A C 1
ATOM 1293 O O . VAL A 1 170 ? 24.109 14.983 8.851 1.00 2.00 170 VAL A O 1
ATOM 1297 N N . CYS A 1 171 ? 25.350 15.761 7.146 1.00 2.97 171 CYS A N 1
ATOM 1298 C CA . CYS A 1 171 ? 26.470 16.150 8.005 1.00 2.68 171 CYS A CA 1
ATOM 1299 C C . CYS A 1 171 ? 26.018 17.144 9.080 1.00 3.72 171 CYS A C 1
ATOM 1300 O O . CYS A 1 171 ? 26.628 17.251 10.148 1.00 3.50 171 CYS A O 1
ATOM 1303 N N . LEU A 1 172 ? 24.919 17.840 8.807 1.00 4.42 172 LEU A N 1
ATOM 1304 C CA . LEU A 1 172 ? 24.350 18.808 9.747 1.00 4.81 172 LEU A CA 1
ATOM 1305 C C . LEU A 1 172 ? 23.956 18.130 11.068 1.00 3.79 172 LEU A C 1
ATOM 1306 O O . LEU A 1 172 ? 23.942 18.764 12.127 1.00 3.04 172 LEU A O 1
ATOM 1311 N N . LEU A 1 173 ? 23.635 16.841 10.989 1.00 3.79 173 LEU A N 1
ATOM 1312 C CA . LEU A 1 173 ? 23.246 16.044 12.149 1.00 2.83 173 LEU A CA 1
ATOM 1313 C C . LEU A 1 173 ? 24.412 15.783 13.096 1.00 3.08 173 LEU A C 1
ATOM 1314 O O . LEU A 1 173 ? 24.206 15.355 14.245 1.00 2.00 173 LEU A O 1
ATOM 1319 N N . GLY A 1 174 ? 25.624 16.070 12.615 1.00 2.00 174 GLY A N 1
ATOM 1320 C CA . GLY A 1 174 ? 26.825 15.903 13.413 1.00 2.00 174 GLY A CA 1
ATOM 1321 C C . GLY A 1 174 ? 26.835 16.843 14.611 1.00 4.57 174 GLY A C 1
ATOM 1322 O O . GLY A 1 174 ? 27.553 16.604 15.591 1.00 2.00 174 GLY A O 1
ATOM 1323 N N . CYS A 1 175 ? 26.080 17.942 14.520 1.00 2.88 175 CYS A N 1
ATOM 1324 C CA . CYS A 1 175 ? 26.001 18.887 15.628 1.00 4.74 175 CYS A CA 1
ATOM 1325 C C . CYS A 1 175 ? 24.767 19.797 15.638 1.00 4.93 175 CYS A C 1
ATOM 1326 O O . CYS A 1 175 ? 23.750 19.471 16.269 1.00 4.74 175 CYS A O 1
ATOM 1329 N N . GLY A 1 176 ? 24.846 20.890 14.878 1.00 2.37 176 GLY A N 1
ATOM 1330 C CA . GLY A 1 176 ? 23.805 21.905 14.815 1.00 2.64 176 GLY A CA 1
ATOM 1331 C C . GLY A 1 176 ? 22.332 21.549 14.834 1.00 2.00 176 GLY A C 1
ATOM 1332 O O . GLY A 1 176 ? 21.606 21.995 15.720 1.00 3.13 176 GLY A O 1
ATOM 1333 N N . VAL A 1 177 ? 21.878 20.781 13.853 1.00 2.00 177 VAL A N 1
ATOM 1334 C CA . VAL A 1 177 ? 20.467 20.413 13.765 1.00 2.22 177 VAL A CA 1
ATOM 1335 C C . VAL A 1 177 ? 19.992 19.474 14.889 1.00 3.20 177 VAL A C 1
ATOM 1336 O O . VAL A 1 177 ? 18.868 19.624 15.393 1.00 2.04 177 VAL A O 1
ATOM 1340 N N . SER A 1 178 ? 20.822 18.514 15.286 1.00 2.00 178 SER A N 1
ATOM 1341 C CA . SER A 1 178 ? 20.434 17.611 16.375 1.00 3.63 178 SER A CA 1
ATOM 1342 C C . SER A 1 178 ? 20.389 18.381 17.679 1.00 4.07 178 SER A C 1
ATOM 1343 O O . SER A 1 178 ? 19.521 18.156 18.519 1.00 5.82 178 SER A O 1
ATOM 1346 N N . THR A 1 179 ? 21.307 19.324 17.825 1.00 3.40 179 THR A N 1
ATOM 1347 C CA . THR A 1 179 ? 21.377 20.130 19.026 1.00 2.93 179 THR A CA 1
ATOM 1348 C C . THR A 1 179 ? 20.109 20.959 19.230 1.00 5.06 179 THR A C 1
ATOM 1349 O O . THR A 1 179 ? 19.423 20.793 20.245 1.00 7.54 179 THR A O 1
ATOM 1353 N N . GLY A 1 180 ? 19.779 21.802 18.253 1.00 4.30 180 GLY A N 1
ATOM 1354 C CA . GLY A 1 180 ? 18.605 22.657 18.345 1.00 4.93 180 GLY A CA 1
ATOM 1355 C C . GLY A 1 180 ? 17.287 21.917 18.480 1.00 5.34 180 GLY A C 1
ATOM 1356 O O . GLY A 1 180 ? 16.528 22.134 19.432 1.00 2.09 180 GLY A O 1
ATOM 1357 N N . PHE A 1 181 ? 17.020 21.047 17.517 1.00 2.00 181 PHE A N 1
ATOM 1358 C CA . PHE A 1 181 ? 15.806 20.235 17.484 1.00 4.72 181 PHE A CA 1
ATOM 1359 C C . PHE A 1 181 ? 15.672 19.433 18.786 1.00 4.40 181 PHE A C 1
ATOM 1360 O O . PHE A 1 181 ? 14.607 19.417 19.429 1.00 3.81 181 PHE A O 1
ATOM 1368 N N . GLY A 1 182 ? 16.765 18.783 19.170 1.00 5.01 182 GLY A N 1
ATOM 1369 C CA . GLY A 1 182 ? 16.784 17.969 20.372 1.00 4.60 182 GLY A CA 1
ATOM 1370 C C . GLY A 1 182 ? 16.499 18.757 21.635 1.00 5.36 182 GLY A C 1
ATOM 1371 O O . GLY A 1 182 ? 15.750 18.298 22.502 1.00 5.94 182 GLY A O 1
ATOM 1372 N N . ALA A 1 183 ? 17.079 19.947 21.742 1.00 2.00 183 ALA A N 1
ATOM 1373 C CA . ALA A 1 183 ? 16.873 20.787 22.919 1.00 2.00 183 ALA A CA 1
ATOM 1374 C C . ALA A 1 183 ? 15.388 21.102 23.153 1.00 2.00 183 ALA A C 1
ATOM 1375 O O . ALA A 1 183 ? 14.953 21.255 24.292 1.00 2.00 183 ALA A O 1
ATOM 1377 N N . ALA A 1 184 ? 14.623 21.172 22.068 1.00 2.30 184 ALA A N 1
ATOM 1378 C CA . ALA A 1 184 ? 13.193 21.456 22.125 1.00 3.42 184 ALA A CA 1
ATOM 1379 C C . ALA A 1 184 ? 12.388 20.216 22.510 1.00 2.55 184 ALA A C 1
ATOM 1380 O O . ALA A 1 184 ? 11.643 20.217 23.490 1.00 2.00 184 ALA A O 1
ATOM 1382 N N . VAL A 1 185 ? 12.562 19.163 21.720 1.00 2.00 185 VAL A N 1
ATOM 1383 C CA . VAL A 1 185 ? 11.872 17.899 21.897 1.00 3.82 185 VAL A CA 1
ATOM 1384 C C . VAL A 1 185 ? 12.304 17.068 23.112 1.00 4.75 185 VAL A C 1
ATOM 1385 O O . VAL A 1 185 ? 11.454 16.616 23.866 1.00 2.24 185 VAL A O 1
ATOM 1389 N N . ASN A 1 186 ? 13.613 16.901 23.312 1.00 2.67 186 ASN A N 1
ATOM 1390 C CA . ASN A 1 186 ? 14.155 16.102 24.413 1.00 3.88 186 ASN A CA 1
ATOM 1391 C C . ASN A 1 186 ? 14.366 16.815 25.754 1.00 5.62 186 ASN A C 1
ATOM 1392 O O . ASN A 1 186 ? 14.016 16.281 26.815 1.00 4.90 186 ASN A O 1
ATOM 1397 N N . THR A 1 187 ? 15.022 17.971 25.711 1.00 2.50 187 THR A N 1
ATOM 1398 C CA . THR A 1 187 ? 15.319 18.734 26.918 1.00 3.26 187 THR A CA 1
ATOM 1399 C C . THR A 1 187 ? 14.147 19.555 27.480 1.00 3.32 187 THR A C 1
ATOM 1400 O O . THR A 1 187 ? 13.770 19.380 28.640 1.00 3.06 187 THR A O 1
ATOM 1404 N N . ALA A 1 188 ? 13.556 20.429 26.666 1.00 2.56 188 ALA A N 1
ATOM 1405 C CA . ALA A 1 188 ? 12.431 21.240 27.129 1.00 2.00 188 ALA A CA 1
ATOM 1406 C C . ALA A 1 188 ? 11.125 20.461 27.194 1.00 3.30 188 ALA A C 1
ATOM 1407 O O . ALA A 1 188 ? 10.264 20.733 28.041 1.00 2.60 188 ALA A O 1
ATOM 1409 N N . LYS A 1 189 ? 10.983 19.493 26.296 1.00 2.63 189 LYS A N 1
ATOM 1410 C CA . LYS A 1 189 ? 9.781 18.677 26.207 1.00 2.68 189 LYS A CA 1
ATOM 1411 C C . LYS A 1 189 ? 8.540 19.520 25.893 1.00 4.51 189 LYS A C 1
ATOM 1412 O O . LYS A 1 189 ? 7.527 19.474 26.600 1.00 2.17 189 LYS A O 1
ATOM 1418 N N . VAL A 1 190 ? 8.653 20.297 24.818 1.00 2.08 190 VAL A N 1
ATOM 1419 C CA . VAL A 1 190 ? 7.588 21.158 24.332 1.00 3.15 190 VAL A CA 1
ATOM 1420 C C . VAL A 1 190 ? 6.326 20.324 24.119 1.00 2.00 190 VAL A C 1
ATOM 1421 O O . VAL A 1 190 ? 6.384 19.219 23.582 1.00 2.00 190 VAL A O 1
ATOM 1425 N N . GLU A 1 191 ? 5.188 20.872 24.513 1.00 2.00 191 GLU A N 1
ATOM 1426 C CA . GLU A 1 191 ? 3.922 20.162 24.407 1.00 2.00 191 GLU A CA 1
ATOM 1427 C C . GLU A 1 191 ? 2.991 20.680 23.314 1.00 2.00 191 GLU A C 1
ATOM 1428 O O . GLU A 1 191 ? 3.050 21.852 22.945 1.00 2.71 191 GLU A O 1
ATOM 1434 N N . PRO A 1 192 ? 2.137 19.802 22.760 1.00 2.00 192 PRO A N 1
ATOM 1435 C CA . PRO A 1 192 ? 1.202 20.222 21.710 1.00 2.78 192 PRO A CA 1
ATOM 1436 C C . PRO A 1 192 ? 0.246 21.303 22.215 1.00 4.03 192 PRO A C 1
ATOM 1437 O O . PRO A 1 192 ? -0.339 21.168 23.293 1.00 5.82 192 PRO A O 1
ATOM 1441 N N . GLY A 1 193 ? 0.118 22.381 21.448 1.00 5.04 193 GLY A N 1
ATOM 1442 C CA . GLY A 1 193 ? -0.764 23.477 21.818 1.00 3.14 193 GLY A CA 1
ATOM 1443 C C . GLY A 1 193 ? -0.136 24.539 22.703 1.00 3.17 193 GLY A C 1
ATOM 1444 O O . GLY A 1 193 ? -0.782 25.524 23.045 1.00 6.48 193 GLY A O 1
ATOM 1445 N N . SER A 1 194 ? 1.135 24.362 23.042 1.00 4.36 194 SER A N 1
ATOM 1446 C CA . SER A 1 194 ? 1.845 25.295 23.903 1.00 3.79 194 SER A CA 1
ATOM 1447 C C . SER A 1 194 ? 2.436 26.504 23.161 1.00 6.08 194 SER A C 1
ATOM 1448 O O . SER A 1 194 ? 2.379 26.579 21.933 1.00 7.15 194 SER A O 1
ATOM 1451 N N . THR A 1 195 ? 3.008 27.439 23.920 1.00 3.75 195 THR A N 1
ATOM 1452 C CA . THR A 1 195 ? 3.635 28.638 23.364 1.00 4.64 195 THR A CA 1
ATOM 1453 C C . THR A 1 195 ? 5.133 28.600 23.689 1.00 2.37 195 THR A C 1
ATOM 1454 O O . THR A 1 195 ? 5.519 28.313 24.824 1.00 2.01 195 THR A O 1
ATOM 1458 N N . CYS A 1 196 ? 5.960 28.894 22.691 1.00 2.00 196 CYS A N 1
ATOM 1459 C CA . CYS A 1 196 ? 7.411 28.871 22.832 1.00 3.39 196 CYS A CA 1
ATOM 1460 C C . CYS A 1 196 ? 8.087 30.136 22.288 1.00 2.90 196 CYS A C 1
ATOM 1461 O O . CYS A 1 196 ? 7.492 30.875 21.506 1.00 3.09 196 CYS A O 1
ATOM 1464 N N . ALA A 1 197 ? 9.348 30.336 22.671 1.00 2.00 197 ALA A N 1
ATOM 1465 C CA . ALA A 1 197 ? 10.162 31.457 22.210 1.00 3.18 197 ALA A CA 1
ATOM 1466 C C . ALA A 1 197 ? 11.612 30.989 22.033 1.00 4.17 197 ALA A C 1
ATOM 1467 O O . ALA A 1 197 ? 12.197 30.421 22.955 1.00 6.80 197 ALA A O 1
ATOM 1469 N N . VAL A 1 198 ? 12.179 31.232 20.854 1.00 3.88 198 VAL A N 1
ATOM 1470 C CA . VAL A 1 198 ? 13.554 30.849 20.553 1.00 4.76 198 VAL A CA 1
ATOM 1471 C C . VAL A 1 198 ? 14.427 32.087 20.354 1.00 3.75 198 VAL A C 1
ATOM 1472 O O . VAL A 1 198 ? 14.165 32.897 19.453 1.00 4.60 198 VAL A O 1
ATOM 1476 N N . PHE A 1 199 ? 15.472 32.219 21.170 1.00 2.73 199 PHE A N 1
ATOM 1477 C CA . PHE A 1 199 ? 16.391 33.352 21.072 1.00 2.00 199 PHE A CA 1
ATOM 1478 C C . PHE A 1 199 ? 17.637 32.987 20.272 1.00 3.12 199 PHE A C 1
ATOM 1479 O O . PHE A 1 199 ? 18.442 32.152 20.703 1.00 2.75 199 PHE A O 1
ATOM 1487 N N . GLY A 1 200 ? 17.836 33.690 19.161 1.00 2.36 200 GLY A N 1
ATOM 1488 C CA . GLY A 1 200 ? 18.981 33.441 18.303 1.00 4.00 200 GLY A CA 1
ATOM 1489 C C . GLY A 1 200 ? 18.532 32.580 17.150 1.00 4.33 200 GLY A C 1
ATOM 1490 O O . GLY A 1 200 ? 18.020 31.471 17.358 1.00 3.38 200 GLY A O 1
ATOM 1491 N N . LEU A 1 201 ? 18.718 33.080 15.932 1.00 5.04 201 LEU A N 1
ATOM 1492 C CA . LEU A 1 201 ? 18.290 32.355 14.747 1.00 5.15 201 LEU A CA 1
ATOM 1493 C C . LEU A 1 201 ? 19.381 31.898 13.764 1.00 6.23 201 LEU A C 1
ATOM 1494 O O . LEU A 1 201 ? 19.325 32.204 12.579 1.00 6.02 201 LEU A O 1
ATOM 1499 N N . GLY A 1 202 ? 20.394 31.207 14.280 1.00 7.06 202 GLY A N 1
ATOM 1500 C CA . GLY A 1 202 ? 21.432 30.648 13.429 1.00 7.03 202 GLY A CA 1
ATOM 1501 C C . GLY A 1 202 ? 20.920 29.238 13.178 1.00 5.66 202 GLY A C 1
ATOM 1502 O O . GLY A 1 202 ? 19.744 28.976 13.416 1.00 6.62 202 GLY A O 1
ATOM 1503 N N . ALA A 1 203 ? 21.771 28.302 12.771 1.00 7.34 203 ALA A N 1
ATOM 1504 C CA . ALA A 1 203 ? 21.291 26.935 12.532 1.00 4.70 203 ALA A CA 1
ATOM 1505 C C . ALA A 1 203 ? 20.725 26.251 13.796 1.00 4.72 203 ALA A C 1
ATOM 1506 O O . ALA A 1 203 ? 19.701 25.554 13.725 1.00 2.00 203 ALA A O 1
ATOM 1508 N N . VAL A 1 204 ? 21.351 26.486 14.951 1.00 2.63 204 VAL A N 1
ATOM 1509 C CA . VAL A 1 204 ? 20.873 25.886 16.203 1.00 3.19 204 VAL A CA 1
ATOM 1510 C C . VAL A 1 204 ? 19.497 26.449 16.585 1.00 3.90 204 VAL A C 1
ATOM 1511 O O . VAL A 1 204 ? 18.589 25.697 16.945 1.00 5.73 204 VAL A O 1
ATOM 1515 N N . GLY A 1 205 ? 19.338 27.764 16.488 1.00 3.50 205 GLY A N 1
ATOM 1516 C CA . GLY A 1 205 ? 18.057 28.367 16.798 1.00 2.00 205 GLY A CA 1
ATOM 1517 C C . GLY A 1 205 ? 16.986 27.949 15.805 1.00 2.83 205 GLY A C 1
ATOM 1518 O O . GLY A 1 205 ? 15.847 27.662 16.193 1.00 4.72 205 GLY A O 1
ATOM 1519 N N . LEU A 1 206 ? 17.332 27.913 14.519 1.00 3.85 206 LEU A N 1
ATOM 1520 C CA . LEU A 1 206 ? 16.371 27.518 13.484 1.00 3.89 206 LEU A CA 1
ATOM 1521 C C . LEU A 1 206 ? 15.922 26.067 13.629 1.00 3.59 206 LEU A C 1
ATOM 1522 O O . LEU A 1 206 ? 14.799 25.719 13.240 1.00 2.00 206 LEU A O 1
ATOM 1527 N N . ALA A 1 207 ? 16.816 25.216 14.134 1.00 2.00 207 ALA A N 1
ATOM 1528 C CA . ALA A 1 207 ? 16.497 23.806 14.372 1.00 2.00 207 ALA A CA 1
ATOM 1529 C C . ALA A 1 207 ? 15.585 23.729 15.604 1.00 2.00 207 ALA A C 1
ATOM 1530 O O . ALA A 1 207 ? 14.707 22.869 15.693 1.00 2.96 207 ALA A O 1
ATOM 1532 N N . ALA A 1 208 ? 15.798 24.631 16.557 1.00 2.00 208 ALA A N 1
ATOM 1533 C CA . ALA A 1 208 ? 14.966 24.660 17.760 1.00 2.00 208 ALA A CA 1
ATOM 1534 C C . ALA A 1 208 ? 13.545 25.030 17.345 1.00 2.41 208 ALA A C 1
ATOM 1535 O O . ALA A 1 208 ? 12.574 24.441 17.824 1.00 4.74 208 ALA A O 1
ATOM 1537 N N . VAL A 1 209 ? 13.426 25.971 16.410 1.00 2.22 209 VAL A N 1
ATOM 1538 C CA . VAL A 1 209 ? 12.115 26.382 15.910 1.00 2.84 209 VAL A CA 1
ATOM 1539 C C . VAL A 1 209 ? 11.410 25.173 15.294 1.00 2.12 209 VAL A C 1
ATOM 1540 O O . VAL A 1 209 ? 10.245 24.907 15.589 1.00 3.26 209 VAL A O 1
ATOM 1544 N N . MET A 1 210 ? 12.143 24.420 14.479 1.00 2.99 210 MET A N 1
ATOM 1545 C CA . MET A 1 210 ? 11.615 23.231 13.812 1.00 3.46 210 MET A CA 1
ATOM 1546 C C . MET A 1 210 ? 11.111 22.215 14.843 1.00 2.00 210 MET A C 1
ATOM 1547 O O . MET A 1 210 ? 10.028 21.658 14.682 1.00 4.31 210 MET A O 1
ATOM 1552 N N . GLY A 1 211 ? 11.888 21.997 15.902 1.00 2.22 211 GLY A N 1
ATOM 1553 C CA . GLY A 1 211 ? 11.495 21.076 16.960 1.00 3.30 211 GLY A CA 1
ATOM 1554 C C . GLY A 1 211 ? 10.190 21.492 17.627 1.00 5.20 211 GLY A C 1
ATOM 1555 O O . GLY A 1 211 ? 9.315 20.662 17.897 1.00 4.40 211 GLY A O 1
ATOM 1556 N N . CYS A 1 212 ? 10.056 22.783 17.911 1.00 5.57 212 CYS A N 1
ATOM 1557 C CA . CYS A 1 212 ? 8.834 23.296 18.521 1.00 5.62 212 CYS A CA 1
ATOM 1558 C C . CYS A 1 212 ? 7.663 23.013 17.596 1.00 4.65 212 CYS A C 1
ATOM 1559 O O . CYS A 1 212 ? 6.578 22.630 18.039 1.00 8.29 212 CYS A O 1
ATOM 1562 N N . HIS A 1 213 ? 7.893 23.177 16.298 1.00 6.85 213 HIS A N 1
ATOM 1563 C CA . HIS A 1 213 ? 6.848 22.929 15.315 1.00 7.84 213 HIS A CA 1
ATOM 1564 C C . HIS A 1 213 ? 6.466 21.444 15.295 1.00 8.72 213 HIS A C 1
ATOM 1565 O O . HIS A 1 213 ? 5.290 21.118 15.307 1.00 6.53 213 HIS A O 1
ATOM 1572 N N . SER A 1 214 ? 7.463 20.557 15.287 1.00 7.89 214 SER A N 1
ATOM 1573 C CA . SER A 1 214 ? 7.220 19.115 15.270 1.00 9.67 214 SER A CA 1
ATOM 1574 C C . SER A 1 214 ? 6.431 18.648 16.490 1.00 10.05 214 SER A C 1
ATOM 1575 O O . SER A 1 214 ? 5.558 17.775 16.369 1.00 5.80 214 SER A O 1
ATOM 1578 N N . ALA A 1 215 ? 6.765 19.207 17.657 1.00 7.42 215 ALA A N 1
ATOM 1579 C CA . ALA A 1 215 ? 6.088 18.885 18.918 1.00 4.18 215 ALA A CA 1
ATOM 1580 C C . ALA A 1 215 ? 4.631 19.388 18.952 1.00 5.76 215 ALA A C 1
ATOM 1581 O O . ALA A 1 215 ? 3.871 19.046 19.855 1.00 5.81 215 ALA A O 1
ATOM 1583 N N . GLY A 1 216 ? 4.254 20.213 17.976 1.00 8.32 216 GLY A N 1
ATOM 1584 C CA . GLY A 1 216 ? 2.890 20.719 17.892 1.00 5.23 216 GLY A CA 1
ATOM 1585 C C . GLY A 1 216 ? 2.524 21.987 18.643 1.00 4.03 216 GLY A C 1
ATOM 1586 O O . GLY A 1 216 ? 1.342 22.186 18.972 1.00 2.25 216 GLY A O 1
ATOM 1587 N N . ALA A 1 217 ? 3.510 22.846 18.891 1.00 4.59 217 ALA A N 1
ATOM 1588 C CA . ALA A 1 217 ? 3.313 24.109 19.595 1.00 4.74 217 ALA A CA 1
ATOM 1589 C C . ALA A 1 217 ? 2.353 24.999 18.800 1.00 6.87 217 ALA A C 1
ATOM 1590 O O . ALA A 1 217 ? 2.368 24.998 17.578 1.00 6.52 217 ALA A O 1
ATOM 1592 N N . LYS A 1 218 ? 1.506 25.725 19.513 1.00 7.79 218 LYS A N 1
ATOM 1593 C CA . LYS A 1 218 ? 0.547 26.599 18.865 1.00 7.20 218 LYS A CA 1
ATOM 1594 C C . LYS A 1 218 ? 1.143 27.934 18.461 1.00 9.74 218 LYS A C 1
ATOM 1595 O O . LYS A 1 218 ? 0.731 28.507 17.448 1.00 10.23 218 LYS A O 1
ATOM 1601 N N . ARG A 1 219 ? 2.149 28.418 19.193 1.00 8.49 219 ARG A N 1
ATOM 1602 C CA . ARG A 1 219 ? 2.769 29.697 18.861 1.00 5.69 219 ARG A CA 1
ATOM 1603 C C . ARG A 1 219 ? 4.271 29.623 19.096 1.00 3.44 219 ARG A C 1
ATOM 1604 O O . ARG A 1 219 ? 4.696 29.174 20.144 1.00 3.48 219 ARG A O 1
ATOM 1612 N N . ILE A 1 220 ? 5.065 30.028 18.105 1.00 3.87 220 ILE A N 1
ATOM 1613 C CA . ILE A 1 220 ? 6.523 29.992 18.208 1.00 2.77 220 ILE A CA 1
ATOM 1614 C C . ILE A 1 220 ? 7.047 31.371 17.813 1.00 2.01 220 ILE A C 1
ATOM 1615 O O . ILE A 1 220 ? 6.922 31.789 16.661 1.00 4.16 220 ILE A O 1
ATOM 1620 N N . ILE A 1 221 ? 7.608 32.078 18.783 1.00 2.00 221 ILE A N 1
ATOM 1621 C CA . ILE A 1 221 ? 8.121 33.422 18.574 1.00 4.37 221 ILE A CA 1
ATOM 1622 C C . ILE A 1 221 ? 9.624 33.390 18.340 1.00 3.25 221 ILE A C 1
ATOM 1623 O O . ILE A 1 221 ? 10.374 32.846 19.156 1.00 4.27 221 ILE A O 1
ATOM 1628 N N . ALA A 1 222 ? 10.045 33.905 17.185 1.00 5.05 222 ALA A N 1
ATOM 1629 C CA . ALA A 1 222 ? 11.462 33.963 16.809 1.00 5.77 222 ALA A CA 1
ATOM 1630 C C . ALA A 1 222 ? 12.057 35.311 17.227 1.00 6.30 222 ALA A C 1
ATOM 1631 O O . ALA A 1 222 ? 11.506 36.362 16.896 1.00 8.30 222 ALA A O 1
ATOM 1633 N N . VAL A 1 223 ? 13.176 35.285 17.949 1.00 5.62 223 VAL A N 1
ATOM 1634 C CA . VAL A 1 223 ? 13.801 36.518 18.421 1.00 6.08 223 VAL A CA 1
ATOM 1635 C C . VAL A 1 223 ? 15.255 36.661 17.961 1.00 4.97 223 VAL A C 1
ATOM 1636 O O . VAL A 1 223 ? 16.094 35.807 18.263 1.00 3.55 223 VAL A O 1
ATOM 1640 N N . ASP A 1 224 ? 15.561 37.751 17.260 1.00 4.79 224 ASP A N 1
ATOM 1641 C CA . ASP A 1 224 ? 16.927 37.995 16.774 1.00 3.99 224 ASP A CA 1
ATOM 1642 C C . ASP A 1 224 ? 17.121 39.489 16.491 1.00 3.22 224 ASP A C 1
ATOM 1643 O O . ASP A 1 224 ? 16.175 40.180 16.117 1.00 2.00 224 ASP A O 1
ATOM 1648 N N . LEU A 1 225 ? 18.336 39.985 16.727 1.00 5.67 225 LEU A N 1
ATOM 1649 C CA . LEU A 1 225 ? 18.678 41.394 16.476 1.00 7.62 225 LEU A CA 1
ATOM 1650 C C . LEU A 1 225 ? 18.801 41.642 14.963 1.00 9.38 225 LEU A C 1
ATOM 1651 O O . LEU A 1 225 ? 18.676 42.778 14.494 1.00 12.33 225 LEU A O 1
ATOM 1656 N N . ASN A 1 226 ? 19.127 40.579 14.228 1.00 9.82 226 ASN A N 1
ATOM 1657 C CA . ASN A 1 226 ? 19.279 40.608 12.773 1.00 9.98 226 ASN A CA 1
ATOM 1658 C C . ASN A 1 226 ? 18.007 40.066 12.122 1.00 9.51 226 ASN A C 1
ATOM 1659 O O . ASN A 1 226 ? 17.814 38.849 12.004 1.00 9.60 226 ASN A O 1
ATOM 1664 N N . PRO A 1 227 ? 17.136 40.973 11.662 1.00 9.41 227 PRO A N 1
ATOM 1665 C CA . PRO A 1 227 ? 15.864 40.656 11.012 1.00 11.05 227 PRO A CA 1
ATOM 1666 C C . PRO A 1 227 ? 15.938 39.868 9.700 1.00 13.21 227 PRO A C 1
ATOM 1667 O O . PRO A 1 227 ? 14.906 39.400 9.204 1.00 11.43 227 PRO A O 1
ATOM 1671 N N . ASP A 1 228 ? 17.138 39.720 9.138 1.00 13.08 228 ASP A N 1
ATOM 1672 C CA . ASP A 1 228 ? 17.305 38.969 7.898 1.00 12.83 228 ASP A CA 1
ATOM 1673 C C . ASP A 1 228 ? 17.025 37.487 8.101 1.00 13.17 228 ASP A C 1
ATOM 1674 O O . ASP A 1 228 ? 16.797 36.764 7.131 1.00 12.66 228 ASP A O 1
ATOM 1679 N N . LYS A 1 229 ? 17.072 37.030 9.352 1.00 11.79 229 LYS A N 1
ATOM 1680 C CA . LYS A 1 229 ? 16.829 35.620 9.669 1.00 10.40 229 LYS A CA 1
ATOM 1681 C C . LYS A 1 229 ? 15.347 35.238 9.769 1.00 11.24 229 LYS A C 1
ATOM 1682 O O . LYS A 1 229 ? 15.003 34.050 9.731 1.00 10.67 229 LYS A O 1
ATOM 1688 N N . PHE A 1 230 ? 14.470 36.232 9.847 1.00 10.28 230 PHE A N 1
ATOM 1689 C CA . PHE A 1 230 ? 13.036 35.983 9.990 1.00 10.53 230 PHE A CA 1
ATOM 1690 C C . PHE A 1 230 ? 12.390 35.152 8.885 1.00 12.05 230 PHE A C 1
ATOM 1691 O O . PHE A 1 230 ? 11.496 34.341 9.152 1.00 11.06 230 PHE A O 1
ATOM 1699 N N . GLU A 1 231 ? 12.871 35.333 7.659 1.00 13.47 231 GLU A N 1
ATOM 1700 C CA . GLU A 1 231 ? 12.384 34.606 6.486 1.00 13.24 231 GLU A CA 1
ATOM 1701 C C . GLU A 1 231 ? 12.540 33.085 6.674 1.00 10.44 231 GLU A C 1
ATOM 1702 O O . GLU A 1 231 ? 11.603 32.310 6.450 1.00 7.59 231 GLU A O 1
ATOM 1708 N N . LYS A 1 232 ? 13.735 32.671 7.088 1.00 9.06 232 LYS A N 1
ATOM 1709 C CA . LYS A 1 232 ? 14.040 31.250 7.321 1.00 9.35 232 LYS A CA 1
ATOM 1710 C C . LYS A 1 232 ? 13.302 30.749 8.574 1.00 6.31 232 LYS A C 1
ATOM 1711 O O . LYS A 1 232 ? 12.948 29.573 8.671 1.00 2.19 232 LYS A O 1
ATOM 1717 N N . ALA A 1 233 ? 13.112 31.630 9.551 1.00 4.80 233 ALA A N 1
ATOM 1718 C CA . ALA A 1 233 ? 12.391 31.244 10.765 1.00 7.09 233 ALA A CA 1
ATOM 1719 C C . ALA A 1 233 ? 10.970 30.851 10.363 1.00 6.27 233 ALA A C 1
ATOM 1720 O O . ALA A 1 233 ? 10.428 29.859 10.856 1.00 6.74 233 ALA A O 1
ATOM 1722 N N . LYS A 1 234 ? 10.396 31.604 9.427 1.00 7.93 234 LYS A N 1
ATOM 1723 C CA . LYS A 1 234 ? 9.048 31.332 8.931 1.00 9.71 234 LYS A CA 1
ATOM 1724 C C . LYS A 1 234 ? 9.039 30.009 8.177 1.00 8.58 234 LYS A C 1
ATOM 1725 O O . LYS A 1 234 ? 8.126 29.200 8.333 1.00 6.79 234 LYS A O 1
ATOM 1731 N N . VAL A 1 235 ? 10.084 29.776 7.389 1.00 8.50 235 VAL A N 1
ATOM 1732 C CA . VAL A 1 235 ? 10.224 28.536 6.633 1.00 6.19 235 VAL A CA 1
ATOM 1733 C C . VAL A 1 235 ? 10.170 27.339 7.588 1.00 7.71 235 VAL A C 1
ATOM 1734 O O . VAL A 1 235 ? 9.462 26.363 7.334 1.00 6.29 235 VAL A O 1
ATOM 1738 N N . PHE A 1 236 ? 10.826 27.474 8.737 1.00 7.15 236 PHE A N 1
ATOM 1739 C CA . PHE A 1 236 ? 10.870 26.407 9.735 1.00 5.98 236 PHE A CA 1
ATOM 1740 C C . PHE A 1 236 ? 9.678 26.295 10.699 1.00 6.71 236 PHE A C 1
ATOM 1741 O O . PHE A 1 236 ? 9.696 25.457 11.607 1.00 7.67 236 PHE A O 1
ATOM 1749 N N . GLY A 1 237 ? 8.644 27.113 10.503 1.00 5.95 237 GLY A N 1
ATOM 1750 C CA . GLY A 1 237 ? 7.464 27.022 11.354 1.00 4.75 237 GLY A CA 1
ATOM 1751 C C . GLY A 1 237 ? 7.149 28.106 12.374 1.00 5.44 237 GLY A C 1
ATOM 1752 O O . GLY A 1 237 ? 6.223 27.936 13.168 1.00 6.03 237 GLY A O 1
ATOM 1753 N N . ALA A 1 238 ? 7.902 29.203 12.390 1.00 5.42 238 ALA A N 1
ATOM 1754 C CA . ALA A 1 238 ? 7.631 30.276 13.353 1.00 4.88 238 ALA A CA 1
ATOM 1755 C C . ALA A 1 238 ? 6.338 31.026 13.059 1.00 6.55 238 ALA A C 1
ATOM 1756 O O . ALA A 1 238 ? 5.987 31.256 11.907 1.00 7.24 238 ALA A O 1
ATOM 1758 N N . THR A 1 239 ? 5.670 31.485 14.110 1.00 7.01 239 THR A N 1
ATOM 1759 C CA . THR A 1 239 ? 4.427 32.204 13.923 1.00 7.45 239 THR A CA 1
ATOM 1760 C C . THR A 1 239 ? 4.560 33.698 14.182 1.00 5.54 239 THR A C 1
ATOM 1761 O O . THR A 1 239 ? 3.767 34.482 13.668 1.00 7.29 239 THR A O 1
ATOM 1765 N N . ASP A 1 240 ? 5.552 34.089 14.979 1.00 4.58 240 ASP A N 1
ATOM 1766 C CA . ASP A 1 240 ? 5.769 35.492 15.314 1.00 3.47 240 ASP A CA 1
ATOM 1767 C C . ASP A 1 240 ? 7.237 35.829 15.141 1.00 4.55 240 ASP A C 1
ATOM 1768 O O . ASP A 1 240 ? 8.103 34.957 15.257 1.00 4.69 240 ASP A O 1
ATOM 1773 N N . PHE A 1 241 ? 7.526 37.110 14.955 1.00 4.38 241 PHE A N 1
ATOM 1774 C CA . PHE A 1 241 ? 8.896 37.545 14.725 1.00 5.81 241 PHE A CA 1
ATOM 1775 C C . PHE A 1 241 ? 9.151 38.829 15.485 1.00 7.52 241 PHE A C 1
ATOM 1776 O O . PHE A 1 241 ? 8.430 39.809 15.305 1.00 9.85 241 PHE A O 1
ATOM 1784 N N . VAL A 1 242 ? 10.177 38.825 16.331 1.00 7.60 242 VAL A N 1
ATOM 1785 C CA . VAL A 1 242 ? 10.509 39.993 17.139 1.00 7.87 242 VAL A CA 1
ATOM 1786 C C . VAL A 1 242 ? 11.990 40.359 17.091 1.00 8.82 242 VAL A C 1
ATOM 1787 O O . VAL A 1 242 ? 12.862 39.509 17.289 1.00 10.44 242 VAL A O 1
ATOM 1791 N N . ASN A 1 243 ? 12.262 41.622 16.779 1.00 9.09 243 ASN A N 1
ATOM 1792 C CA . ASN A 1 243 ? 13.621 42.138 16.766 1.00 10.87 243 ASN A CA 1
ATOM 1793 C C . ASN A 1 243 ? 13.681 43.018 18.011 1.00 11.01 243 ASN A C 1
ATOM 1794 O O . ASN A 1 243 ? 12.931 43.992 18.120 1.00 13.40 243 ASN A O 1
ATOM 1799 N N . PRO A 1 244 ? 14.536 42.665 18.987 1.00 13.19 244 PRO A N 1
ATOM 1800 C CA . PRO A 1 244 ? 14.677 43.436 20.230 1.00 13.77 244 PRO A CA 1
ATOM 1801 C C . PRO A 1 244 ? 14.879 44.946 20.021 1.00 14.91 244 PRO A C 1
ATOM 1802 O O . PRO A 1 244 ? 14.304 45.759 20.743 1.00 15.37 244 PRO A O 1
ATOM 1806 N N . ASN A 1 245 ? 15.651 45.314 19.002 1.00 16.76 245 ASN A N 1
ATOM 1807 C CA . ASN A 1 245 ? 15.943 46.723 18.709 1.00 14.94 245 ASN A CA 1
ATOM 1808 C C . ASN A 1 245 ? 14.728 47.604 18.392 1.00 14.44 245 ASN A C 1
ATOM 1809 O O . ASN A 1 245 ? 14.818 48.836 18.444 1.00 13.41 245 ASN A O 1
ATOM 1814 N N . ASP A 1 246 ? 13.607 46.986 18.030 1.00 13.25 246 ASP A N 1
ATOM 1815 C CA . ASP A 1 246 ? 12.391 47.732 17.710 1.00 11.92 246 ASP A CA 1
ATOM 1816 C C . ASP A 1 246 ? 11.526 48.035 18.926 1.00 13.43 246 ASP A C 1
ATOM 1817 O O . ASP A 1 246 ? 10.373 48.449 18.778 1.00 12.94 246 ASP A O 1
ATOM 1822 N N . HIS A 1 247 ? 12.043 47.763 20.118 1.00 12.68 247 HIS A N 1
ATOM 1823 C CA . HIS A 1 247 ? 11.290 48.013 21.326 1.00 13.24 247 HIS A CA 1
ATOM 1824 C C . HIS A 1 247 ? 12.153 48.673 22.375 1.00 14.44 247 HIS A C 1
ATOM 1825 O O . HIS A 1 247 ? 13.335 48.343 22.523 1.00 15.91 247 HIS A O 1
ATOM 1832 N N . SER A 1 248 ? 11.564 49.659 23.040 1.00 16.86 248 SER A N 1
ATOM 1833 C CA . SER A 1 248 ? 12.208 50.330 24.142 1.00 19.02 248 SER A CA 1
ATOM 1834 C C . SER A 1 248 ? 12.301 49.477 25.390 1.00 19.76 248 SER A C 1
ATOM 1835 O O . SER A 1 248 ? 13.298 49.562 26.096 1.00 21.12 248 SER A O 1
ATOM 1838 N N . GLU A 1 249 ? 11.258 48.702 25.691 1.00 16.28 249 GLU A N 1
ATOM 1839 C CA . GLU A 1 249 ? 11.193 47.819 26.896 1.00 16.45 249 GLU A CA 1
ATOM 1840 C C . GLU A 1 249 ? 12.110 46.655 26.747 1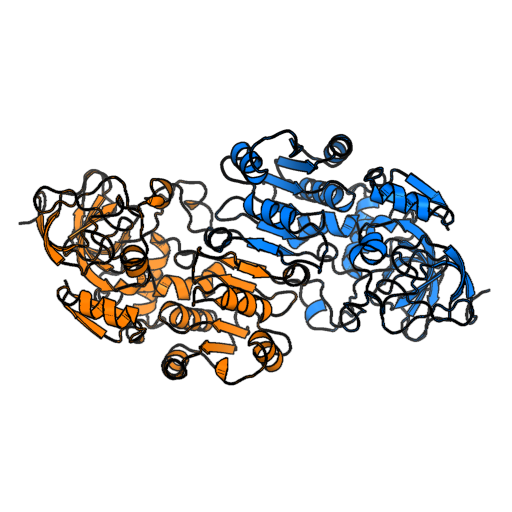.00 14.49 249 GLU A C 1
ATOM 1841 O O . GLU A 1 249 ? 12.463 46.242 25.639 1.00 15.10 249 GLU A O 1
ATOM 1847 N N . PRO A 1 250 ? 12.568 46.110 27.849 1.00 14.51 250 PRO A N 1
ATOM 1848 C CA . PRO A 1 250 ? 13.448 44.953 27.851 1.00 12.52 250 PRO A CA 1
ATOM 1849 C C . PRO A 1 250 ? 12.705 43.856 27.146 1.00 10.76 250 PRO A C 1
ATOM 1850 O O . PRO A 1 250 ? 11.507 43.769 27.305 1.00 11.50 250 PRO A O 1
ATOM 1854 N N . ILE A 1 251 ? 13.416 43.001 26.427 1.00 10.37 251 ILE A N 1
ATOM 1855 C CA . ILE A 1 251 ? 12.788 41.927 25.659 1.00 9.60 251 ILE A CA 1
ATOM 1856 C C . ILE A 1 251 ? 11.802 41.031 26.446 1.00 7.55 251 ILE A C 1
ATOM 1857 O O . ILE A 1 251 ? 10.734 40.667 25.932 1.00 8.33 251 ILE A O 1
ATOM 1862 N N . SER A 1 252 ? 12.136 40.723 27.698 1.00 7.13 252 SER A N 1
ATOM 1863 C CA . SER A 1 252 ? 11.300 39.878 28.540 1.00 7.15 252 SER A CA 1
ATOM 1864 C C . SER A 1 252 ? 9.914 40.482 28.742 1.00 7.92 252 SER A C 1
ATOM 1865 O O . SER A 1 252 ? 8.915 39.763 28.814 1.00 5.28 252 SER A O 1
ATOM 1868 N N . GLN A 1 253 ? 9.852 41.809 28.805 1.00 7.12 253 GLN A N 1
ATOM 1869 C CA . GLN A 1 253 ? 8.586 42.499 28.990 1.00 9.68 253 GLN A CA 1
ATOM 1870 C C . GLN A 1 253 ? 7.752 42.488 27.723 1.00 7.96 253 GLN A C 1
ATOM 1871 O O . GLN A 1 253 ? 6.525 42.419 27.792 1.00 7.46 253 GLN A O 1
ATOM 1877 N N . VAL A 1 254 ? 8.419 42.548 26.574 1.00 6.71 254 VAL A N 1
ATOM 1878 C CA . VAL A 1 254 ? 7.728 42.533 25.288 1.00 6.49 254 VAL A CA 1
ATOM 1879 C C . VAL A 1 254 ? 7.010 41.197 25.167 1.00 7.82 254 VAL A C 1
ATOM 1880 O O . VAL A 1 254 ? 5.802 41.143 24.919 1.00 11.77 254 VAL A O 1
ATOM 1884 N N . LEU A 1 255 ? 7.759 40.124 25.390 1.00 8.74 255 LEU A N 1
ATOM 1885 C CA . LEU A 1 255 ? 7.215 38.778 25.308 1.00 8.00 255 LEU A CA 1
ATOM 1886 C C . LEU A 1 255 ? 6.079 38.544 26.310 1.00 9.54 255 LEU A C 1
ATOM 1887 O O . LEU A 1 255 ? 5.019 38.041 25.938 1.00 9.35 255 LEU A O 1
ATOM 1892 N N . SER A 1 256 ? 6.277 38.944 27.563 1.00 8.97 256 SER A N 1
ATOM 1893 C CA . SER A 1 256 ? 5.238 38.762 28.565 1.00 9.11 256 SER A CA 1
ATOM 1894 C C . SER A 1 256 ? 3.952 39.450 28.112 1.00 9.46 256 SER A C 1
ATOM 1895 O O . SER A 1 256 ? 2.884 38.840 28.118 1.00 7.73 256 SER A O 1
ATOM 1898 N N . LYS A 1 257 ? 4.062 40.699 27.667 1.00 11.70 257 LYS A N 1
ATOM 1899 C CA . LYS A 1 257 ? 2.894 41.438 27.202 1.00 14.73 257 LYS A CA 1
ATOM 1900 C C . LYS A 1 257 ? 2.202 40.744 26.035 1.00 15.59 257 LYS A C 1
ATOM 1901 O O . LYS A 1 257 ? 0.970 40.759 25.941 1.00 16.66 257 LYS A O 1
ATOM 1907 N N . MET A 1 258 ? 2.996 40.138 25.154 1.00 12.85 258 MET A N 1
ATOM 1908 C CA . MET A 1 258 ? 2.476 39.433 23.984 1.00 10.63 258 MET A CA 1
ATOM 1909 C C . MET A 1 258 ? 1.713 38.178 24.348 1.00 8.33 258 MET A C 1
ATOM 1910 O O . MET A 1 258 ? 0.855 37.733 23.590 1.00 6.94 258 MET A O 1
ATOM 1915 N N . THR A 1 259 ? 2.044 37.600 25.498 1.00 7.51 259 THR A N 1
ATOM 1916 C CA . THR A 1 259 ? 1.431 36.351 25.938 1.00 8.58 259 THR A CA 1
ATOM 1917 C C . THR A 1 259 ? 0.561 36.396 27.196 1.00 11.14 259 THR A C 1
ATOM 1918 O O . THR A 1 259 ? 0.001 35.367 27.589 1.00 13.17 259 THR A O 1
ATOM 1922 N N . ASN A 1 260 ? 0.479 37.553 27.845 1.00 9.88 260 ASN A N 1
ATOM 1923 C CA . ASN A 1 260 ? -0.315 37.701 29.068 1.00 7.85 260 ASN A CA 1
ATOM 1924 C C . ASN A 1 260 ? 0.395 37.008 30.235 1.00 7.13 260 ASN A C 1
ATOM 1925 O O . ASN A 1 260 ? -0.213 36.241 30.984 1.00 5.74 260 ASN A O 1
ATOM 1930 N N . GLY A 1 261 ? 1.706 37.223 30.342 1.00 5.24 261 GLY A N 1
ATOM 1931 C CA . GLY A 1 261 ? 2.449 36.621 31.438 1.00 4.59 261 GLY A CA 1
ATOM 1932 C C . GLY A 1 261 ? 3.795 35.989 31.135 1.00 6.24 261 GLY A C 1
ATOM 1933 O O . GLY A 1 261 ? 4.699 36.013 31.978 1.00 4.44 261 GLY A O 1
ATOM 1934 N N . GLY A 1 262 ? 3.913 35.360 29.970 1.00 6.61 262 GLY A N 1
ATOM 1935 C CA . GLY A 1 262 ? 5.160 34.726 29.591 1.00 3.36 262 GLY A CA 1
ATOM 1936 C C . GLY A 1 262 ? 4.857 33.472 28.804 1.00 4.76 262 GLY A C 1
ATOM 1937 O O . GLY A 1 262 ? 3.726 32.977 28.823 1.00 2.12 262 GLY A O 1
ATOM 1938 N N . VAL A 1 263 ? 5.849 32.956 28.092 1.00 4.06 263 VAL A N 1
ATOM 1939 C CA . VAL A 1 263 ? 5.636 31.746 27.304 1.00 3.37 263 VAL A CA 1
ATOM 1940 C C . VAL A 1 263 ? 5.800 30.477 28.142 1.00 3.20 263 VAL A C 1
ATOM 1941 O O . VAL A 1 263 ? 6.373 30.508 29.237 1.00 2.00 263 VAL A O 1
ATOM 1945 N N . ASP A 1 264 ? 5.297 29.363 27.618 1.00 4.38 264 ASP A N 1
ATOM 1946 C CA . ASP A 1 264 ? 5.387 28.072 28.304 1.00 3.77 264 ASP A CA 1
ATOM 1947 C C . ASP A 1 264 ? 6.799 27.487 28.244 1.00 3.83 264 ASP A C 1
ATOM 1948 O O . ASP A 1 264 ? 7.280 26.909 29.224 1.00 6.32 264 ASP A O 1
ATOM 1953 N N . PHE A 1 265 ? 7.452 27.625 27.092 1.00 3.27 265 PHE A N 1
ATOM 1954 C CA . PHE A 1 265 ? 8.804 27.105 26.892 1.00 4.64 265 PHE A CA 1
ATOM 1955 C C . PHE A 1 265 ? 9.648 28.133 26.153 1.00 5.57 265 PHE A C 1
ATOM 1956 O O . PHE A 1 265 ? 9.138 28.844 25.276 1.00 4.86 265 PHE A O 1
ATOM 1964 N N . SER A 1 266 ? 10.933 28.203 26.493 1.00 6.05 266 SER A N 1
ATOM 1965 C CA . SER A 1 266 ? 11.859 29.113 25.823 1.00 8.35 266 SER A CA 1
ATOM 1966 C C . SER A 1 266 ? 13.235 28.449 25.686 1.00 9.64 266 SER A C 1
ATOM 1967 O O . SER A 1 266 ? 13.567 27.513 26.430 1.00 8.47 266 SER A O 1
ATOM 1970 N N . LEU A 1 267 ? 14.015 28.908 24.709 1.00 7.36 267 LEU A N 1
ATOM 1971 C CA . LEU A 1 267 ? 15.345 28.360 24.477 1.00 6.73 267 LEU A CA 1
ATOM 1972 C C . LEU A 1 267 ? 16.338 29.422 24.027 1.00 7.36 267 LEU A C 1
ATOM 1973 O O . LEU A 1 267 ? 16.064 30.188 23.104 1.00 8.73 267 LEU A O 1
ATOM 1978 N N . GLU A 1 268 ? 17.502 29.442 24.658 1.00 6.07 268 GLU A N 1
ATOM 1979 C CA . GLU A 1 268 ? 18.547 30.389 24.302 1.00 5.50 268 GLU A CA 1
ATOM 1980 C C . GLU A 1 268 ? 19.541 29.669 23.386 1.00 6.47 268 GLU A C 1
ATOM 1981 O O . GLU A 1 268 ? 20.096 28.636 23.761 1.00 7.14 268 GLU A O 1
ATOM 1987 N N . CYS A 1 269 ? 19.797 30.227 22.205 1.00 9.02 269 CYS A N 1
ATOM 1988 C CA . CYS A 1 269 ? 20.711 29.601 21.248 1.00 7.43 269 CYS A CA 1
ATOM 1989 C C . CYS A 1 269 ? 21.679 30.634 20.658 1.00 6.72 269 CYS A C 1
ATOM 1990 O O . CYS A 1 269 ? 21.798 30.761 19.431 1.00 8.24 269 CYS A O 1
ATOM 1993 N N . VAL A 1 270 ? 22.379 31.343 21.539 1.00 4.29 270 VAL A N 1
ATOM 1994 C CA . VAL A 1 270 ? 23.336 32.390 21.151 1.00 7.62 270 VAL A CA 1
ATOM 1995 C C . VAL A 1 270 ? 24.742 32.209 21.760 1.00 9.26 270 VAL A C 1
ATOM 1996 O O . VAL A 1 270 ? 25.756 32.336 21.074 1.00 8.40 270 VAL A O 1
ATOM 2000 N N . GLY A 1 271 ? 24.784 31.928 23.058 1.00 11.47 271 GLY A N 1
ATOM 2001 C CA . GLY A 1 271 ? 26.046 31.783 23.761 1.00 10.96 271 GLY A CA 1
ATOM 2002 C C . GLY A 1 271 ? 26.374 33.064 24.518 1.00 13.07 271 GLY A C 1
ATOM 2003 O O . GLY A 1 271 ? 27.536 33.374 24.755 1.00 16.75 271 GLY A O 1
ATOM 2004 N N . ASN A 1 272 ? 25.346 33.807 24.916 1.00 11.53 272 ASN A N 1
ATOM 2005 C CA . ASN A 1 272 ? 25.531 35.062 25.643 1.00 10.33 272 ASN A CA 1
ATOM 2006 C C . ASN A 1 272 ? 24.785 34.993 26.974 1.00 9.11 272 ASN A C 1
ATOM 2007 O O . ASN A 1 272 ? 23.564 34.823 26.989 1.00 10.18 272 ASN A O 1
ATOM 2012 N N . VAL A 1 273 ? 25.504 35.160 28.082 1.00 7.35 273 VAL A N 1
ATOM 2013 C CA . VAL A 1 273 ? 24.876 35.071 29.405 1.00 5.70 273 VAL A CA 1
ATOM 2014 C C . VAL A 1 273 ? 23.729 36.048 29.646 1.00 4.05 273 VAL A C 1
ATOM 2015 O O . VAL A 1 273 ? 22.798 35.741 30.395 1.00 3.48 273 VAL A O 1
ATOM 2019 N N . GLY A 1 274 ? 23.783 37.215 29.012 1.00 2.00 274 GLY A N 1
ATOM 2020 C CA . GLY A 1 274 ? 22.718 38.190 29.178 1.00 2.00 274 GLY A CA 1
ATOM 2021 C C . GLY A 1 274 ? 21.446 37.694 28.520 1.00 2.57 274 GLY A C 1
ATOM 2022 O O . GLY A 1 274 ? 20.344 37.865 29.053 1.00 2.58 274 GLY A O 1
ATOM 2023 N N . VAL A 1 275 ? 21.593 37.089 27.341 1.00 4.75 275 VAL A N 1
ATOM 2024 C CA . VAL A 1 275 ? 20.450 36.525 26.606 1.00 3.95 275 VAL A CA 1
ATOM 2025 C C . VAL A 1 275 ? 19.875 35.328 27.378 1.00 2.70 275 VAL A C 1
ATOM 2026 O O . VAL A 1 275 ? 18.660 35.104 27.383 1.00 5.36 275 VAL A O 1
ATOM 2030 N N . MET A 1 276 ? 20.750 34.574 28.038 1.00 2.52 276 MET A N 1
ATOM 2031 C CA . MET A 1 276 ? 20.328 33.410 28.812 1.00 4.31 276 MET A CA 1
ATOM 2032 C C . MET A 1 276 ? 19.381 33.806 29.940 1.00 5.90 276 MET A C 1
ATOM 2033 O O . MET A 1 276 ? 18.394 33.115 30.209 1.00 5.95 276 MET A O 1
ATOM 2038 N N . ARG A 1 277 ? 19.697 34.917 30.600 1.00 7.65 277 ARG A N 1
ATOM 2039 C CA . ARG A 1 277 ? 18.885 35.423 31.699 1.00 9.03 277 ARG A CA 1
ATOM 2040 C C . ARG A 1 277 ? 17.527 35.878 31.182 1.00 10.46 277 ARG A C 1
ATOM 2041 O O . ARG A 1 277 ? 16.493 35.579 31.785 1.00 10.42 277 ARG A O 1
ATOM 2049 N N . ASN A 1 278 ? 17.546 36.583 30.051 1.00 11.55 278 ASN A N 1
ATOM 2050 C CA . ASN A 1 278 ? 16.339 37.102 29.405 1.00 9.41 278 ASN A CA 1
ATOM 2051 C C . ASN A 1 278 ? 15.368 36.012 28.971 1.00 7.14 278 ASN A C 1
ATOM 2052 O O . ASN A 1 278 ? 14.153 36.168 29.110 1.00 5.24 278 ASN A O 1
ATOM 2057 N N . ALA A 1 279 ? 15.905 34.920 28.431 1.00 5.36 279 ALA A N 1
ATOM 2058 C CA . ALA A 1 279 ? 15.094 33.778 28.000 1.00 4.40 279 ALA A CA 1
ATOM 2059 C C . ALA A 1 279 ? 14.346 33.187 29.201 1.00 4.77 279 ALA A C 1
ATOM 2060 O O . ALA A 1 279 ? 13.147 32.911 29.124 1.00 4.61 279 ALA A O 1
ATOM 2062 N N . LEU A 1 280 ? 15.054 33.008 30.319 1.00 5.49 280 LEU A N 1
ATOM 2063 C CA . LEU A 1 280 ? 14.442 32.456 31.525 1.00 3.87 280 LEU A CA 1
ATOM 2064 C C . LEU A 1 280 ? 13.297 33.330 32.007 1.00 2.12 280 LEU A C 1
ATOM 2065 O O . LEU A 1 280 ? 12.194 32.851 32.249 1.00 3.89 280 LEU A O 1
ATOM 2070 N N . GLU A 1 281 ? 13.564 34.624 32.107 1.00 2.64 281 GLU A N 1
ATOM 2071 C CA . GLU A 1 281 ? 12.584 35.580 32.592 1.00 3.36 281 GLU A CA 1
ATOM 2072 C C . GLU A 1 281 ? 11.407 35.870 31.672 1.00 5.92 281 GLU A C 1
ATOM 2073 O O . GLU A 1 281 ? 10.409 36.453 32.111 1.00 6.85 281 GLU A O 1
ATOM 2079 N N . SER A 1 282 ? 11.505 35.467 30.408 1.00 4.55 282 SER A N 1
ATOM 2080 C CA . SER A 1 282 ? 10.402 35.673 29.472 1.00 4.85 282 SER A CA 1
ATOM 2081 C C . SER A 1 282 ? 9.342 34.568 29.663 1.00 4.13 282 SER A C 1
ATOM 2082 O O . SER A 1 282 ? 8.237 34.652 29.114 1.00 2.00 282 SER A O 1
ATOM 2085 N N . CYS A 1 283 ? 9.692 33.540 30.442 1.00 5.57 283 CYS A N 1
ATOM 2086 C CA . CYS A 1 283 ? 8.807 32.399 30.728 1.00 5.25 283 CYS A CA 1
ATOM 2087 C C . CYS A 1 283 ? 7.730 32.725 31.759 1.00 6.22 283 CYS A C 1
ATOM 2088 O O . CYS A 1 283 ? 7.922 33.581 32.625 1.00 6.52 283 CYS A O 1
ATOM 2091 N N . LEU A 1 284 ? 6.611 32.010 31.677 1.00 4.93 284 LEU A N 1
ATOM 2092 C CA . LEU A 1 284 ? 5.496 32.203 32.594 1.00 4.14 284 LEU A CA 1
ATOM 2093 C C . LEU A 1 284 ? 5.787 31.570 33.952 1.00 4.77 284 LEU A C 1
ATOM 2094 O O . LEU A 1 284 ? 6.555 30.604 34.064 1.00 3.60 284 LEU A O 1
ATOM 2099 N N . LYS A 1 285 ? 5.160 32.119 34.983 1.00 5.35 285 LYS A N 1
ATOM 2100 C CA . LYS A 1 285 ? 5.317 31.619 36.344 1.00 6.81 285 LYS A CA 1
ATOM 2101 C C . LYS A 1 285 ? 4.554 30.291 36.443 1.00 7.23 285 LYS A C 1
ATOM 2102 O O . LYS A 1 285 ? 3.747 29.967 35.561 1.00 7.19 285 LYS A O 1
ATOM 2108 N N . GLY A 1 286 ? 4.832 29.504 37.481 1.00 3.53 286 GLY A N 1
ATOM 2109 C CA . GLY A 1 286 ? 4.113 28.254 37.655 1.00 2.00 286 GLY A CA 1
ATOM 2110 C C . GLY A 1 286 ? 4.592 27.024 36.895 1.00 3.08 286 GLY A C 1
ATOM 2111 O O . GLY A 1 286 ? 4.764 25.975 37.515 1.00 2.00 286 GLY A O 1
ATOM 2112 N N . TRP A 1 287 ? 4.725 27.114 35.569 1.00 4.64 287 TRP A N 1
ATOM 2113 C CA . TRP A 1 287 ? 5.181 25.977 34.766 1.00 4.60 287 TRP A CA 1
ATOM 2114 C C . TRP A 1 287 ? 6.160 26.307 33.632 1.00 5.89 287 TRP A C 1
ATOM 2115 O O . TRP A 1 287 ? 6.446 25.455 32.794 1.00 5.53 287 TRP A O 1
ATOM 2126 N N . GLY A 1 288 ? 6.689 27.527 33.614 1.00 3.11 288 GLY A N 1
ATOM 2127 C CA . GLY A 1 288 ? 7.629 27.897 32.565 1.00 4.14 288 GLY A CA 1
ATOM 2128 C C . GLY A 1 288 ? 8.942 27.126 32.616 1.00 3.84 288 GLY A C 1
ATOM 2129 O O . GLY A 1 288 ? 9.523 26.952 33.692 1.00 2.35 288 GLY A O 1
ATOM 2130 N N . VAL A 1 289 ? 9.418 26.677 31.457 1.00 2.24 289 VAL A N 1
ATOM 2131 C CA . VAL A 1 289 ? 10.672 25.931 31.362 1.00 2.17 289 VAL A CA 1
ATOM 2132 C C . VAL A 1 289 ? 11.609 26.584 30.329 1.00 2.35 289 VAL A C 1
ATOM 2133 O O . VAL A 1 289 ? 11.226 26.771 29.175 1.00 3.33 289 VAL A O 1
ATOM 2137 N N . SER A 1 290 ? 12.815 26.953 30.760 1.00 2.85 290 SER A N 1
ATOM 2138 C CA . SER A 1 290 ? 13.817 27.570 29.881 1.00 2.45 290 SER A CA 1
ATOM 2139 C C . SER A 1 290 ? 15.039 26.649 29.807 1.00 3.58 290 SER A C 1
ATOM 2140 O O . SER A 1 290 ? 15.468 26.077 30.824 1.00 3.22 290 SER A O 1
ATOM 2143 N N . VAL A 1 291 ? 15.610 26.537 28.610 1.00 4.66 291 VAL A N 1
ATOM 2144 C CA . VAL A 1 291 ? 16.766 25.667 28.343 1.00 3.26 291 VAL A CA 1
ATOM 2145 C C . VAL A 1 291 ? 17.958 26.395 27.709 1.00 2.29 291 VAL A C 1
ATOM 2146 O O . VAL A 1 291 ? 17.792 27.145 26.739 1.00 2.18 291 VAL A O 1
ATOM 2150 N N . LEU A 1 292 ? 19.139 26.211 28.295 1.00 4.09 292 LEU A N 1
ATOM 2151 C CA . LEU A 1 292 ? 20.391 26.791 27.781 1.00 7.60 292 LEU A CA 1
ATOM 2152 C C . LEU A 1 292 ? 20.943 25.893 26.668 1.00 7.17 292 LEU A C 1
ATOM 2153 O O . LEU A 1 292 ? 21.041 24.673 26.841 1.00 7.76 292 LEU A O 1
ATOM 2158 N N . VAL A 1 293 ? 21.376 26.502 25.568 1.00 5.74 293 VAL A N 1
ATOM 2159 C CA . VAL A 1 293 ? 21.940 25.746 24.451 1.00 10.79 293 VAL A CA 1
ATOM 2160 C C . VAL A 1 293 ? 23.253 26.404 24.017 1.00 13.03 293 VAL A C 1
ATOM 2161 O O . VAL A 1 293 ? 24.226 25.712 23.708 1.00 14.18 293 VAL A O 1
ATOM 2165 N N . GLY A 1 294 ? 23.286 27.736 24.044 1.00 13.73 294 GLY A N 1
ATOM 2166 C CA . GLY A 1 294 ? 24.488 28.472 23.683 1.00 13.79 294 GLY A CA 1
ATOM 2167 C C . GLY A 1 294 ? 25.658 28.128 24.591 1.00 16.05 294 GLY A C 1
ATOM 2168 O O . GLY A 1 294 ? 25.465 27.805 25.765 1.00 17.31 294 GLY A O 1
ATOM 2169 N N . TRP A 1 295 ? 26.877 28.274 24.083 1.00 16.07 295 TRP A N 1
ATOM 2170 C CA . TRP A 1 295 ? 28.058 27.924 24.864 1.00 16.38 295 TRP A CA 1
ATOM 2171 C C . TRP A 1 295 ? 29.045 29.038 25.227 1.00 16.21 295 TRP A C 1
ATOM 2172 O O . TRP A 1 295 ? 29.421 29.861 24.394 1.00 16.89 295 TRP A O 1
ATOM 2183 N N . THR A 1 296 ? 29.474 29.019 26.486 1.00 15.35 296 THR A N 1
ATOM 2184 C CA . THR A 1 296 ? 30.470 29.941 27.018 1.00 12.34 296 THR A CA 1
ATOM 2185 C C . THR A 1 296 ? 30.856 29.508 28.423 1.00 12.16 296 THR A C 1
ATOM 2186 O O . THR A 1 296 ? 30.038 28.932 29.148 1.00 8.85 296 THR A O 1
ATOM 2190 N N . ASP A 1 297 ? 32.120 29.745 28.770 1.00 10.77 297 ASP A N 1
ATOM 2191 C CA . ASP A 1 297 ? 32.653 29.415 30.088 1.00 11.42 297 ASP A CA 1
ATOM 2192 C C . ASP A 1 297 ? 33.558 30.551 30.552 1.00 9.55 297 ASP A C 1
ATOM 2193 O O . ASP A 1 297 ? 34.499 30.347 31.303 1.00 8.83 297 ASP A O 1
ATOM 2198 N N . LEU A 1 298 ? 33.252 31.755 30.094 1.00 11.69 298 LEU A N 1
ATOM 2199 C CA . LEU A 1 298 ? 34.028 32.930 30.436 1.00 13.75 298 LEU A CA 1
ATOM 2200 C C . LEU A 1 298 ? 33.250 33.816 31.408 1.00 13.81 298 LEU A C 1
ATOM 2201 O O . LEU A 1 298 ? 33.803 34.765 31.972 1.00 15.19 298 LEU A O 1
ATOM 2206 N N . HIS A 1 299 ? 31.958 33.530 31.570 1.00 14.00 299 HIS A N 1
ATOM 2207 C CA . HIS A 1 299 ? 31.086 34.304 32.461 1.00 12.22 299 HIS A CA 1
ATOM 2208 C C . HIS A 1 299 ? 30.030 33.410 33.112 1.00 12.35 299 HIS A C 1
ATOM 2209 O O . HIS A 1 299 ? 29.750 32.309 32.624 1.00 11.49 299 HIS A O 1
ATOM 2216 N N . ASP A 1 300 ? 29.476 33.891 34.225 1.00 11.39 300 ASP A N 1
ATOM 2217 C CA . ASP A 1 300 ? 28.426 33.199 34.973 1.00 10.63 300 ASP A CA 1
ATOM 2218 C C . ASP A 1 300 ? 27.070 33.677 34.445 1.00 11.50 300 ASP A C 1
ATOM 2219 O O . ASP A 1 300 ? 26.963 34.792 33.930 1.00 12.37 300 ASP A O 1
ATOM 2224 N N . VAL A 1 301 ? 26.054 32.824 34.532 1.00 9.61 301 VAL A N 1
ATOM 2225 C CA . VAL A 1 301 ? 24.702 33.210 34.144 1.00 6.93 301 VAL A CA 1
ATOM 2226 C C . VAL A 1 301 ? 24.032 33.423 35.512 1.00 8.73 301 VAL A C 1
ATOM 2227 O O . VAL A 1 301 ? 24.388 32.744 36.486 1.00 7.71 301 VAL A O 1
ATOM 2231 N N . ALA A 1 302 ? 23.096 34.366 35.601 1.00 9.20 302 ALA A N 1
ATOM 2232 C CA . ALA A 1 302 ? 22.450 34.662 36.874 1.00 9.55 302 ALA A CA 1
ATOM 2233 C C . ALA A 1 302 ? 20.998 35.100 36.764 1.00 9.10 302 ALA A C 1
ATOM 2234 O O . ALA A 1 302 ? 20.476 35.301 35.664 1.00 11.19 302 ALA A O 1
ATOM 2236 N N . THR A 1 303 ? 20.347 35.230 37.917 1.00 7.42 303 THR A N 1
ATOM 2237 C CA . THR A 1 303 ? 18.960 35.672 37.996 1.00 8.31 303 THR A CA 1
ATOM 2238 C C . THR A 1 303 ? 18.624 35.889 39.475 1.00 9.97 303 THR A C 1
ATOM 2239 O O . THR A 1 303 ? 19.489 35.760 40.337 1.00 9.04 303 THR A O 1
ATOM 2243 N N . ARG A 1 304 ? 17.388 36.287 39.753 1.00 12.35 304 ARG A N 1
ATOM 2244 C CA . ARG A 1 304 ? 16.939 36.505 41.119 1.00 11.51 304 ARG A CA 1
ATOM 2245 C C . ARG A 1 304 ? 16.236 35.240 41.598 1.00 11.80 304 ARG A C 1
ATOM 2246 O O . ARG A 1 304 ? 15.474 34.620 40.840 1.00 11.92 304 ARG A O 1
ATOM 2254 N N . PRO A 1 305 ? 16.442 34.859 42.873 1.00 10.89 305 PRO A N 1
ATOM 2255 C CA . PRO A 1 305 ? 15.816 33.658 43.442 1.00 9.18 305 PRO A CA 1
ATOM 2256 C C . PRO A 1 305 ? 14.307 33.543 43.184 1.00 7.92 305 PRO A C 1
ATOM 2257 O O . PRO A 1 305 ? 13.801 32.456 42.894 1.00 8.73 305 PRO A O 1
ATOM 2261 N N . ILE A 1 306 ? 13.603 34.671 43.244 1.00 7.44 306 ILE A N 1
ATOM 2262 C CA . ILE A 1 306 ? 12.156 34.721 43.021 1.00 7.38 306 ILE A CA 1
ATOM 2263 C C . ILE A 1 306 ? 11.756 34.145 41.662 1.00 6.35 306 ILE A C 1
ATOM 2264 O O . ILE A 1 306 ? 10.720 33.493 41.547 1.00 6.12 306 ILE A O 1
ATOM 2269 N N . GLN A 1 307 ? 12.590 34.343 40.645 1.00 7.25 307 GLN A N 1
ATOM 2270 C CA . GLN A 1 307 ? 12.282 33.816 39.318 1.00 6.45 307 GLN A CA 1
ATOM 2271 C C . GLN A 1 307 ? 11.967 32.317 39.362 1.00 3.51 307 GLN A C 1
ATOM 2272 O O . GLN A 1 307 ? 11.000 31.862 38.752 1.00 7.44 307 GLN A O 1
ATOM 2278 N N . LEU A 1 308 ? 12.762 31.565 40.117 1.00 3.89 308 LEU A N 1
ATOM 2279 C CA . LEU A 1 308 ? 12.580 30.116 40.241 1.00 4.80 308 LEU A CA 1
ATOM 2280 C C . LEU A 1 308 ? 11.555 29.735 41.295 1.00 5.28 308 LEU A C 1
ATOM 2281 O O . LEU A 1 308 ? 10.804 28.776 41.111 1.00 6.01 308 LEU A O 1
ATOM 2286 N N . ILE A 1 309 ? 11.516 30.484 42.397 1.00 4.77 309 ILE A N 1
ATOM 2287 C CA . ILE A 1 309 ? 10.565 30.210 43.478 1.00 5.70 309 ILE A CA 1
ATOM 2288 C C . ILE A 1 309 ? 9.109 30.411 43.013 1.00 6.73 309 ILE A C 1
ATOM 2289 O O . ILE A 1 309 ? 8.174 29.793 43.539 1.00 6.80 309 ILE A O 1
ATOM 2294 N N . ALA A 1 310 ? 8.930 31.249 41.996 1.00 7.09 310 ALA A N 1
ATOM 2295 C CA . ALA A 1 310 ? 7.611 31.521 41.422 1.00 4.84 310 ALA A CA 1
ATOM 2296 C C . ALA A 1 310 ? 7.097 30.349 40.584 1.00 5.68 310 ALA A C 1
ATOM 2297 O O . ALA A 1 310 ? 5.949 30.367 40.127 1.00 9.56 310 ALA A O 1
ATOM 2299 N N . GLY A 1 311 ? 7.959 29.367 40.332 1.00 5.84 311 GLY A N 1
ATOM 2300 C CA . GLY A 1 311 ? 7.567 28.198 39.555 1.00 5.68 311 GLY A CA 1
ATOM 2301 C C . GLY A 1 311 ? 8.310 27.926 38.247 1.00 4.32 311 GLY A C 1
ATOM 2302 O O . GLY A 1 311 ? 7.845 27.121 37.442 1.00 4.51 311 GLY A O 1
ATOM 2303 N N . ARG A 1 312 ? 9.426 28.604 37.998 1.00 3.40 312 ARG A N 1
ATOM 2304 C CA . ARG A 1 312 ? 10.176 28.376 36.758 1.00 3.91 312 ARG A CA 1
ATOM 2305 C C . ARG A 1 312 ? 11.244 27.306 36.916 1.00 3.90 312 ARG A C 1
ATOM 2306 O O . ARG A 1 312 ? 11.760 27.091 38.017 1.00 3.33 312 ARG A O 1
ATOM 2314 N N . THR A 1 313 ? 11.567 26.643 35.808 1.00 3.41 313 THR A N 1
ATOM 2315 C CA . THR A 1 313 ? 12.584 25.600 35.780 1.00 3.98 313 THR A CA 1
ATOM 2316 C C . THR A 1 313 ? 13.695 25.989 34.781 1.00 3.66 313 THR A C 1
ATOM 2317 O O . THR A 1 313 ? 13.421 26.513 33.691 1.00 2.00 313 THR A O 1
ATOM 2321 N N . TRP A 1 314 ? 14.946 25.777 35.181 1.00 5.47 314 TRP A N 1
ATOM 2322 C CA . TRP A 1 314 ? 16.098 26.111 34.341 1.00 5.83 314 TRP A CA 1
ATOM 2323 C C . TRP A 1 314 ? 16.893 24.845 34.068 1.00 5.18 314 TRP A C 1
ATOM 2324 O O . TRP A 1 314 ? 17.306 24.147 35.007 1.00 2.02 314 TRP A O 1
ATOM 2335 N N . LYS A 1 315 ? 17.120 24.574 32.787 1.00 4.18 315 LYS A N 1
ATOM 2336 C CA . LYS A 1 315 ? 17.858 23.396 32.349 1.00 5.72 315 LYS A CA 1
ATOM 2337 C C . LYS A 1 315 ? 18.918 23.777 31.312 1.00 5.72 315 LYS A C 1
ATOM 2338 O O . LYS A 1 315 ? 19.044 24.940 30.918 1.00 3.54 315 LYS A O 1
ATOM 2344 N N . GLY A 1 316 ? 19.668 22.781 30.866 1.00 4.30 316 GLY A N 1
ATOM 2345 C CA . GLY A 1 316 ? 20.696 22.995 29.867 1.00 6.39 316 GLY A CA 1
ATOM 2346 C C . GLY A 1 316 ? 20.702 21.760 28.994 1.00 7.59 316 GLY A C 1
ATOM 2347 O O . GLY A 1 316 ? 20.253 20.697 29.435 1.00 7.96 316 GLY A O 1
ATOM 2348 N N . SER A 1 317 ? 21.219 21.882 27.775 1.00 9.21 317 SER A N 1
ATOM 2349 C CA . SER A 1 317 ? 21.241 20.765 26.841 1.00 9.79 317 SER A CA 1
ATOM 2350 C C . SER A 1 317 ? 22.585 20.621 26.140 1.00 11.04 317 SER A C 1
ATOM 2351 O O . SER A 1 317 ? 23.252 21.615 25.837 1.00 8.04 317 SER A O 1
ATOM 2354 N N . MET A 1 318 ? 22.954 19.372 25.864 1.00 12.18 318 MET A N 1
ATOM 2355 C CA . MET A 1 318 ? 24.198 19.032 25.178 1.00 11.15 318 MET A CA 1
ATOM 2356 C C . MET A 1 318 ? 23.796 18.114 24.019 1.00 9.64 318 MET A C 1
ATOM 2357 O O . MET A 1 318 ? 23.182 17.062 24.232 1.00 7.05 318 MET A O 1
ATOM 2362 N N . PHE A 1 319 ? 24.086 18.542 22.796 1.00 4.40 319 PHE A N 1
ATOM 2363 C CA . PHE A 1 319 ? 23.727 17.779 21.598 1.00 3.36 319 PHE A CA 1
ATOM 2364 C C . PHE A 1 319 ? 22.229 17.385 21.604 1.00 2.24 319 PHE A C 1
ATOM 2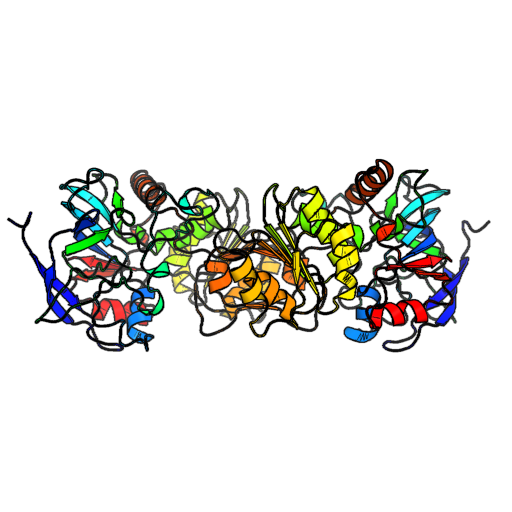365 O O . PHE A 1 319 ? 21.860 16.262 21.281 1.00 2.00 319 PHE A O 1
ATOM 2373 N N . GLY A 1 320 ? 21.376 18.326 22.000 1.00 3.22 320 GLY A N 1
ATOM 2374 C CA . GLY A 1 320 ? 19.940 18.085 22.022 1.00 2.13 320 GLY A CA 1
ATOM 2375 C C . GLY A 1 320 ? 19.440 16.949 22.894 1.00 3.89 320 GLY A C 1
ATOM 2376 O O . GLY A 1 320 ? 18.309 16.491 22.727 1.00 2.00 320 GLY A O 1
ATOM 2377 N N . GLY A 1 321 ? 20.282 16.496 23.820 1.00 2.87 321 GLY A N 1
ATOM 2378 C CA . GLY A 1 321 ? 19.908 15.419 24.714 1.00 3.81 321 GLY A CA 1
ATOM 2379 C C . GLY A 1 321 ? 19.812 14.064 24.039 1.00 6.47 321 GLY A C 1
ATOM 2380 O O . GLY A 1 321 ? 19.286 13.117 24.621 1.00 4.79 321 GLY A O 1
ATOM 2381 N N . PHE A 1 322 ? 20.307 13.970 22.809 1.00 6.06 322 PHE A N 1
ATOM 2382 C CA . PHE A 1 322 ? 20.292 12.715 22.055 1.00 3.48 322 PHE A CA 1
ATOM 2383 C C . PHE A 1 322 ? 21.464 11.848 22.458 1.00 2.00 322 PHE A C 1
ATOM 2384 O O . PHE A 1 322 ? 22.560 12.351 22.690 1.00 2.00 322 PHE A O 1
ATOM 2392 N N . LYS A 1 323 ? 21.239 10.544 22.543 1.00 3.29 323 LYS A N 1
ATOM 2393 C CA . LYS A 1 323 ? 22.326 9.622 22.811 1.00 3.00 323 LYS A CA 1
ATOM 2394 C C . LYS A 1 323 ? 22.872 9.413 21.397 1.00 4.19 323 LYS A C 1
ATOM 2395 O O . LYS A 1 323 ? 22.183 8.884 20.525 1.00 4.31 323 LYS A O 1
ATOM 2401 N N . GLY A 1 324 ? 24.070 9.946 21.165 1.00 5.86 324 GLY A N 1
ATOM 2402 C CA . GLY A 1 324 ? 24.728 9.888 19.871 1.00 2.33 324 GLY A CA 1
ATOM 2403 C C . GLY A 1 324 ? 24.411 8.765 18.908 1.00 5.22 324 GLY A C 1
ATOM 2404 O O . GLY A 1 324 ? 23.802 8.987 17.862 1.00 5.45 324 GLY A O 1
ATOM 2405 N N . LYS A 1 325 ? 24.799 7.552 19.275 1.00 5.35 325 LYS A N 1
ATOM 2406 C CA . LYS A 1 325 ? 24.604 6.399 18.417 1.00 5.87 325 LYS A CA 1
ATOM 2407 C C . LYS A 1 325 ? 23.163 5.973 18.209 1.00 5.80 325 LYS A C 1
ATOM 2408 O O . LYS A 1 325 ? 22.854 5.288 17.242 1.00 6.60 325 LYS A O 1
ATOM 2414 N N . ASP A 1 326 ? 22.280 6.404 19.104 1.00 9.11 326 ASP A N 1
ATOM 2415 C CA . ASP A 1 326 ? 20.860 6.074 19.019 1.00 8.31 326 ASP A CA 1
ATOM 2416 C C . ASP A 1 326 ? 20.083 7.109 18.216 1.00 8.96 326 ASP A C 1
ATOM 2417 O O . ASP A 1 326 ? 19.310 6.765 17.320 1.00 11.68 326 ASP A O 1
ATOM 2422 N N . GLY A 1 327 ? 20.248 8.374 18.592 1.00 5.84 327 GLY A N 1
ATOM 2423 C CA . GLY A 1 327 ? 19.524 9.462 17.953 1.00 4.61 327 GLY A CA 1
ATOM 2424 C C . GLY A 1 327 ? 19.829 9.838 16.514 1.00 5.10 327 GLY A C 1
ATOM 2425 O O . GLY A 1 327 ? 18.907 9.980 15.714 1.00 2.90 327 GLY A O 1
ATOM 2426 N N . VAL A 1 328 ? 21.104 9.991 16.176 1.00 5.48 328 VAL A N 1
ATOM 2427 C CA . VAL A 1 328 ? 21.510 10.379 14.818 1.00 6.22 328 VAL A CA 1
ATOM 2428 C C . VAL A 1 328 ? 20.962 9.489 13.694 1.00 5.53 328 VAL A C 1
ATOM 2429 O O . VAL A 1 328 ? 20.415 9.994 12.711 1.00 7.37 328 VAL A O 1
ATOM 2433 N N . PRO A 1 329 ? 21.074 8.156 13.823 1.00 8.39 329 PRO A N 1
ATOM 2434 C CA . PRO A 1 329 ? 20.557 7.279 12.760 1.00 7.39 329 PRO A CA 1
ATOM 2435 C C . PRO A 1 329 ? 19.045 7.463 12.547 1.00 10.29 329 PRO A C 1
ATOM 2436 O O . PRO A 1 329 ? 18.535 7.381 11.416 1.00 10.54 329 PRO A O 1
ATOM 2440 N N . LYS A 1 330 ? 18.328 7.683 13.643 1.00 8.89 330 LYS A N 1
ATOM 2441 C CA . LYS A 1 330 ? 16.895 7.901 13.589 1.00 6.67 330 LYS A CA 1
ATOM 2442 C C . LYS A 1 330 ? 16.552 9.231 12.896 1.00 7.00 330 LYS A C 1
ATOM 2443 O O . LYS A 1 330 ? 15.558 9.315 12.166 1.00 6.34 330 LYS A O 1
ATOM 2449 N N . MET A 1 331 ? 17.364 10.264 13.123 1.00 5.97 331 MET A N 1
ATOM 2450 C CA . MET A 1 331 ? 17.154 11.580 12.496 1.00 5.53 331 MET A CA 1
ATOM 2451 C C . MET A 1 331 ? 17.397 11.495 10.988 1.00 5.60 331 MET A C 1
ATOM 2452 O O . MET A 1 331 ? 16.767 12.216 10.212 1.00 7.32 331 MET A O 1
ATOM 2457 N N . VAL A 1 332 ? 18.321 10.628 10.574 1.00 5.33 332 VAL A N 1
ATOM 2458 C CA . VAL A 1 332 ? 18.591 10.433 9.151 1.00 6.23 332 VAL A CA 1
ATOM 2459 C C . VAL A 1 332 ? 17.363 9.798 8.488 1.00 5.50 332 VAL A C 1
ATOM 2460 O O . VAL A 1 332 ? 16.882 10.285 7.462 1.00 6.09 332 VAL A O 1
ATOM 2464 N N . LYS A 1 333 ? 16.840 8.742 9.109 1.00 7.30 333 LYS A N 1
ATOM 2465 C CA . LYS A 1 333 ? 15.655 8.050 8.608 1.00 9.12 333 LYS A CA 1
ATOM 2466 C C . LYS A 1 333 ? 14.485 9.029 8.499 1.00 10.65 333 LYS A C 1
ATOM 2467 O O . LYS A 1 333 ? 13.725 8.987 7.527 1.00 11.16 333 LYS A O 1
ATOM 2473 N N . ALA A 1 334 ? 14.361 9.925 9.480 1.00 9.97 334 ALA A N 1
ATOM 2474 C CA . ALA A 1 334 ? 13.292 10.929 9.499 1.00 8.42 334 ALA A CA 1
ATOM 2475 C C . ALA A 1 334 ? 13.398 11.904 8.324 1.00 9.59 334 ALA A C 1
ATOM 2476 O O . ALA A 1 334 ? 12.384 12.272 7.718 1.00 8.51 334 ALA A O 1
ATOM 2478 N N . TYR A 1 335 ? 14.622 12.328 8.016 1.00 9.59 335 TYR A N 1
ATOM 2479 C CA . TYR A 1 335 ? 14.868 13.243 6.902 1.00 8.35 335 TYR A CA 1
ATOM 2480 C C . TYR A 1 335 ? 14.491 12.533 5.603 1.00 6.72 335 TYR A C 1
ATOM 2481 O O . TYR A 1 335 ? 13.776 13.078 4.759 1.00 7.47 335 TYR A O 1
ATOM 2490 N N . LEU A 1 336 ? 14.950 11.294 5.467 1.00 9.05 336 LEU A N 1
ATOM 2491 C CA . LEU A 1 336 ? 14.658 10.498 4.280 1.00 7.17 336 LEU A CA 1
ATOM 2492 C C . LEU A 1 336 ? 13.149 10.244 4.112 1.00 8.79 336 LEU A C 1
ATOM 2493 O O . LEU A 1 336 ? 12.637 10.211 2.993 1.00 9.38 336 LEU A O 1
ATOM 2498 N N . ASP A 1 337 ? 12.439 10.100 5.226 1.00 8.84 337 ASP A N 1
ATOM 2499 C CA . ASP A 1 337 ? 10.995 9.875 5.201 1.00 8.90 337 ASP A CA 1
ATOM 2500 C C . ASP A 1 337 ? 10.208 11.180 5.101 1.00 10.26 337 ASP A C 1
ATOM 2501 O O . ASP A 1 337 ? 8.999 11.193 5.318 1.00 9.19 337 ASP A O 1
ATOM 2506 N N . LYS A 1 338 ? 10.900 12.278 4.796 1.00 8.39 338 LYS A N 1
ATOM 2507 C CA . LYS A 1 338 ? 10.266 13.586 4.666 1.00 9.89 338 LYS A CA 1
ATOM 2508 C C . LYS A 1 338 ? 9.623 14.114 5.950 1.00 8.91 338 LYS A C 1
ATOM 2509 O O . LYS A 1 338 ? 8.643 14.848 5.888 1.00 8.70 338 LYS A O 1
ATOM 2515 N N . LYS A 1 339 ? 10.158 13.761 7.114 1.00 10.45 339 LYS A N 1
ATOM 2516 C CA . LYS A 1 339 ? 9.578 14.243 8.372 1.00 10.42 339 LYS A CA 1
ATOM 2517 C C . LYS A 1 339 ? 10.322 15.444 8.963 1.00 8.42 339 LYS A C 1
ATOM 2518 O O . LYS A 1 339 ? 9.773 16.180 9.788 1.00 8.97 339 LYS A O 1
ATOM 2524 N N . VAL A 1 340 ? 11.570 15.634 8.547 1.00 7.26 340 VAL A N 1
ATOM 2525 C CA . VAL A 1 340 ? 12.400 16.738 9.027 1.00 9.83 340 VAL A CA 1
ATOM 2526 C C . VAL A 1 340 ? 13.140 17.386 7.847 1.00 9.40 340 VAL A C 1
ATOM 2527 O O . VAL A 1 340 ? 13.435 16.715 6.859 1.00 9.04 340 VAL A O 1
ATOM 2531 N N . LYS A 1 341 ? 13.401 18.690 7.949 1.00 8.02 341 LYS A N 1
ATOM 2532 C CA . LYS A 1 341 ? 14.118 19.441 6.913 1.00 7.41 341 LYS A CA 1
ATOM 2533 C C . LYS A 1 341 ? 15.605 19.579 7.248 1.00 4.90 341 LYS A C 1
ATOM 2534 O O . LYS A 1 341 ? 15.972 19.763 8.408 1.00 5.10 341 LYS A O 1
ATOM 2540 N N . LEU A 1 342 ? 16.441 19.578 6.215 1.00 5.07 342 LEU A N 1
ATOM 2541 C CA . LEU A 1 342 ? 17.885 19.732 6.371 1.00 3.16 342 LEU A CA 1
ATOM 2542 C C . LEU A 1 342 ? 18.476 20.640 5.292 1.00 4.68 342 LEU A C 1
ATOM 2543 O O . LEU A 1 342 ? 19.266 21.541 5.582 1.00 6.92 342 LEU A O 1
ATOM 2548 N N . ASP A 1 343 ? 18.051 20.446 4.051 1.00 6.21 343 ASP A N 1
ATOM 2549 C CA . ASP A 1 343 ? 18.576 21.240 2.943 1.00 7.71 343 ASP A CA 1
ATOM 2550 C C . ASP A 1 343 ? 18.417 22.750 3.123 1.00 6.92 343 ASP A C 1
ATOM 2551 O O . ASP A 1 343 ? 19.315 23.513 2.779 1.00 2.37 343 ASP A O 1
ATOM 2556 N N . GLU A 1 344 ? 17.318 23.158 3.757 1.00 7.13 344 GLU A N 1
ATOM 2557 C CA . GLU A 1 344 ? 17.009 24.569 3.980 1.00 4.08 344 GLU A CA 1
ATOM 2558 C C . GLU A 1 344 ? 17.970 25.263 4.934 1.00 3.76 344 GLU A C 1
ATOM 2559 O O . GLU A 1 344 ? 17.920 26.476 5.091 1.00 4.10 344 GLU A O 1
ATOM 2565 N N . PHE A 1 345 ? 18.802 24.481 5.609 1.00 3.65 345 PHE A N 1
ATOM 2566 C CA . PHE A 1 345 ? 19.798 25.013 6.533 1.00 4.06 345 PHE A CA 1
ATOM 2567 C C . PHE A 1 345 ? 21.071 25.445 5.786 1.00 4.44 345 PHE A C 1
ATOM 2568 O O . PHE A 1 345 ? 21.841 26.276 6.282 1.00 2.00 345 PHE A O 1
ATOM 2576 N N . ILE A 1 346 ? 21.305 24.841 4.620 1.00 3.74 346 ILE A N 1
ATOM 2577 C CA . ILE A 1 346 ? 22.515 25.086 3.824 1.00 2.92 346 ILE A CA 1
ATOM 2578 C C . ILE A 1 346 ? 22.370 26.246 2.850 1.00 4.31 346 ILE A C 1
ATOM 2579 O O . ILE A 1 346 ? 21.707 26.126 1.822 1.00 5.82 346 ILE A O 1
ATOM 2584 N N . THR A 1 347 ? 22.983 27.376 3.183 1.00 4.52 347 THR A N 1
ATOM 2585 C CA . THR A 1 347 ? 22.902 28.553 2.329 1.00 4.47 347 THR A CA 1
ATOM 2586 C C . THR A 1 347 ? 24.125 28.717 1.419 1.00 5.38 347 THR A C 1
ATOM 2587 O O . THR A 1 347 ? 24.024 29.311 0.343 1.00 2.00 347 THR A O 1
ATOM 2591 N N . HIS A 1 348 ? 25.278 28.228 1.880 1.00 5.84 348 HIS A N 1
ATOM 2592 C CA . HIS A 1 348 ? 26.531 28.301 1.124 1.00 5.17 348 HIS A CA 1
ATOM 2593 C C . HIS A 1 348 ? 27.249 26.936 1.055 1.00 6.43 348 HIS A C 1
ATOM 2594 O O . HIS A 1 348 ? 27.171 26.123 1.993 1.00 3.69 348 HIS A O 1
ATOM 2601 N N . ARG A 1 349 ? 27.978 26.720 -0.041 1.00 4.21 349 ARG A N 1
ATOM 2602 C CA . ARG A 1 349 ? 28.781 25.510 -0.263 1.00 2.52 349 ARG A CA 1
ATOM 2603 C C . ARG A 1 349 ? 30.082 25.997 -0.915 1.00 5.20 349 ARG A C 1
ATOM 2604 O O . ARG A 1 349 ? 30.052 26.877 -1.787 1.00 2.00 349 ARG A O 1
ATOM 2612 N N . MET A 1 350 ? 31.219 25.497 -0.440 1.00 2.00 350 MET A N 1
ATOM 2613 C CA . MET A 1 350 ? 32.509 25.904 -0.983 1.00 4.80 350 MET A CA 1
ATOM 2614 C C . MET A 1 350 ? 33.598 24.917 -0.578 1.00 6.10 350 MET A C 1
ATOM 2615 O O . MET A 1 350 ? 33.409 24.125 0.349 1.00 6.72 350 MET A O 1
ATOM 2620 N N . PRO A 1 351 ? 34.719 24.891 -1.323 1.00 5.62 351 PRO A N 1
ATOM 2621 C CA . PRO A 1 351 ? 35.829 23.978 -1.021 1.00 3.57 351 PRO A CA 1
ATOM 2622 C C . PRO A 1 351 ? 36.517 24.261 0.316 1.00 2.78 351 PRO A C 1
ATOM 2623 O O . PRO A 1 351 ? 36.427 25.364 0.856 1.00 3.35 351 PRO A O 1
ATOM 2627 N N . LEU A 1 352 ? 37.259 23.272 0.804 1.00 3.44 352 LEU A N 1
ATOM 2628 C CA . LEU A 1 352 ? 38.004 23.386 2.053 1.00 4.21 352 LEU A CA 1
ATOM 2629 C C . LEU A 1 352 ? 38.979 24.564 2.020 1.00 5.78 352 LEU A C 1
ATOM 2630 O O . LEU A 1 352 ? 39.201 25.227 3.034 1.00 6.68 352 LEU A O 1
ATOM 2635 N N . GLU A 1 353 ? 39.582 24.809 0.860 1.00 3.56 353 GLU A N 1
ATOM 2636 C CA . GLU A 1 353 ? 40.533 25.919 0.715 1.00 3.32 353 GLU A CA 1
ATOM 2637 C C . GLU A 1 353 ? 39.937 27.271 1.086 1.00 2.02 353 GLU A C 1
ATOM 2638 O O . GLU A 1 353 ? 40.674 28.188 1.457 1.00 2.94 353 GLU A O 1
ATOM 2644 N N . SER A 1 354 ? 38.608 27.376 1.022 1.00 5.51 354 SER A N 1
ATOM 2645 C CA . SER A 1 354 ? 37.891 28.612 1.344 1.00 7.35 354 SER A CA 1
ATOM 2646 C C . SER A 1 354 ? 37.404 28.659 2.795 1.00 8.97 354 SER A C 1
ATOM 2647 O O . SER A 1 354 ? 36.531 29.463 3.132 1.00 11.28 354 SER A O 1
ATOM 2650 N N . VAL A 1 355 ? 37.981 27.824 3.656 1.00 9.15 355 VAL A N 1
ATOM 2651 C CA . VAL A 1 355 ? 37.585 27.769 5.059 1.00 8.53 355 VAL A CA 1
ATOM 2652 C C . VAL A 1 355 ? 37.502 29.129 5.764 1.00 8.10 355 VAL A C 1
ATOM 2653 O O . VAL A 1 355 ? 36.504 29.425 6.420 1.00 10.48 355 VAL A O 1
ATOM 2657 N N . ASN A 1 356 ? 38.512 29.970 5.582 1.00 10.67 356 ASN A N 1
ATOM 2658 C CA . ASN A 1 356 ? 38.549 31.296 6.210 1.00 8.93 356 ASN A CA 1
ATOM 2659 C C . ASN A 1 356 ? 37.414 32.210 5.723 1.00 7.62 356 ASN A C 1
ATOM 2660 O O . ASN A 1 356 ? 37.001 33.137 6.430 1.00 10.02 356 ASN A O 1
ATOM 2665 N N . ASP A 1 357 ? 36.890 31.940 4.533 1.00 8.08 357 ASP A N 1
ATOM 2666 C CA . ASP A 1 357 ? 35.779 32.730 4.002 1.00 6.22 357 ASP A CA 1
ATOM 2667 C C . ASP A 1 357 ? 34.481 32.338 4.696 1.00 6.29 357 ASP A C 1
ATOM 2668 O O . ASP A 1 357 ? 33.640 33.194 4.977 1.00 7.85 357 ASP A O 1
ATOM 2673 N N . ALA A 1 358 ? 34.315 31.041 4.947 1.00 6.40 358 ALA A N 1
ATOM 2674 C CA . ALA A 1 358 ? 33.126 30.515 5.619 1.00 6.53 358 ALA A CA 1
ATOM 2675 C C . ALA A 1 358 ? 33.091 31.021 7.052 1.00 6.39 358 ALA A C 1
ATOM 2676 O O . ALA A 1 358 ? 32.029 31.389 7.574 1.00 6.48 358 ALA A O 1
ATOM 2678 N N . ILE A 1 359 ? 34.257 31.002 7.690 1.00 3.89 359 ILE A N 1
ATOM 2679 C CA . ILE A 1 359 ? 34.395 31.466 9.061 1.00 4.84 359 ILE A CA 1
ATOM 2680 C C . ILE A 1 359 ? 34.025 32.945 9.130 1.00 5.78 359 ILE A C 1
ATOM 2681 O O . ILE A 1 359 ? 33.258 33.355 9.992 1.00 9.55 359 ILE A O 1
ATOM 2686 N N . ASP A 1 360 ? 34.500 33.718 8.160 1.00 7.27 360 ASP A N 1
ATOM 2687 C CA . ASP A 1 360 ? 34.219 35.146 8.097 1.00 8.68 360 ASP A CA 1
ATOM 2688 C C . ASP A 1 360 ? 32.720 35.407 7.934 1.00 11.29 360 ASP A C 1
ATOM 2689 O O . ASP A 1 360 ? 32.176 36.338 8.547 1.00 9.53 360 ASP A O 1
ATOM 2694 N N . LEU A 1 361 ? 32.053 34.590 7.117 1.00 9.15 361 LEU A N 1
ATOM 2695 C CA . LEU A 1 361 ? 30.612 34.734 6.912 1.00 7.90 361 LEU A CA 1
ATOM 2696 C C . LEU A 1 361 ? 29.903 34.549 8.247 1.00 9.37 361 LEU A C 1
ATOM 2697 O O . LEU A 1 361 ? 29.059 35.364 8.624 1.00 9.27 361 LEU A O 1
ATOM 2702 N N . MET A 1 362 ? 30.255 33.477 8.955 1.00 9.91 362 MET A N 1
ATOM 2703 C CA . MET A 1 362 ? 29.666 33.176 10.258 1.00 12.38 362 MET A CA 1
ATOM 2704 C C . MET A 1 362 ? 29.915 34.320 11.245 1.00 13.55 362 MET A C 1
ATOM 2705 O O . MET A 1 362 ? 29.010 34.740 11.970 1.00 13.67 362 MET A O 1
ATOM 2710 N N . LYS A 1 363 ? 31.136 34.851 11.213 1.00 15.05 363 LYS A N 1
ATOM 2711 C CA . LYS A 1 363 ? 31.565 35.941 12.084 1.00 14.80 363 LYS A CA 1
ATOM 2712 C C . LYS A 1 363 ? 30.665 37.161 11.924 1.00 14.65 363 LYS A C 1
ATOM 2713 O O . LYS A 1 363 ? 30.468 37.933 12.867 1.00 14.62 363 LYS A O 1
ATOM 2719 N N . HIS A 1 364 ? 30.100 37.322 10.732 1.00 13.39 364 HIS A N 1
ATOM 2720 C CA . HIS A 1 364 ? 29.233 38.460 10.452 1.00 13.47 364 HIS A CA 1
ATOM 2721 C C . HIS A 1 364 ? 27.761 38.108 10.243 1.00 13.19 364 HIS A C 1
ATOM 2722 O O . HIS A 1 364 ? 27.001 38.905 9.694 1.00 12.32 364 HIS A O 1
ATOM 2729 N N . GLY A 1 365 ? 27.363 36.929 10.718 1.00 13.29 365 GLY A N 1
ATOM 2730 C CA . GLY A 1 365 ? 25.988 36.478 10.589 1.00 12.11 365 GLY A CA 1
ATOM 2731 C C . GLY A 1 365 ? 25.458 36.548 9.171 1.00 12.84 365 GLY A C 1
ATOM 2732 O O . GLY A 1 365 ? 24.263 36.783 8.956 1.00 13.30 365 GLY A O 1
ATOM 2733 N N . LYS A 1 366 ? 26.343 36.325 8.205 1.00 10.19 366 LYS A N 1
ATOM 2734 C CA . LYS A 1 366 ? 25.984 36.379 6.793 1.00 10.98 366 LYS A CA 1
ATOM 2735 C C . LYS A 1 366 ? 25.665 35.012 6.187 1.00 9.72 366 LYS A C 1
ATOM 2736 O O . LYS A 1 366 ? 25.800 34.822 4.979 1.00 11.44 366 LYS A O 1
ATOM 2742 N N . CYS A 1 367 ? 25.196 34.077 7.012 1.00 10.82 367 CYS A N 1
ATOM 2743 C CA . CYS A 1 367 ? 24.867 32.733 6.543 1.00 10.15 367 CYS A CA 1
ATOM 2744 C C . CYS A 1 367 ? 24.203 31.912 7.640 1.00 11.35 367 CYS A C 1
ATOM 2745 O O . CYS A 1 367 ? 24.320 32.250 8.812 1.00 11.85 367 CYS A O 1
ATOM 2748 N N . ILE A 1 368 ? 23.467 30.869 7.254 1.00 8.84 368 ILE A N 1
ATOM 2749 C CA . ILE A 1 368 ? 22.885 29.959 8.234 1.00 7.39 368 ILE A CA 1
ATOM 2750 C C . ILE A 1 368 ? 24.038 28.948 8.362 1.00 7.48 368 ILE A C 1
ATOM 2751 O O . ILE A 1 368 ? 24.888 29.092 9.238 1.00 7.30 368 ILE A O 1
ATOM 2756 N N . ARG A 1 369 ? 24.124 27.984 7.448 1.00 7.44 369 ARG A N 1
ATOM 2757 C CA . ARG A 1 369 ? 25.239 27.035 7.463 1.00 6.63 369 ARG A CA 1
ATOM 2758 C C . ARG A 1 369 ? 25.973 26.990 6.124 1.00 6.20 369 ARG A C 1
ATOM 2759 O O . ARG A 1 369 ? 25.352 27.021 5.056 1.00 5.96 369 ARG A O 1
ATOM 2767 N N . THR A 1 370 ? 27.299 26.964 6.195 1.00 5.84 370 THR A N 1
ATOM 2768 C CA . THR A 1 370 ? 28.165 26.844 5.021 1.00 3.69 370 THR A CA 1
ATOM 2769 C C . THR A 1 370 ? 28.679 25.405 5.148 1.00 4.90 370 THR A C 1
ATOM 2770 O O . THR A 1 370 ? 29.100 24.981 6.243 1.00 2.86 370 THR A O 1
ATOM 2774 N N . VAL A 1 371 ? 28.569 24.637 4.068 1.00 2.00 371 VAL A N 1
ATOM 2775 C CA . VAL A 1 371 ? 29.025 23.248 4.057 1.00 2.42 371 VAL A CA 1
ATOM 2776 C C . VAL A 1 371 ? 30.173 23.091 3.053 1.00 5.35 371 VAL A C 1
ATOM 2777 O O . VAL A 1 371 ? 30.023 23.410 1.861 1.00 2.00 371 VAL A O 1
ATOM 2781 N N . LEU A 1 372 ? 31.307 22.599 3.560 1.00 3.34 372 LEU A N 1
ATOM 2782 C CA . LEU A 1 372 ? 32.540 22.401 2.796 1.00 3.34 372 LEU A CA 1
ATOM 2783 C C . LEU A 1 372 ? 32.712 21.042 2.121 1.00 4.76 372 LEU A C 1
ATOM 2784 O O . LEU A 1 372 ? 32.314 20.007 2.675 1.00 5.01 372 LEU A O 1
ATOM 2789 N N . SER A 1 373 ? 33.315 21.056 0.929 1.00 3.99 373 SER A N 1
ATOM 2790 C CA . SER A 1 373 ? 33.634 19.833 0.202 1.00 3.44 373 SER A CA 1
ATOM 2791 C C . SER A 1 373 ? 35.135 19.611 0.476 1.00 2.29 373 SER A C 1
ATOM 2792 O O . SER A 1 373 ? 35.840 20.554 0.852 1.00 2.00 373 SER A O 1
ATOM 2795 N N . LEU A 1 374 ? 35.629 18.384 0.319 1.00 3.77 374 LEU A N 1
ATOM 2796 C CA . LEU A 1 374 ? 37.037 18.090 0.592 1.00 7.41 374 LEU A CA 1
ATOM 2797 C C . LEU A 1 374 ? 37.684 17.233 -0.509 1.00 10.40 374 LEU A C 1
ATOM 2798 O O . LEU A 1 374 ? 38.589 16.430 -0.192 1.00 8.12 374 LEU 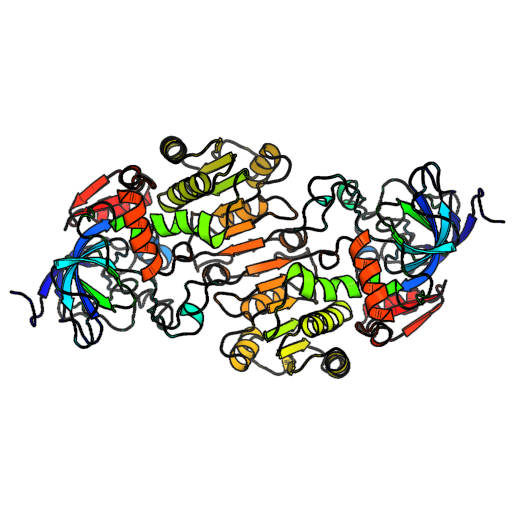A O 1
ATOM 2804 N N . ALA B 1 1 ? -22.723 34.414 71.971 1.00 27.54 1 ALA B N 1
ATOM 2805 C CA . ALA B 1 1 ? -22.347 35.797 72.349 1.00 25.64 1 ALA B CA 1
ATOM 2806 C C . ALA B 1 1 ? -21.706 36.537 71.187 1.00 24.45 1 ALA B C 1
ATOM 2807 O O . ALA B 1 1 ? -22.182 37.594 70.809 1.00 29.76 1 ALA B O 1
ATOM 2809 N N . THR B 1 2 ? -20.666 35.953 70.593 1.00 19.64 2 THR B N 1
ATOM 2810 C CA . THR B 1 2 ? -19.938 36.584 69.492 1.00 16.32 2 THR B CA 1
ATOM 2811 C C . THR B 1 2 ? -20.603 36.617 68.113 1.00 15.53 2 THR B C 1
ATOM 2812 O O . THR B 1 2 ? -20.563 37.641 67.432 1.00 14.40 2 THR B O 1
ATOM 2816 N N . VAL B 1 3 ? -21.179 35.493 67.690 1.00 11.13 3 VAL B N 1
ATOM 2817 C CA . VAL B 1 3 ? -21.819 35.391 66.374 1.00 9.28 3 VAL B CA 1
ATOM 2818 C C . VAL B 1 3 ? -22.729 36.549 65.954 1.00 9.80 3 VAL B C 1
ATOM 2819 O O . VAL B 1 3 ? -23.640 36.959 66.682 1.00 8.65 3 VAL B O 1
ATOM 2823 N N . GLY B 1 4 ? -22.461 37.064 64.758 1.00 8.19 4 GLY B N 1
ATOM 2824 C CA . GLY B 1 4 ? -23.227 38.166 64.208 1.00 6.46 4 GLY B CA 1
ATOM 2825 C C . GLY B 1 4 ? -22.860 39.517 64.795 1.00 5.05 4 GLY B C 1
ATOM 2826 O O . GLY B 1 4 ? -23.502 40.508 64.483 1.00 6.68 4 GLY B O 1
ATOM 2827 N N . LYS B 1 5 ? -21.818 39.561 65.617 1.00 4.92 5 LYS B N 1
ATOM 2828 C CA . LYS B 1 5 ? -21.378 40.792 66.251 1.00 6.07 5 LYS B CA 1
ATOM 2829 C C . LYS B 1 5 ? -19.890 41.056 66.039 1.00 7.91 5 LYS B C 1
ATOM 2830 O O . LYS B 1 5 ? -19.115 40.140 65.757 1.00 4.26 5 LYS B O 1
ATOM 2836 N N . VAL B 1 6 ? -19.511 42.324 66.174 1.00 5.95 6 VAL B N 1
ATOM 2837 C CA . VAL B 1 6 ? -18.119 42.745 66.069 1.00 9.24 6 VAL B CA 1
ATOM 2838 C C . VAL B 1 6 ? -17.473 42.281 67.388 1.00 10.59 6 VAL B C 1
ATOM 2839 O O . VAL B 1 6 ? -18.087 42.374 68.462 1.00 9.91 6 VAL B O 1
ATOM 2843 N N . ILE B 1 7 ? -16.244 41.784 67.301 1.00 10.66 7 ILE B N 1
ATOM 2844 C CA . ILE B 1 7 ? -15.518 41.279 68.460 1.00 9.50 7 ILE B CA 1
ATOM 2845 C C . ILE B 1 7 ? -14.409 42.222 68.931 1.00 10.78 7 ILE B C 1
ATOM 2846 O O . ILE B 1 7 ? -13.805 42.930 68.129 1.00 8.66 7 ILE B O 1
ATOM 2851 N N . LYS B 1 8 ? -14.172 42.241 70.241 1.00 9.80 8 LYS B N 1
ATOM 2852 C CA . LYS B 1 8 ? -13.093 43.026 70.833 1.00 9.07 8 LYS B CA 1
ATOM 2853 C C . LYS B 1 8 ? -12.193 41.960 71.442 1.00 9.31 8 LYS B C 1
ATOM 2854 O O . LYS B 1 8 ? -12.678 41.101 72.184 1.00 12.00 8 LYS B O 1
ATOM 2860 N N . CYS B 1 9 ? -10.916 41.952 71.074 1.00 8.57 9 CYS B N 1
ATOM 2861 C CA . CYS B 1 9 ? -9.996 40.943 71.600 1.00 9.74 9 CYS B CA 1
ATOM 2862 C C . CYS B 1 9 ? -8.564 41.446 71.594 1.00 10.71 9 CYS B C 1
ATOM 2863 O O . CYS B 1 9 ? -8.314 42.591 71.228 1.00 9.80 9 CYS B O 1
ATOM 2866 N N . LYS B 1 10 ? -7.633 40.599 72.031 1.00 11.90 10 LYS B N 1
ATOM 2867 C CA . LYS B 1 10 ? -6.217 40.962 72.069 1.00 13.10 10 LYS B CA 1
ATOM 2868 C C . LYS B 1 10 ? -5.486 40.552 70.795 1.00 13.81 10 LYS B C 1
ATOM 2869 O O . LYS B 1 10 ? -5.879 39.591 70.121 1.00 14.43 10 LYS B O 1
ATOM 2875 N N . ALA B 1 11 ? -4.409 41.269 70.489 1.00 13.80 11 ALA B N 1
ATOM 2876 C CA . ALA B 1 11 ? -3.591 40.983 69.314 1.00 11.77 11 ALA B CA 1
ATOM 2877 C C . ALA B 1 11 ? -2.235 41.675 69.429 1.00 10.09 11 ALA B C 1
ATOM 2878 O O . ALA B 1 11 ? -2.130 42.745 70.028 1.00 11.62 11 ALA B O 1
ATOM 2880 N N . ALA B 1 12 ? -1.193 41.023 68.922 1.00 7.06 12 ALA B N 1
ATOM 2881 C CA . ALA B 1 12 ? 0.158 41.581 68.930 1.00 7.67 12 ALA B CA 1
ATOM 2882 C C . ALA B 1 12 ? 0.252 42.488 67.693 1.00 8.33 12 ALA B C 1
ATOM 2883 O O . ALA B 1 12 ? 0.224 42.006 66.550 1.00 7.07 12 ALA B O 1
ATOM 2885 N N . VAL B 1 13 ? 0.329 43.794 67.929 1.00 6.73 13 VAL B N 1
ATOM 2886 C CA . VAL B 1 13 ? 0.379 44.776 66.854 1.00 5.43 13 VAL B CA 1
ATOM 2887 C C . VAL B 1 13 ? 1.758 45.386 66.589 1.00 5.96 13 VAL B C 1
ATOM 2888 O O . VAL B 1 13 ? 2.495 45.740 67.518 1.00 2.72 13 VAL B O 1
ATOM 2892 N N . ALA B 1 14 ? 2.104 45.474 65.307 1.00 6.12 14 ALA B N 1
ATOM 2893 C CA . ALA B 1 14 ? 3.357 46.075 64.864 1.00 4.49 14 ALA B CA 1
ATOM 2894 C C . ALA B 1 14 ? 2.933 47.407 64.233 1.00 4.10 14 ALA B C 1
ATOM 2895 O O . ALA B 1 14 ? 2.475 47.449 63.091 1.00 3.09 14 ALA B O 1
ATOM 2897 N N . TRP B 1 15 ? 2.976 48.473 65.026 1.00 5.21 15 TRP B N 1
ATOM 2898 C CA . TRP B 1 15 ? 2.582 49.794 64.553 1.00 6.35 15 TRP B CA 1
ATOM 2899 C C . TRP B 1 15 ? 3.520 50.366 63.481 1.00 7.43 15 TRP B C 1
ATOM 2900 O O . TRP B 1 15 ? 3.087 51.137 62.628 1.00 8.86 15 TRP B O 1
ATOM 2911 N N . GLU B 1 16 ? 4.793 49.980 63.521 1.00 7.43 16 GLU B N 1
ATOM 2912 C CA . GLU B 1 16 ? 5.776 50.472 62.561 1.00 8.10 16 GLU B CA 1
ATOM 2913 C C . GLU B 1 16 ? 6.980 49.546 62.527 1.00 9.72 16 GLU B C 1
ATOM 2914 O O . GLU B 1 16 ? 7.123 48.669 63.382 1.00 9.57 16 GLU B O 1
ATOM 2920 N N . ALA B 1 17 ? 7.850 49.753 61.543 1.00 10.36 17 ALA B N 1
ATOM 2921 C CA . ALA B 1 17 ? 9.043 48.935 61.389 1.00 10.65 17 ALA B CA 1
ATOM 2922 C C . ALA B 1 17 ? 10.037 49.119 62.534 1.00 12.23 17 ALA B C 1
ATOM 2923 O O . ALA B 1 17 ? 10.078 50.172 63.175 1.00 12.52 17 ALA B O 1
ATOM 2925 N N . ASN B 1 18 ? 10.827 48.076 62.777 1.00 11.16 18 ASN B N 1
ATOM 2926 C CA . ASN B 1 18 ? 11.861 48.060 63.807 1.00 12.95 18 ASN B CA 1
ATOM 2927 C C . ASN B 1 18 ? 11.494 48.493 65.213 1.00 12.68 18 ASN B C 1
ATOM 2928 O O . ASN B 1 18 ? 12.265 49.189 65.879 1.00 13.78 18 ASN B O 1
ATOM 2933 N N . LYS B 1 19 ? 10.340 48.040 65.680 1.00 9.59 19 LYS B N 1
ATOM 2934 C CA . LYS B 1 19 ? 9.876 48.364 67.017 1.00 9.88 19 LYS B CA 1
ATOM 2935 C C . LYS B 1 19 ? 9.191 47.124 67.576 1.00 10.35 19 LYS B C 1
ATOM 2936 O O . LYS B 1 19 ? 8.583 46.355 66.824 1.00 5.46 19 LYS B O 1
ATOM 2942 N N . PRO B 1 20 ? 9.378 46.849 68.879 1.00 10.11 20 PRO B N 1
ATOM 2943 C CA . PRO B 1 20 ? 8.735 45.677 69.478 1.00 10.84 20 PRO B CA 1
ATOM 2944 C C . PRO B 1 20 ? 7.215 45.784 69.373 1.00 9.84 20 PRO B C 1
ATOM 2945 O O . PRO B 1 20 ? 6.650 46.880 69.363 1.00 11.04 20 PRO B O 1
ATOM 2949 N N . LEU B 1 21 ? 6.569 44.637 69.231 1.00 10.54 21 LEU B N 1
ATOM 2950 C CA . LEU B 1 21 ? 5.121 44.567 69.111 1.00 7.41 21 LEU B CA 1
ATOM 2951 C C . LEU B 1 21 ? 4.447 44.924 70.430 1.00 6.39 21 LEU B C 1
ATOM 2952 O O . LEU B 1 21 ? 5.002 44.702 71.506 1.00 4.80 21 LEU B O 1
ATOM 2957 N N . VAL B 1 22 ? 3.248 45.483 70.331 1.00 6.52 22 VAL B N 1
ATOM 2958 C CA . VAL B 1 22 ? 2.470 45.874 71.492 1.00 5.28 22 VAL B CA 1
ATOM 2959 C C . VAL B 1 22 ? 1.140 45.133 71.471 1.00 5.62 22 VAL B C 1
ATOM 2960 O O . VAL B 1 22 ? 0.418 45.171 70.472 1.00 8.66 22 VAL B O 1
ATOM 2964 N N . ILE B 1 23 ? 0.833 44.431 72.558 1.00 5.82 23 ILE B N 1
ATOM 2965 C CA . ILE B 1 23 ? -0.425 43.698 72.673 1.00 3.39 23 ILE B CA 1
ATOM 2966 C C . ILE B 1 23 ? -1.522 44.735 72.901 1.00 5.14 23 ILE B C 1
ATOM 2967 O O . ILE B 1 23 ? -1.489 45.483 73.894 1.00 2.16 23 ILE B O 1
ATOM 2972 N N . GLU B 1 24 ? -2.492 44.767 71.990 1.00 2.00 24 GLU B N 1
ATOM 2973 C CA . GLU B 1 24 ? -3.597 45.713 72.053 1.00 6.71 24 GLU B CA 1
ATOM 2974 C C . GLU B 1 24 ? -4.971 45.049 72.001 1.00 6.65 24 GLU B C 1
ATOM 2975 O O . GLU B 1 24 ? -5.106 43.866 71.678 1.00 9.11 24 GLU B O 1
ATOM 2981 N N . GLU B 1 25 ? -5.990 45.826 72.346 1.00 5.69 25 GLU B N 1
ATOM 2982 C CA . GLU B 1 25 ? -7.363 45.364 72.259 1.00 8.30 25 GLU B CA 1
ATOM 2983 C C . GLU B 1 25 ? -7.784 45.901 70.896 1.00 7.61 25 GLU B C 1
ATOM 2984 O O . GLU B 1 25 ? -7.653 47.103 70.643 1.00 8.89 25 GLU B O 1
ATOM 2990 N N . ILE B 1 26 ? -8.191 45.013 69.998 1.00 6.60 26 ILE B N 1
ATOM 2991 C CA . ILE B 1 26 ? -8.628 45.408 68.660 1.00 8.15 26 ILE B CA 1
ATOM 2992 C C . ILE B 1 26 ? -10.096 45.034 68.465 1.00 8.80 26 ILE B C 1
ATOM 2993 O O . ILE B 1 26 ? -10.706 44.420 69.343 1.00 10.07 26 ILE B O 1
ATOM 2998 N N . GLU B 1 27 ? -10.664 45.445 67.333 1.00 10.81 27 GLU B N 1
ATOM 2999 C CA . GLU B 1 27 ? -12.045 45.121 66.983 1.00 9.21 27 GLU B CA 1
ATOM 3000 C C . GLU B 1 27 ? -11.982 44.321 65.686 1.00 9.46 27 GLU B C 1
ATOM 3001 O O . GLU B 1 27 ? -11.326 44.729 64.717 1.00 7.29 27 GLU B O 1
ATOM 3007 N N . VAL B 1 28 ? -12.596 43.150 65.693 1.00 6.37 28 VAL B N 1
ATOM 3008 C CA . VAL B 1 28 ? -12.627 42.302 64.516 1.00 5.91 28 VAL B CA 1
ATOM 3009 C C . VAL B 1 28 ? -14.046 42.348 63.973 1.00 5.43 28 VAL B C 1
ATOM 3010 O O . VAL B 1 28 ? -15.016 42.067 64.683 1.00 4.50 28 VAL B O 1
ATOM 3014 N N . ASP B 1 29 ? -14.154 42.741 62.714 1.00 4.05 29 ASP B N 1
ATOM 3015 C CA . ASP B 1 29 ? -15.436 42.853 62.044 1.00 4.60 29 ASP B CA 1
ATOM 3016 C C . ASP B 1 29 ? -16.055 41.485 61.761 1.00 3.49 29 ASP B C 1
ATOM 3017 O O . ASP B 1 29 ? -15.397 40.455 61.888 1.00 2.98 29 ASP B O 1
ATOM 3022 N N . VAL B 1 30 ? -17.342 41.471 61.441 1.00 4.91 30 VAL B N 1
ATOM 3023 C CA . VAL B 1 30 ? -18.021 40.221 61.104 1.00 3.98 30 VAL B CA 1
ATOM 3024 C C . VAL B 1 30 ? -17.533 39.799 59.710 1.00 6.43 30 VAL B C 1
ATOM 3025 O O . VAL B 1 30 ? -17.067 40.636 58.930 1.00 8.93 30 VAL B O 1
ATOM 3029 N N . PRO B 1 31 ? -17.593 38.496 59.389 1.00 6.29 31 PRO B N 1
ATOM 3030 C CA . PRO B 1 31 ? -17.136 38.054 58.068 1.00 5.95 31 PRO B CA 1
ATOM 3031 C C . PRO B 1 31 ? -18.063 38.484 56.928 1.00 6.60 31 PRO B C 1
ATOM 3032 O O . PRO B 1 31 ? -19.294 38.400 57.039 1.00 4.83 31 PRO B O 1
ATOM 3036 N N . HIS B 1 32 ? -17.462 39.017 55.863 1.00 4.99 32 HIS B N 1
ATOM 3037 C CA . HIS B 1 32 ? -18.206 39.453 54.678 1.00 5.23 32 HIS B CA 1
ATOM 3038 C C . HIS B 1 32 ? -18.413 38.245 53.747 1.00 4.15 32 HIS B C 1
ATOM 3039 O O . HIS B 1 32 ? -17.922 37.151 54.037 1.00 2.00 32 HIS B O 1
ATOM 3046 N N . ALA B 1 33 ? -19.141 38.428 52.648 1.00 3.93 33 ALA B N 1
ATOM 3047 C CA . ALA B 1 33 ? -19.392 37.328 51.714 1.00 5.41 33 ALA B CA 1
ATOM 3048 C C . ALA B 1 33 ? -18.104 36.587 51.343 1.00 5.87 33 ALA B C 1
ATOM 3049 O O . ALA B 1 33 ? -17.077 37.213 51.047 1.00 4.70 33 ALA B O 1
ATOM 3051 N N . ASN B 1 34 ? -18.177 35.255 51.374 1.00 6.43 34 ASN B N 1
ATOM 3052 C CA . ASN B 1 34 ? -17.054 34.365 51.051 1.00 6.05 34 ASN B CA 1
ATOM 3053 C C . ASN B 1 34 ? -15.884 34.399 52.038 1.00 7.12 34 ASN B C 1
ATOM 3054 O O . ASN B 1 34 ? -14.757 34.025 51.683 1.00 6.28 34 ASN B O 1
ATOM 3059 N N . GLU B 1 35 ? -16.159 34.811 53.279 1.00 4.98 35 GLU B N 1
ATOM 3060 C CA . GLU B 1 35 ? -15.148 34.873 54.340 1.00 4.87 35 GLU B CA 1
ATOM 3061 C C . GLU B 1 35 ? -15.572 34.120 55.611 1.00 8.48 35 GLU B C 1
ATOM 3062 O O . GLU B 1 35 ? -16.764 33.982 55.905 1.00 9.07 35 GLU B O 1
ATOM 3068 N N . ILE B 1 36 ? -14.578 33.739 56.407 1.00 7.74 36 ILE B N 1
ATOM 3069 C CA . ILE B 1 36 ? -14.780 32.977 57.637 1.00 9.24 36 ILE B CA 1
ATOM 3070 C C . ILE B 1 36 ? -14.029 33.602 58.830 1.00 8.86 36 ILE B C 1
ATOM 3071 O O . ILE B 1 36 ? -12.866 33.991 58.690 1.00 7.87 36 ILE B O 1
ATOM 3076 N N . ARG B 1 37 ? -14.704 33.735 59.977 1.00 4.84 37 ARG B N 1
ATOM 3077 C CA . ARG B 1 37 ? -14.059 34.276 61.180 1.00 5.49 37 ARG B CA 1
ATOM 3078 C C . ARG B 1 37 ? -13.597 33.084 62.026 1.00 5.18 37 ARG B C 1
ATOM 3079 O O . ARG B 1 37 ? -14.396 32.200 62.362 1.00 4.77 37 ARG B O 1
ATOM 3087 N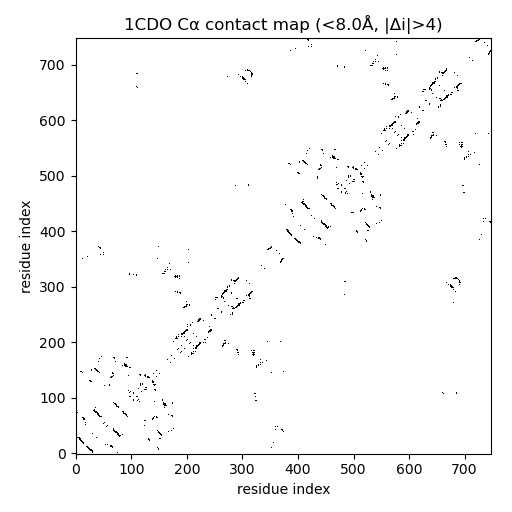 N . ILE B 1 38 ? -12.313 33.086 62.378 1.00 2.46 38 ILE B N 1
ATOM 3088 C CA . ILE B 1 38 ? -11.675 31.995 63.110 1.00 2.50 38 ILE B CA 1
ATOM 3089 C C . ILE B 1 38 ? -11.061 32.382 64.447 1.00 2.00 38 ILE B C 1
ATOM 3090 O O . ILE B 1 38 ? -10.330 33.367 64.538 1.00 4.33 38 ILE B O 1
ATOM 3095 N N . LYS B 1 39 ? -11.310 31.569 65.470 1.00 6.06 39 LYS B N 1
ATOM 3096 C CA . LYS B 1 39 ? -10.709 31.782 66.784 1.00 4.55 39 LYS B CA 1
ATOM 3097 C C . LYS B 1 39 ? -9.381 31.003 66.774 1.00 3.29 39 LYS B C 1
ATOM 3098 O O . LYS B 1 39 ? -9.382 29.770 66.743 1.00 3.72 39 LYS B O 1
ATOM 3104 N N . ILE B 1 40 ? -8.260 31.719 66.730 1.00 2.43 40 ILE B N 1
ATOM 3105 C CA . ILE B 1 40 ? -6.935 31.089 66.699 1.00 3.83 40 ILE B CA 1
ATOM 3106 C C . ILE B 1 40 ? -6.521 30.533 68.070 1.00 4.32 40 ILE B C 1
ATOM 3107 O O . ILE B 1 40 ? -6.523 31.247 69.066 1.00 4.12 40 ILE B O 1
ATOM 3112 N N . ILE B 1 41 ? -6.149 29.258 68.109 1.00 5.38 41 ILE B N 1
ATOM 3113 C CA . ILE B 1 41 ? -5.741 28.626 69.357 1.00 4.51 41 ILE B CA 1
ATOM 3114 C C . ILE B 1 41 ? -4.225 28.640 69.517 1.00 7.47 41 ILE B C 1
ATOM 3115 O O . ILE B 1 41 ? -3.711 28.771 70.640 1.00 4.80 41 ILE B O 1
ATOM 3120 N N . ALA B 1 42 ? -3.507 28.504 68.405 1.00 3.63 42 ALA B N 1
ATOM 3121 C CA . ALA B 1 42 ? -2.048 28.507 68.461 1.00 6.10 42 ALA B CA 1
ATOM 3122 C C . ALA B 1 42 ? -1.410 29.095 67.204 1.00 5.60 42 ALA B C 1
ATOM 3123 O O . ALA B 1 42 ? -2.032 29.079 66.131 1.00 6.60 42 ALA B O 1
ATOM 3125 N N . THR B 1 43 ? -0.200 29.651 67.343 1.00 3.43 43 THR B N 1
ATOM 3126 C CA . THR B 1 43 ? 0.527 30.209 66.200 1.00 3.14 43 THR B CA 1
ATOM 3127 C C . THR B 1 43 ? 2.051 30.132 66.326 1.00 2.57 43 THR B C 1
ATOM 3128 O O . THR B 1 43 ? 2.616 30.448 67.372 1.00 2.27 43 THR B O 1
ATOM 3132 N N . GLY B 1 44 ? 2.709 29.653 65.276 1.00 2.04 44 GLY B N 1
ATOM 3133 C CA . GLY B 1 44 ? 4.159 29.586 65.282 1.00 2.00 44 GLY B CA 1
ATOM 3134 C C . GLY B 1 44 ? 4.714 30.934 64.852 1.00 4.88 44 GLY B C 1
ATOM 3135 O O . GLY B 1 44 ? 3.975 31.795 64.349 1.00 2.00 44 GLY B O 1
ATOM 3136 N N . VAL B 1 45 ? 6.002 31.147 65.090 1.00 6.73 45 VAL B N 1
ATOM 3137 C CA . VAL B 1 45 ? 6.657 32.387 64.702 1.00 5.72 45 VAL B CA 1
ATOM 3138 C C . VAL B 1 45 ? 7.622 31.994 63.590 1.00 7.69 45 VAL B C 1
ATOM 3139 O O . VAL B 1 45 ? 8.431 31.081 63.765 1.00 8.46 45 VAL B O 1
ATOM 3143 N N . CYS B 1 46 ? 7.539 32.675 62.450 1.00 7.19 46 CYS B N 1
ATOM 3144 C CA . CYS B 1 46 ? 8.391 32.363 61.307 1.00 6.96 46 CYS B CA 1
ATOM 3145 C C . CYS B 1 46 ? 9.338 33.505 60.934 1.00 8.41 46 CYS B C 1
ATOM 3146 O O . CYS B 1 46 ? 9.076 34.673 61.240 1.00 10.00 46 CYS B O 1
ATOM 3149 N N . HIS B 1 47 ? 10.422 33.167 60.238 1.00 9.16 47 HIS B N 1
ATOM 3150 C CA . HIS B 1 47 ? 11.396 34.167 59.808 1.00 9.04 47 HIS B CA 1
ATOM 3151 C C . HIS B 1 47 ? 10.821 35.210 58.863 1.00 7.16 47 HIS B C 1
ATOM 3152 O O . HIS B 1 47 ? 11.362 36.306 58.739 1.00 6.88 47 HIS B O 1
ATOM 3159 N N . THR B 1 48 ? 9.728 34.871 58.190 1.00 5.82 48 THR B N 1
ATOM 3160 C CA . THR B 1 48 ? 9.095 35.807 57.277 1.00 5.16 48 THR B CA 1
ATOM 3161 C C . THR B 1 48 ? 8.389 36.934 58.053 1.00 5.79 48 THR B C 1
ATOM 3162 O O . THR B 1 48 ? 8.260 38.049 57.548 1.00 2.48 48 THR B O 1
ATOM 3166 N N . ASP B 1 49 ? 7.985 36.669 59.295 1.00 3.69 49 ASP B N 1
ATOM 3167 C CA . ASP B 1 49 ? 7.342 37.711 60.092 1.00 5.95 49 ASP B CA 1
ATOM 3168 C C . ASP B 1 49 ? 8.403 38.743 60.484 1.00 5.71 49 ASP B C 1
ATOM 3169 O O . ASP B 1 49 ? 8.150 39.946 60.463 1.00 9.31 49 ASP B O 1
ATOM 3174 N N . LEU B 1 50 ? 9.600 38.265 60.810 1.00 7.17 50 LEU B N 1
ATOM 3175 C CA . LEU B 1 50 ? 10.708 39.135 61.199 1.00 8.67 50 LEU B CA 1
ATOM 3176 C C . LEU B 1 50 ? 11.240 39.927 60.002 1.00 9.10 50 LEU B C 1
ATOM 3177 O O . LEU B 1 50 ? 11.640 41.078 60.139 1.00 7.61 50 LEU B O 1
ATOM 3182 N N . TYR B 1 51 ? 11.269 39.301 58.834 1.00 11.78 51 TYR B N 1
ATOM 3183 C CA . TYR B 1 51 ? 11.745 39.969 57.632 1.00 11.90 51 TYR B CA 1
ATOM 3184 C C . TYR B 1 51 ? 10.951 41.248 57.412 1.00 10.97 51 TYR B C 1
ATOM 3185 O O . TYR B 1 51 ? 11.511 42.273 57.030 1.00 11.60 51 TYR B O 1
ATOM 3194 N N . HIS B 1 52 ? 9.638 41.164 57.595 1.00 8.78 52 HIS B N 1
ATOM 3195 C CA . HIS B 1 52 ? 8.768 42.322 57.419 1.00 9.77 52 HIS B CA 1
ATOM 3196 C C . HIS B 1 52 ? 9.021 43.359 58.511 1.00 10.23 52 HIS B C 1
ATOM 3197 O O . HIS B 1 52 ? 9.096 44.555 58.227 1.00 9.04 52 HIS B O 1
ATOM 3204 N N . LEU B 1 53 ? 9.170 42.896 59.750 1.00 10.35 53 LEU B N 1
ATOM 3205 C CA . LEU B 1 53 ? 9.406 43.786 60.885 1.00 11.61 53 LEU B CA 1
ATOM 3206 C C . LEU B 1 53 ? 10.751 44.524 60.820 1.00 13.75 53 LEU B C 1
ATOM 3207 O O . LEU B 1 53 ? 10.835 45.706 61.157 1.00 16.37 53 LEU B O 1
ATOM 3212 N N . PHE B 1 54 ? 11.796 43.830 60.385 1.00 14.63 54 PHE B N 1
ATOM 3213 C CA . PHE B 1 54 ? 13.126 44.419 60.303 1.00 15.99 54 PHE B CA 1
ATOM 3214 C C . PHE B 1 54 ? 13.548 44.910 58.922 1.00 19.31 54 PHE B C 1
ATOM 3215 O O . PHE B 1 54 ? 14.435 45.742 58.818 1.00 20.22 54 PHE B O 1
ATOM 3223 N N . GLU B 1 55 ? 12.912 44.431 57.861 1.00 22.45 55 GLU B N 1
ATOM 3224 C CA . GLU B 1 55 ? 13.339 44.850 56.532 1.00 27.40 55 GLU B CA 1
ATOM 3225 C C . GLU B 1 55 ? 12.339 45.533 55.619 1.00 29.37 55 GLU B C 1
ATOM 3226 O O . GLU B 1 55 ? 12.458 45.437 54.395 1.00 33.44 55 GLU B O 1
ATOM 3232 N N . GLY B 1 56 ? 11.338 46.170 56.182 1.00 30.57 56 GLY B N 1
ATOM 3233 C CA . GLY B 1 56 ? 10.363 46.821 55.354 1.00 31.70 56 GLY B CA 1
ATOM 3234 C C . GLY B 1 56 ? 10.425 48.326 55.330 1.00 33.29 56 GLY B C 1
ATOM 3235 O O . GLY B 1 56 ? 10.080 49.022 56.307 1.00 34.90 56 GLY B O 1
ATOM 3236 N N . LYS B 1 57 ? 10.882 48.819 54.228 1.00 35.01 57 LYS B N 1
ATOM 3237 C CA . LYS B 1 57 ? 10.905 50.224 54.071 1.00 36.17 57 LYS B CA 1
ATOM 3238 C C . LYS B 1 57 ? 9.504 50.617 53.658 1.00 35.94 57 LYS B C 1
ATOM 3239 O O . LYS B 1 57 ? 9.291 51.803 53.494 1.00 37.25 57 LYS B O 1
ATOM 3245 N N . HIS B 1 58 ? 8.593 49.685 53.427 1.00 34.43 58 HIS B N 1
ATOM 3246 C CA . HIS B 1 58 ? 7.221 50.016 52.982 1.00 30.69 58 HIS B CA 1
ATOM 3247 C C . HIS B 1 58 ? 6.250 50.481 54.013 1.00 27.99 58 HIS B C 1
ATOM 3248 O O . HIS B 1 58 ? 5.511 49.683 54.650 1.00 30.01 58 HIS B O 1
ATOM 3255 N N . LYS B 1 59 ? 6.339 51.742 54.334 1.00 24.14 59 LYS B N 1
ATOM 3256 C CA . LYS B 1 59 ? 5.465 52.367 55.302 1.00 21.43 59 LYS B CA 1
ATOM 3257 C C . LYS B 1 59 ? 3.987 51.915 55.253 1.00 18.34 59 LYS B C 1
ATOM 3258 O O . LYS B 1 59 ? 3.305 51.863 56.283 1.00 16.84 59 LYS B O 1
ATOM 3264 N N . ASP B 1 60 ? 3.474 51.675 54.040 1.00 17.38 60 ASP B N 1
ATOM 3265 C CA . ASP B 1 60 ? 2.064 51.243 53.893 1.00 16.72 60 ASP B CA 1
ATOM 3266 C C . ASP B 1 60 ? 1.846 49.772 54.248 1.00 13.86 60 ASP B C 1
ATOM 3267 O O . ASP B 1 60 ? 0.768 49.216 54.023 1.00 14.55 60 ASP B O 1
ATOM 3272 N N . GLY B 1 61 ? 2.897 49.163 54.785 1.00 10.84 61 GLY B N 1
ATOM 3273 C CA . GLY B 1 61 ? 2.842 47.780 55.209 1.00 12.28 61 GLY B CA 1
ATOM 3274 C C . GLY B 1 61 ? 2.593 47.716 56.706 1.00 11.01 61 GLY B C 1
ATOM 3275 O O . GLY B 1 61 ? 2.605 46.640 57.294 1.00 9.61 61 GLY B O 1
ATOM 3276 N N . PHE B 1 62 ? 2.403 48.886 57.312 1.00 12.98 62 PHE B N 1
ATOM 3277 C CA . PHE B 1 62 ? 2.146 49.018 58.744 1.00 10.16 62 PHE B CA 1
ATOM 3278 C C . PHE B 1 62 ? 1.014 50.049 58.923 1.00 10.16 62 PHE B C 1
ATOM 3279 O O . PHE B 1 62 ? 0.732 50.808 57.988 1.00 12.72 62 PHE B O 1
ATOM 3287 N N . PRO B 1 63 ? 0.251 49.970 60.029 1.00 10.10 63 PRO B N 1
ATOM 3288 C CA . PRO B 1 63 ? 0.311 49.037 61.165 1.00 6.96 63 PRO B CA 1
ATOM 3289 C C . PRO B 1 63 ? -0.129 47.648 60.694 1.00 4.94 63 PRO B C 1
ATOM 3290 O O . PRO B 1 63 ? -0.975 47.527 59.799 1.00 3.81 63 PRO B O 1
ATOM 3294 N N . VAL B 1 64 ? 0.384 46.605 61.329 1.00 5.45 64 VAL B N 1
ATOM 3295 C CA . VAL B 1 64 ? 0.039 45.259 60.888 1.00 6.39 64 VAL B CA 1
ATOM 3296 C C . VAL B 1 64 ? 0.125 44.186 61.973 1.00 6.57 64 VAL B C 1
ATOM 3297 O O . VAL B 1 64 ? 0.934 44.291 62.909 1.00 3.97 64 VAL B O 1
ATOM 3301 N N . VAL B 1 65 ? -0.776 43.208 61.883 1.00 5.36 65 VAL B N 1
ATOM 3302 C CA . VAL B 1 65 ? -0.781 42.071 62.797 1.00 6.58 65 VAL B CA 1
ATOM 3303 C C . VAL B 1 65 ? -0.171 40.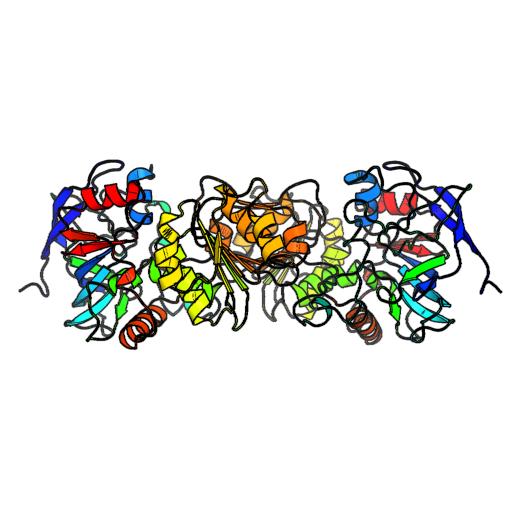924 61.991 1.00 3.77 65 VAL B C 1
ATOM 3304 O O . VAL B 1 65 ? -0.761 40.466 61.004 1.00 7.21 65 VAL B O 1
ATOM 3308 N N . LEU B 1 66 ? 1.033 40.517 62.384 1.00 3.20 66 LEU B N 1
ATOM 3309 C CA . LEU B 1 66 ? 1.782 39.460 61.710 1.00 2.70 66 LEU B CA 1
ATOM 3310 C C . LEU B 1 66 ? 1.241 38.062 62.013 1.00 3.36 66 LEU B C 1
ATOM 3311 O O . LEU B 1 66 ? 0.163 37.909 62.597 1.00 4.22 66 LEU B O 1
ATOM 3316 N N . GLY B 1 67 ? 1.996 37.043 61.617 1.00 3.94 67 GLY B N 1
ATOM 3317 C CA . GLY B 1 67 ? 1.579 35.674 61.858 1.00 2.70 67 GLY B CA 1
ATOM 3318 C C . GLY B 1 67 ? 0.943 35.000 60.664 1.00 2.00 67 GLY B C 1
ATOM 3319 O O . GLY B 1 67 ? 0.027 35.538 60.047 1.00 2.00 67 GLY B O 1
ATOM 3320 N N . HIS B 1 68 ? 1.417 33.792 60.369 1.00 3.38 68 HIS B N 1
ATOM 3321 C CA . HIS B 1 68 ? 0.926 32.980 59.253 1.00 4.70 68 HIS B CA 1
ATOM 3322 C C . HIS B 1 68 ? 1.244 31.491 59.471 1.00 5.15 68 HIS B C 1
ATOM 3323 O O . HIS B 1 68 ? 1.588 30.783 58.530 1.00 4.00 68 HIS B O 1
ATOM 3330 N N . GLU B 1 69 ? 1.166 31.047 60.726 1.00 6.44 69 GLU B N 1
ATOM 3331 C CA . GLU B 1 69 ? 1.413 29.651 61.102 1.00 6.03 69 GLU B CA 1
ATOM 3332 C C . GLU B 1 69 ? 0.469 29.294 62.247 1.00 5.82 69 GLU B C 1
ATOM 3333 O O . GLU B 1 69 ? 0.926 28.905 63.324 1.00 4.93 69 GLU B O 1
ATOM 3339 N N . GLY B 1 70 ? -0.838 29.424 62.014 1.00 2.00 70 GLY B N 1
ATOM 3340 C CA . GLY B 1 70 ? -1.811 29.144 63.055 1.00 3.34 70 GLY B CA 1
ATOM 3341 C C . GLY B 1 70 ? -2.871 28.094 62.771 1.00 3.41 70 GLY B C 1
ATOM 3342 O O . GLY B 1 70 ? -3.083 27.677 61.629 1.00 2.87 70 GLY B O 1
ATOM 3343 N N . ALA B 1 71 ? -3.552 27.678 63.831 1.00 2.00 71 ALA B N 1
ATOM 3344 C CA . ALA B 1 71 ? -4.605 26.683 63.731 1.00 3.12 71 ALA B CA 1
ATOM 3345 C C . ALA B 1 71 ? -5.745 27.148 64.627 1.00 2.00 71 ALA B C 1
ATOM 3346 O O . ALA B 1 71 ? -5.497 27.764 65.661 1.00 2.95 71 ALA B O 1
ATOM 3348 N N . GLY B 1 72 ? -6.985 26.876 64.228 1.00 3.12 72 GLY B N 1
ATOM 3349 C CA . GLY B 1 72 ? -8.117 27.310 65.029 1.00 2.36 72 GLY B CA 1
ATOM 3350 C C . GLY B 1 72 ? -9.449 26.618 64.809 1.00 2.53 72 GLY B C 1
ATOM 3351 O O . GLY B 1 72 ? -9.502 25.500 64.283 1.00 3.12 72 GLY B O 1
ATOM 3352 N N . ILE B 1 73 ? -10.523 27.298 65.212 1.00 2.00 73 ILE B N 1
ATOM 3353 C CA . ILE B 1 73 ? -11.894 26.792 65.104 1.00 3.79 73 ILE B CA 1
ATOM 3354 C C . ILE B 1 73 ? -12.836 27.845 64.496 1.00 5.06 73 ILE B C 1
ATOM 3355 O O . ILE B 1 73 ? -12.813 29.014 64.892 1.00 4.08 73 ILE B O 1
ATOM 3360 N N . VAL B 1 74 ? -13.663 27.430 63.539 1.00 5.22 74 VAL B N 1
ATOM 3361 C CA . VAL B 1 74 ? -14.598 28.352 62.887 1.00 5.15 74 VAL B CA 1
ATOM 3362 C C . VAL B 1 74 ? -15.608 28.895 63.896 1.00 6.91 74 VAL B C 1
ATOM 3363 O O . VAL B 1 74 ? -16.305 28.123 64.561 1.00 7.06 74 VAL B O 1
ATOM 3367 N N . GLU B 1 75 ? -15.646 30.219 64.029 1.00 7.32 75 GLU B N 1
ATOM 3368 C CA . GLU B 1 75 ? -16.567 30.904 64.937 1.00 7.76 75 GLU B CA 1
ATOM 3369 C C . GLU B 1 75 ? -17.860 31.287 64.191 1.00 7.88 75 GLU B C 1
ATOM 3370 O O . GLU B 1 75 ? -18.963 31.214 64.743 1.00 3.08 75 GLU B O 1
ATOM 3376 N N . SER B 1 76 ? -17.726 31.664 62.924 1.00 8.11 76 SER B N 1
ATOM 3377 C CA . SER B 1 76 ? -18.887 32.030 62.112 1.00 8.55 76 SER B CA 1
ATOM 3378 C C . SER B 1 76 ? -18.473 32.156 60.651 1.00 8.01 76 SER B C 1
ATOM 3379 O O . SER B 1 76 ? -17.273 32.200 60.345 1.00 3.86 76 SER B O 1
ATOM 3382 N N . VAL B 1 77 ? -19.454 32.214 59.755 1.00 5.14 77 VAL B N 1
ATOM 3383 C CA . VAL B 1 77 ? -19.169 32.349 58.326 1.00 7.53 77 VAL B CA 1
ATOM 3384 C C . VAL B 1 77 ? -19.980 33.497 57.725 1.00 8.55 77 VAL B C 1
ATOM 3385 O O . VAL B 1 77 ? -21.034 33.872 58.250 1.00 7.93 77 VAL B O 1
ATOM 3389 N N . GLY B 1 78 ? -19.448 34.090 56.663 1.00 8.91 78 GLY B N 1
ATOM 3390 C CA . GLY B 1 78 ? -20.114 35.200 56.014 1.00 9.55 78 GLY B CA 1
ATOM 3391 C C . GLY B 1 78 ? -21.137 34.716 55.013 1.00 11.32 78 GLY B C 1
ATOM 3392 O O . GLY B 1 78 ? -21.218 33.520 54.759 1.00 14.18 78 GLY B O 1
ATOM 3393 N N . PRO B 1 79 ? -21.937 35.624 54.427 1.00 13.62 79 PRO B N 1
ATOM 3394 C CA . PRO B 1 79 ? -22.979 35.313 53.437 1.00 15.24 79 PRO B CA 1
ATOM 3395 C C . PRO B 1 79 ? -22.458 34.506 52.244 1.00 16.48 79 PRO B C 1
ATOM 3396 O O . PRO B 1 79 ? -21.400 34.813 51.692 1.00 17.66 79 PRO B O 1
ATOM 3400 N N . GLY B 1 80 ? -23.211 33.481 51.851 1.00 18.51 80 GLY B N 1
ATOM 3401 C CA . GLY B 1 80 ? -22.817 32.655 50.721 1.00 18.52 80 GLY B CA 1
ATOM 3402 C C . GLY B 1 80 ? -21.752 31.615 51.027 1.00 20.78 80 GLY B C 1
ATOM 3403 O O . GLY B 1 80 ? -21.152 31.026 50.120 1.00 21.76 80 GLY B O 1
ATOM 3404 N N . VAL B 1 81 ? -21.502 31.387 52.307 1.00 20.19 81 VAL B N 1
ATOM 3405 C CA . VAL B 1 81 ? -20.504 30.408 52.706 1.00 17.45 81 VAL B CA 1
ATOM 3406 C C . VAL B 1 81 ? -21.211 29.137 53.169 1.00 18.88 81 VAL B C 1
ATOM 3407 O O . VAL B 1 81 ? -21.923 29.156 54.179 1.00 15.68 81 VAL B O 1
ATOM 3411 N N . THR B 1 82 ? -21.067 28.059 52.397 1.00 16.65 82 THR B N 1
ATOM 3412 C CA . THR B 1 82 ? -21.683 26.774 52.748 1.00 19.09 82 THR B CA 1
ATOM 3413 C C . THR B 1 82 ? -20.625 25.720 53.057 1.00 21.69 82 THR B C 1
ATOM 3414 O O . THR B 1 82 ? -20.893 24.725 53.739 1.00 23.54 82 THR B O 1
ATOM 3418 N N . GLU B 1 83 ? -19.421 25.967 52.547 1.00 21.57 83 GLU B N 1
ATOM 3419 C CA . GLU B 1 83 ? -18.276 25.077 52.703 1.00 22.51 83 GLU B CA 1
ATOM 3420 C C . GLU B 1 83 ? -17.909 24.874 54.172 1.00 21.86 83 GLU B C 1
ATOM 3421 O O . GLU B 1 83 ? -17.650 23.752 54.599 1.00 22.29 83 GLU B O 1
ATOM 3427 N N . PHE B 1 84 ? -17.897 25.958 54.946 1.00 19.68 84 PHE B N 1
ATOM 3428 C CA . PHE B 1 84 ? -17.549 25.872 56.364 1.00 16.67 84 PHE B CA 1
ATOM 3429 C C . PHE B 1 84 ? -18.746 26.147 57.276 1.00 16.09 84 PHE B C 1
ATOM 3430 O O . PHE B 1 84 ? -19.782 26.657 56.832 1.00 15.25 84 PHE B O 1
ATOM 3438 N N . GLN B 1 85 ? -18.580 25.816 58.555 1.00 12.25 85 GLN B N 1
ATOM 3439 C CA . GLN B 1 85 ? -19.610 26.031 59.573 1.00 12.03 85 GLN B CA 1
ATOM 3440 C C . GLN B 1 85 ? -18.957 26.047 60.955 1.00 8.57 85 GLN B C 1
ATOM 3441 O O . GLN B 1 85 ? -17.912 25.423 61.164 1.00 7.38 85 GLN B O 1
ATOM 3447 N N . PRO B 1 86 ? -19.547 26.791 61.909 1.00 6.29 86 PRO B N 1
ATOM 3448 C CA . PRO B 1 86 ? -19.015 26.891 63.273 1.00 3.55 86 PRO B CA 1
ATOM 3449 C C . PRO B 1 86 ? -18.607 25.550 63.897 1.00 3.08 86 PRO B C 1
ATOM 3450 O O . PRO B 1 86 ? -19.307 24.549 63.744 1.00 2.00 86 PRO B O 1
ATOM 3454 N N . GLY B 1 87 ? -17.454 25.533 64.564 1.00 2.00 87 GLY B N 1
ATOM 3455 C CA . GLY B 1 87 ? -16.984 24.325 65.224 1.00 2.80 87 GLY B CA 1
ATOM 3456 C C . GLY B 1 87 ? -15.916 23.501 64.519 1.00 3.42 87 GLY B C 1
ATOM 3457 O O . GLY B 1 87 ? -15.194 22.730 65.167 1.00 2.14 87 GLY B O 1
ATOM 3458 N N . GLU B 1 88 ? -15.813 23.647 63.202 1.00 2.00 88 GLU B N 1
ATOM 3459 C CA . GLU B 1 88 ? -14.827 22.902 62.430 1.00 4.04 88 GLU B CA 1
ATOM 3460 C C . GLU B 1 88 ? -13.417 23.457 62.643 1.00 3.69 88 GLU B C 1
ATOM 3461 O O . GLU B 1 88 ? -13.230 24.669 62.800 1.00 5.13 88 GLU B O 1
ATOM 3467 N N . LYS B 1 89 ? -12.436 22.565 62.711 1.00 2.43 89 LYS B N 1
ATOM 3468 C CA . LYS B 1 89 ? -11.047 22.975 62.877 1.00 4.59 89 LYS B CA 1
ATOM 3469 C C . LYS B 1 89 ? -10.485 23.351 61.514 1.00 3.62 89 LYS B C 1
ATOM 3470 O O . LYS B 1 89 ? -10.764 22.683 60.507 1.00 2.02 89 LYS B O 1
ATOM 3476 N N . VAL B 1 90 ? -9.702 24.424 61.484 1.00 8.14 90 VAL B N 1
ATOM 3477 C CA . VAL B 1 90 ? -9.126 24.923 60.240 1.00 4.13 90 VAL B CA 1
ATOM 3478 C C . VAL B 1 90 ? -7.721 25.500 60.355 1.00 6.43 90 VAL B C 1
ATOM 3479 O O . VAL B 1 90 ? -7.218 25.760 61.453 1.00 7.67 90 VAL B O 1
ATOM 3483 N N . ILE B 1 91 ? -7.100 25.723 59.204 1.00 6.24 91 ILE B N 1
ATOM 3484 C CA . ILE B 1 91 ? -5.759 26.278 59.135 1.00 3.98 91 ILE B CA 1
ATOM 3485 C C . ILE B 1 91 ? -5.706 27.301 58.012 1.00 2.59 91 ILE B C 1
ATOM 3486 O O . ILE B 1 91 ? -5.941 26.962 56.857 1.00 3.70 91 ILE B O 1
ATOM 3491 N N . PRO B 1 92 ? -5.520 28.590 58.351 1.00 5.13 92 PRO B N 1
ATOM 3492 C CA . PRO B 1 92 ? -5.449 29.617 57.304 1.00 3.31 92 PRO B CA 1
ATOM 3493 C C . PRO B 1 92 ? -4.166 29.450 56.469 1.00 2.00 92 PRO B C 1
ATOM 3494 O O . PRO B 1 92 ? -3.149 28.945 56.964 1.00 3.48 92 PRO B O 1
ATOM 3498 N N . LEU B 1 93 ? -4.233 29.848 55.202 1.00 4.36 93 LEU B N 1
ATOM 3499 C CA . LEU B 1 93 ? -3.110 29.722 54.260 1.00 4.20 93 LEU B CA 1
ATOM 3500 C C . LEU B 1 93 ? -2.678 31.081 53.689 1.00 2.06 93 LEU B C 1
ATOM 3501 O O . LEU B 1 93 ? -3.521 31.933 53.409 1.00 2.00 93 LEU B O 1
ATOM 3506 N N . PHE B 1 94 ? -1.374 31.271 53.483 1.00 5.52 94 PHE B N 1
ATOM 3507 C CA . PHE B 1 94 ? -0.880 32.541 52.950 1.00 4.70 94 PHE B CA 1
ATOM 3508 C C . PHE B 1 94 ? -0.913 32.652 51.432 1.00 5.69 94 PHE B C 1
ATOM 3509 O O . PHE B 1 94 ? -0.527 33.672 50.874 1.00 5.81 94 PHE B O 1
ATOM 3517 N N . ILE B 1 95 ? -1.348 31.587 50.769 1.00 6.70 95 ILE B N 1
ATOM 3518 C CA . ILE B 1 95 ? -1.490 31.590 49.320 1.00 9.04 95 ILE B CA 1
ATOM 3519 C C . ILE B 1 95 ? -2.932 31.162 49.065 1.00 8.17 95 ILE B C 1
ATOM 3520 O O . ILE B 1 95 ? -3.544 30.539 49.934 1.00 10.12 95 ILE B O 1
ATOM 3525 N N . SER B 1 96 ? -3.497 31.535 47.921 1.00 5.85 96 SER B N 1
ATOM 3526 C CA . SER B 1 96 ? -4.880 31.193 47.618 1.00 5.89 96 SER B CA 1
ATOM 3527 C C . SER B 1 96 ? -5.036 30.048 46.626 1.00 5.57 96 SER B C 1
ATOM 3528 O O . SER B 1 96 ? -4.098 29.700 45.909 1.00 6.06 96 SER B O 1
ATOM 3531 N N . GLN B 1 97 ? -6.220 29.437 46.640 1.00 5.71 97 GLN B N 1
ATOM 3532 C CA . GLN B 1 97 ? -6.572 28.358 45.722 1.00 3.15 97 GLN B CA 1
ATOM 3533 C C . GLN B 1 97 ? -8.020 28.622 45.307 1.00 4.61 97 GLN B C 1
ATOM 3534 O O . GLN B 1 97 ? -8.938 28.026 45.848 1.00 4.23 97 GLN B O 1
ATOM 3540 N N . CYS B 1 98 ? -8.234 29.551 44.374 1.00 10.66 98 CYS B N 1
ATOM 3541 C CA . CYS B 1 98 ? -9.603 29.870 43.921 1.00 7.75 98 CYS B CA 1
ATOM 3542 C C . CYS B 1 98 ? -10.261 28.651 43.292 1.00 9.03 98 CYS B C 1
ATOM 3543 O O . CYS B 1 98 ? -11.490 28.519 43.294 1.00 6.12 98 CYS B O 1
ATOM 3546 N N . GLY B 1 99 ? -9.425 27.764 42.751 1.00 6.72 99 GLY B N 1
ATOM 3547 C CA . GLY B 1 99 ? -9.907 26.549 42.125 1.00 7.76 99 GLY B CA 1
ATOM 3548 C C . GLY B 1 99 ? -10.515 26.707 40.743 1.00 9.16 99 GLY B C 1
ATOM 3549 O O . GLY B 1 99 ? -11.007 25.735 40.166 1.00 10.01 99 GLY B O 1
ATOM 3550 N N . GLU B 1 100 ? -10.405 27.893 40.160 1.00 6.47 100 GLU B N 1
ATOM 3551 C CA . GLU B 1 100 ? -11.002 28.111 38.849 1.00 9.57 100 GLU B CA 1
ATOM 3552 C C . GLU B 1 100 ? -10.073 28.659 37.768 1.00 7.77 100 GLU B C 1
ATOM 3553 O O . GLU B 1 100 ? -10.412 28.635 36.589 1.00 11.20 100 GLU B O 1
ATOM 3559 N N . CYS B 1 101 ? -8.908 29.153 38.152 1.00 2.08 101 CYS B N 1
ATOM 3560 C CA . CYS B 1 101 ? -7.993 29.709 37.169 1.00 4.58 101 CYS B CA 1
ATOM 3561 C C . CYS B 1 101 ? -7.143 28.658 36.460 1.00 4.24 101 CYS B C 1
ATOM 3562 O O . CYS B 1 101 ? -7.167 27.470 36.815 1.00 6.28 101 CYS B O 1
ATOM 3565 N N . ARG B 1 102 ? -6.361 29.123 35.491 1.00 3.50 102 ARG B N 1
ATOM 3566 C CA . ARG B 1 102 ? -5.484 28.275 34.695 1.00 3.73 102 ARG B CA 1
ATOM 3567 C C . ARG B 1 102 ? -4.452 27.590 35.579 1.00 4.63 102 ARG B C 1
ATOM 3568 O O . ARG B 1 102 ? -4.084 26.452 35.320 1.00 4.79 102 ARG B O 1
ATOM 3576 N N . PHE B 1 103 ? -4.007 28.275 36.635 1.00 4.08 103 PHE B N 1
ATOM 3577 C CA . PHE B 1 103 ? -3.003 27.718 37.540 1.00 6.02 103 PHE B CA 1
ATOM 3578 C C . PHE B 1 103 ? -3.585 26.711 38.530 1.00 5.45 103 PHE B C 1
ATOM 3579 O O . PHE B 1 103 ? -2.972 25.683 38.806 1.00 6.00 103 PHE B O 1
ATOM 3587 N N . CYS B 1 104 ? -4.780 26.990 39.038 1.00 6.75 104 CYS B N 1
ATOM 3588 C CA . CYS B 1 104 ? -5.423 26.084 39.985 1.00 6.29 104 CYS B CA 1
ATOM 3589 C C . CYS B 1 104 ? -5.796 24.748 39.351 1.00 7.24 104 CYS B C 1
ATOM 3590 O O . CYS B 1 104 ? -5.779 23.716 40.020 1.00 8.16 104 CYS B O 1
ATOM 3593 N N . GLN B 1 105 ? -6.139 24.767 38.066 1.00 9.00 105 GLN B N 1
ATOM 3594 C CA . GLN B 1 105 ? -6.531 23.543 37.370 1.00 11.58 105 GLN B CA 1
ATOM 3595 C C . GLN B 1 105 ? -5.363 22.721 36.841 1.00 9.76 105 GLN B C 1
ATOM 3596 O O . GLN B 1 105 ? -5.573 21.630 36.314 1.00 11.34 105 GLN B O 1
ATOM 3602 N N . SER B 1 106 ? -4.147 23.244 36.964 1.00 10.12 106 SER B N 1
ATOM 3603 C CA . SER B 1 106 ? -2.956 22.545 36.490 1.00 8.87 106 SER B CA 1
ATOM 3604 C C . SER B 1 106 ? -2.236 21.815 37.619 1.00 9.19 106 SER B C 1
ATOM 3605 O O . SER B 1 106 ? -1.850 22.418 38.622 1.00 9.73 106 SER B O 1
ATOM 3608 N N . PRO B 1 107 ? -1.976 20.512 37.432 1.00 7.68 107 PRO B N 1
ATOM 3609 C CA . PRO B 1 107 ? -1.288 19.727 38.461 1.00 7.80 107 PRO B CA 1
ATOM 3610 C C . PRO B 1 107 ? 0.194 20.061 38.614 1.00 8.36 107 PRO B C 1
ATOM 3611 O O . PRO B 1 107 ? 0.853 19.521 39.499 1.00 12.28 107 PRO B O 1
ATOM 3615 N N . LYS B 1 108 ? 0.704 20.966 37.780 1.00 6.25 108 LYS B N 1
ATOM 3616 C CA . LYS B 1 108 ? 2.121 21.353 37.800 1.00 5.96 108 LYS B CA 1
ATOM 3617 C C . LYS B 1 108 ? 2.490 22.499 38.733 1.00 5.99 108 LYS B C 1
ATOM 3618 O O . LYS B 1 108 ? 3.663 22.881 38.804 1.00 4.33 108 LYS B O 1
ATOM 3624 N N . THR B 1 109 ? 1.516 23.067 39.432 1.00 6.61 109 THR B N 1
ATOM 3625 C CA . THR B 1 109 ? 1.819 24.203 40.289 1.00 5.62 109 THR B CA 1
ATOM 3626 C C . THR B 1 109 ? 0.763 24.454 41.371 1.00 7.65 109 THR B C 1
ATOM 3627 O O . THR B 1 109 ? -0.321 23.858 41.345 1.00 6.51 109 THR B O 1
ATOM 3631 N N . ASN B 1 110 ? 1.116 25.292 42.349 1.00 6.28 110 ASN B N 1
ATOM 3632 C CA . ASN B 1 110 ? 0.198 25.672 43.423 1.00 6.58 110 ASN B CA 1
ATOM 3633 C C . ASN B 1 110 ? -0.109 27.173 43.326 1.00 8.18 110 ASN B C 1
ATOM 3634 O O . ASN B 1 110 ? -0.636 27.785 44.256 1.00 8.31 110 ASN B O 1
ATOM 3639 N N . GLN B 1 111 ? 0.194 27.740 42.159 1.00 9.13 111 GLN B N 1
ATOM 3640 C CA . GLN B 1 111 ? -0.025 29.149 41.866 1.00 6.47 111 GLN B CA 1
ATOM 3641 C C . GLN B 1 111 ? -1.508 29.452 41.690 1.00 6.57 111 GLN B C 1
ATOM 3642 O O . GLN B 1 111 ? -2.320 28.542 41.500 1.00 2.00 111 GLN B O 1
ATOM 3648 N N . CYS B 1 112 ? -1.849 30.738 41.730 1.00 4.73 112 CYS B N 1
ATOM 3649 C CA . CYS B 1 112 ? -3.231 31.195 41.564 1.00 4.61 112 CYS B CA 1
ATOM 3650 C C . CYS B 1 112 ? -3.211 32.656 41.129 1.00 4.74 112 CYS B C 1
ATOM 3651 O O . CYS B 1 112 ? -2.171 33.311 41.215 1.00 3.61 112 CYS B O 1
ATOM 3654 N N . VAL B 1 113 ? -4.328 33.138 40.592 1.00 5.30 113 VAL B N 1
ATOM 3655 C CA . VAL B 1 113 ? -4.427 34.532 40.158 1.00 5.90 113 VAL B CA 1
ATOM 3656 C C . VAL B 1 113 ? -4.969 35.419 41.287 1.00 7.07 113 VAL B C 1
ATOM 3657 O O . VAL B 1 113 ? -4.883 36.640 41.212 1.00 8.10 113 VAL B O 1
ATOM 3661 N N . LYS B 1 114 ? -5.558 34.803 42.310 1.00 7.89 114 LYS B N 1
ATOM 3662 C CA . LYS B 1 114 ? -6.121 35.548 43.442 1.00 7.79 114 LYS B CA 1
ATOM 3663 C C . LYS B 1 114 ? -5.146 35.708 44.608 1.00 7.10 114 LYS B C 1
ATOM 3664 O O . LYS B 1 114 ? -4.082 35.098 44.628 1.00 10.80 114 LYS B O 1
ATOM 3670 N N . GLY B 1 115 ? -5.549 36.500 45.600 1.00 10.11 115 GLY B N 1
ATOM 3671 C CA . GLY B 1 115 ? -4.738 36.717 46.787 1.00 6.38 115 GLY B CA 1
ATOM 3672 C C . GLY B 1 115 ? -3.922 37.989 46.786 1.00 6.93 115 GLY B C 1
ATOM 3673 O O . GLY B 1 115 ? -3.659 38.573 45.741 1.00 8.89 115 GLY B O 1
ATOM 3674 N N . TRP B 1 116 ? -3.472 38.386 47.969 1.00 7.74 116 TRP B N 1
ATOM 3675 C CA . TRP B 1 116 ? -2.660 39.587 48.146 1.00 6.83 116 TRP B CA 1
ATOM 3676 C C . TRP B 1 116 ? -1.394 39.586 47.263 1.00 8.49 116 TRP B C 1
ATOM 3677 O O . TRP B 1 116 ? -0.960 40.638 46.809 1.00 7.34 116 TRP B O 1
ATOM 3688 N N . ALA B 1 117 ? -0.812 38.416 47.007 1.00 9.92 117 ALA B N 1
ATOM 3689 C CA . ALA B 1 117 ? 0.409 38.337 46.188 1.00 13.30 117 ALA B CA 1
ATOM 3690 C C . ALA B 1 117 ? 0.209 38.824 44.750 1.00 13.95 117 ALA B C 1
ATOM 3691 O O . ALA B 1 117 ? 1.166 39.209 44.076 1.00 12.62 117 ALA B O 1
ATOM 3693 N N . ASN B 1 118 ? -1.040 38.839 44.299 1.00 13.56 118 ASN B N 1
ATOM 3694 C CA . ASN B 1 118 ? -1.369 39.269 42.942 1.00 17.07 118 ASN B CA 1
ATOM 3695 C C . ASN B 1 118 ? -2.048 40.628 42.929 1.00 16.74 118 ASN B C 1
ATOM 3696 O O . ASN B 1 118 ? -2.029 41.346 41.934 1.00 19.15 118 ASN B O 1
ATOM 3701 N N . GLU B 1 119 ? -2.629 40.971 44.062 1.00 17.96 119 GLU B N 1
ATOM 3702 C CA . GLU B 1 119 ? -3.346 42.210 44.261 1.00 14.83 119 GLU B CA 1
ATOM 3703 C C . GLU B 1 119 ? -2.438 43.307 44.807 1.00 15.12 119 GLU B C 1
ATOM 3704 O O . GLU B 1 119 ? -2.413 44.424 44.291 1.00 13.60 119 GLU B O 1
ATOM 3710 N N . SER B 1 120 ? -1.662 42.964 45.831 1.00 13.74 120 SER B N 1
ATOM 3711 C CA . SER B 1 120 ? -0.765 43.915 46.471 1.00 12.87 120 SER B CA 1
ATOM 3712 C C . SER B 1 120 ? 0.442 43.292 47.193 1.00 13.39 120 SER B C 1
ATOM 3713 O O . SER B 1 120 ? 0.543 43.349 48.420 1.00 12.60 120 SER B O 1
ATOM 3716 N N . PRO B 1 121 ? 1.422 42.763 46.433 1.00 12.97 121 PRO B N 1
ATOM 3717 C CA . PRO B 1 121 ? 2.611 42.144 47.035 1.00 13.93 121 PRO B CA 1
ATOM 3718 C C . PRO B 1 121 ? 3.582 43.122 47.688 1.00 15.01 121 PRO B C 1
ATOM 3719 O O . PRO B 1 121 ? 4.362 42.742 48.553 1.00 16.51 121 PRO B O 1
ATOM 3723 N N . ASP B 1 122 ? 3.494 44.385 47.299 1.00 17.44 122 ASP B N 1
ATOM 3724 C CA . ASP B 1 122 ? 4.364 45.435 47.808 1.00 21.78 122 ASP B CA 1
ATOM 3725 C C . ASP B 1 122 ? 4.241 45.644 49.321 1.00 20.03 122 ASP B C 1
ATOM 3726 O O . ASP B 1 122 ? 5.241 45.835 50.023 1.00 19.23 122 ASP B O 1
ATOM 3731 N N . VAL B 1 123 ? 3.008 45.641 49.815 1.00 18.05 123 VAL B N 1
ATOM 3732 C CA . VAL B 1 123 ? 2.747 45.837 51.235 1.00 17.46 123 VAL B CA 1
ATOM 3733 C C . VAL B 1 123 ? 2.653 44.526 52.023 1.00 15.50 123 VAL B C 1
ATOM 3734 O O . VAL B 1 123 ? 2.572 44.542 53.247 1.00 16.74 123 VAL B O 1
ATOM 3738 N N . MET B 1 124 ? 2.688 43.401 51.310 1.00 15.20 124 MET B N 1
ATOM 3739 C CA . MET B 1 124 ? 2.607 42.061 51.896 1.00 14.52 124 MET B CA 1
ATOM 3740 C C . MET B 1 124 ? 1.331 41.730 52.679 1.00 13.64 124 MET B C 1
ATOM 3741 O O . MET B 1 124 ? 1.337 40.871 53.568 1.00 12.06 124 MET B O 1
ATOM 3746 N N . SER B 1 125 ? 0.227 42.363 52.296 1.00 13.64 125 SER B N 1
ATOM 3747 C CA . SER B 1 125 ? -1.062 42.138 52.937 1.00 16.02 125 SER B CA 1
ATOM 3748 C C . SER B 1 125 ? -2.180 42.658 52.029 1.00 15.61 125 SER B C 1
ATOM 3749 O O . SER B 1 125 ? -1.968 43.573 51.228 1.00 17.08 125 SER B O 1
ATOM 3752 N N . PRO B 1 126 ? -3.369 42.035 52.092 1.00 15.54 126 PRO B N 1
ATOM 3753 C CA . PRO B 1 126 ? -4.482 42.485 51.252 1.00 15.58 126 PRO B CA 1
ATOM 3754 C C . PRO B 1 126 ? -4.875 43.936 51.543 1.00 16.96 126 PRO B C 1
ATOM 3755 O O . PRO B 1 126 ? -4.607 44.465 52.622 1.00 17.85 126 PRO B O 1
ATOM 3759 N N . LYS B 1 127 ? -5.484 44.589 50.561 1.00 18.72 127 LYS B N 1
ATOM 3760 C CA . LYS B 1 127 ? -5.893 45.985 50.707 1.00 20.06 127 LYS B CA 1
ATOM 3761 C C . LYS B 1 127 ? -6.960 46.133 51.792 1.00 19.20 127 LYS B C 1
ATOM 3762 O O . LYS B 1 127 ? -6.839 46.990 52.670 1.00 19.73 127 LYS B O 1
ATOM 3768 N N . GLU B 1 128 ? -7.983 45.279 51.741 1.00 17.53 128 GLU B N 1
ATOM 3769 C CA . GLU B 1 128 ? -9.087 45.290 52.703 1.00 19.39 128 GLU B CA 1
ATOM 3770 C C . GLU B 1 128 ? -8.699 44.661 54.041 1.00 16.76 128 GLU B C 1
ATOM 3771 O O . GLU B 1 128 ? -8.052 43.624 54.076 1.00 14.97 128 GLU B O 1
ATOM 3777 N N . THR B 1 129 ? -9.112 45.284 55.138 1.00 13.30 129 THR B N 1
ATOM 3778 C CA . THR B 1 129 ? -8.805 44.727 56.443 1.00 10.18 129 THR B CA 1
ATOM 3779 C C . THR B 1 129 ? -10.051 44.715 57.312 1.00 9.77 129 THR B C 1
ATOM 3780 O O . THR B 1 129 ? -10.956 45.536 57.127 1.00 9.33 129 THR B O 1
ATOM 3784 N N . ARG B 1 130 ? -10.114 43.735 58.211 1.00 7.99 130 ARG B N 1
ATOM 3785 C CA . ARG B 1 130 ? -11.239 43.559 59.130 1.00 4.77 130 ARG B CA 1
ATOM 3786 C C . ARG B 1 130 ? -10.803 43.907 60.542 1.00 4.72 130 ARG B C 1
ATOM 3787 O O . ARG B 1 130 ? -11.502 43.572 61.497 1.00 5.81 130 ARG B O 1
ATOM 3795 N N . PHE B 1 131 ? -9.627 44.521 60.676 1.00 5.56 131 PHE B N 1
ATOM 3796 C CA . PHE B 1 131 ? -9.092 44.911 61.978 1.00 4.73 131 PHE B CA 1
ATOM 3797 C C . PHE B 1 131 ? -9.030 46.425 62.152 1.00 6.68 131 PHE B C 1
ATOM 3798 O O . PHE B 1 131 ? -8.663 47.155 61.227 1.00 3.28 131 PHE B O 1
ATOM 3806 N N . THR B 1 132 ? -9.296 46.865 63.375 1.00 6.47 132 THR B N 1
ATOM 3807 C CA . THR B 1 132 ? -9.242 48.271 63.754 1.00 8.10 132 THR B CA 1
ATOM 3808 C C . THR B 1 132 ? -8.725 48.298 65.192 1.00 7.68 132 THR B C 1
ATOM 3809 O O . THR B 1 132 ? -8.866 47.316 65.929 1.00 6.25 132 THR B O 1
ATOM 3813 N N . CYS B 1 133 ? -8.030 49.372 65.546 1.00 7.57 133 CYS B N 1
ATOM 3814 C CA . CYS B 1 133 ? -7.487 49.537 66.885 1.00 3.84 133 CYS B CA 1
ATOM 3815 C C . CYS B 1 133 ? -7.280 51.024 67.125 1.00 4.32 133 CYS B C 1
ATOM 3816 O O . CYS B 1 133 ? -6.601 51.687 66.349 1.00 2.00 133 CYS B O 1
ATOM 3819 N N . LYS B 1 134 ? -7.908 51.549 68.172 1.00 7.78 134 LYS B N 1
ATOM 3820 C CA . LYS B 1 134 ? -7.791 52.963 68.546 1.00 8.05 134 LYS B CA 1
ATOM 3821 C C . LYS B 1 134 ? -8.129 53.880 67.381 1.00 5.70 134 LYS B C 1
ATOM 3822 O O . LYS B 1 134 ? -7.415 54.840 67.105 1.00 6.50 134 LYS B O 1
ATOM 3828 N N . GLY B 1 135 ? -9.213 53.542 66.689 1.00 5.02 135 GLY B N 1
ATOM 3829 C CA . GLY B 1 135 ? -9.671 54.312 65.547 1.00 7.79 135 GLY B CA 1
ATOM 3830 C C . GLY B 1 135 ? -8.855 54.167 64.270 1.00 8.70 135 GLY B C 1
ATOM 3831 O O . GLY B 1 135 ? -9.200 54.774 63.257 1.00 9.76 135 GLY B O 1
ATOM 3832 N N . ARG B 1 136 ? -7.797 53.359 64.297 1.00 9.60 136 ARG B N 1
ATOM 3833 C CA . ARG B 1 136 ? -6.930 53.167 63.127 1.00 10.26 136 ARG B CA 1
ATOM 3834 C C . ARG B 1 136 ? -7.127 51.785 62.490 1.00 10.64 136 ARG B C 1
ATOM 3835 O O . ARG B 1 136 ? -7.427 50.817 63.197 1.00 10.39 136 ARG B O 1
ATOM 3843 N N . LYS B 1 137 ? -6.994 51.706 61.161 1.00 8.88 137 LYS B N 1
ATOM 3844 C CA . LYS B 1 137 ? -7.102 50.430 60.444 1.00 5.17 137 LYS B CA 1
ATOM 3845 C C . LYS B 1 137 ? -5.759 49.743 60.595 1.00 5.04 137 LYS B C 1
ATOM 3846 O O . LYS B 1 137 ? -4.721 50.397 60.490 1.00 4.27 137 LYS B O 1
ATOM 3852 N N . VAL B 1 138 ? -5.786 48.451 60.911 1.00 7.02 138 VAL B N 1
ATOM 3853 C CA . VAL B 1 138 ? -4.572 47.649 61.099 1.00 6.39 138 VAL B CA 1
ATOM 3854 C C . VAL B 1 138 ? -4.624 46.502 60.099 1.00 4.91 138 VAL B C 1
ATOM 3855 O O . VAL B 1 138 ? -5.574 45.719 60.101 1.00 6.20 138 VAL B O 1
ATOM 3859 N N . LEU B 1 139 ? -3.601 46.425 59.250 1.00 3.16 139 LEU B N 1
ATOM 3860 C CA . LEU B 1 139 ? -3.500 45.423 58.190 1.00 4.58 139 LEU B CA 1
ATOM 3861 C C . LEU B 1 139 ? -3.389 43.974 58.655 1.00 3.37 139 LEU B C 1
ATOM 3862 O O . LEU B 1 139 ? -2.937 43.696 59.767 1.00 4.74 139 LEU B O 1
ATOM 3867 N N . GLN B 1 140 ? -3.782 43.058 57.773 1.00 2.72 140 GLN B N 1
ATOM 3868 C CA . GLN B 1 140 ? -3.724 41.622 58.044 1.00 2.00 140 GLN B CA 1
ATOM 3869 C C . GLN B 1 140 ? -2.621 40.961 57.215 1.00 2.00 140 GLN B C 1
ATOM 3870 O O . GLN B 1 140 ? -2.823 40.628 56.037 1.00 2.00 140 GLN B O 1
ATOM 3876 N N . PHE B 1 141 ? -1.463 40.767 57.841 1.00 2.00 141 PHE B N 1
ATOM 3877 C CA . PHE B 1 141 ? -0.295 40.156 57.201 1.00 2.00 141 PHE B CA 1
ATOM 3878 C C . PHE B 1 141 ? -0.632 38.872 56.431 1.00 2.20 141 PHE B C 1
ATOM 3879 O O . PHE B 1 141 ? -1.233 37.936 56.980 1.00 2.23 141 PHE B O 1
ATOM 3887 N N . LEU B 1 142 ? -0.274 38.865 55.148 1.00 2.58 142 LEU B N 1
ATOM 3888 C CA . LEU B 1 142 ? -0.496 37.739 54.234 1.00 3.44 142 LEU B CA 1
ATOM 3889 C C . LEU B 1 142 ? -1.932 37.228 54.230 1.00 4.93 142 LEU B C 1
ATOM 3890 O O . LEU B 1 142 ? -2.192 36.074 53.860 1.00 7.16 142 LEU B O 1
ATOM 3895 N N . GLY B 1 143 ? -2.862 38.095 54.625 1.00 2.00 143 GLY B N 1
ATOM 3896 C CA . GLY B 1 143 ? -4.265 37.725 54.679 1.00 2.33 143 GLY B CA 1
ATOM 3897 C C . GLY B 1 143 ? -4.595 36.696 55.751 1.00 4.03 143 GLY B C 1
ATOM 3898 O O . GLY B 1 143 ? -5.722 36.202 55.773 1.00 4.97 143 GLY B O 1
ATOM 3899 N N . THR B 1 144 ? -3.633 36.375 56.625 1.00 2.52 144 THR B N 1
ATOM 3900 C CA . THR B 1 144 ? -3.829 35.401 57.698 1.00 2.21 144 THR B CA 1
ATOM 3901 C C . THR B 1 144 ? -3.814 36.035 59.103 1.00 3.19 144 THR B C 1
ATOM 3902 O O . THR B 1 144 ? -4.667 35.711 59.929 1.00 4.71 144 THR B O 1
ATOM 3906 N N . SER B 1 145 ? -2.817 36.876 59.386 1.00 3.00 145 SER B N 1
ATOM 3907 C CA . SER B 1 145 ? -2.696 37.571 60.681 1.00 3.66 145 SER B CA 1
ATOM 3908 C C . SER B 1 145 ? -3.047 36.697 61.894 1.00 4.77 145 SER B C 1
ATOM 3909 O O . SER B 1 145 ? -4.076 36.905 62.564 1.00 2.00 145 SER B O 1
ATOM 3912 N N . THR B 1 146 ? -2.165 35.750 62.208 1.00 6.89 146 THR B N 1
ATOM 3913 C CA . THR B 1 146 ? -2.415 34.829 63.314 1.00 6.24 146 THR B CA 1
ATOM 3914 C C . THR B 1 146 ? -1.964 35.248 64.714 1.00 5.57 146 THR B C 1
ATOM 3915 O O . THR B 1 146 ? -2.109 34.481 65.668 1.00 8.44 146 THR B O 1
ATOM 3919 N N . PHE B 1 147 ? -1.450 36.469 64.846 1.00 6.02 147 PHE B N 1
ATOM 3920 C CA . PHE B 1 147 ? -1.024 36.986 66.145 1.00 2.00 147 PHE B CA 1
ATOM 3921 C C . PHE B 1 147 ? -2.207 37.695 66.828 1.00 4.12 147 PHE B C 1
ATOM 3922 O O . PHE B 1 147 ? -2.024 38.593 67.645 1.00 5.42 147 PHE B O 1
ATOM 3930 N N . SER B 1 148 ? -3.421 37.302 66.452 1.00 5.71 148 SER B N 1
ATOM 3931 C CA . SER B 1 148 ? -4.658 37.845 67.013 1.00 5.85 148 SER B CA 1
ATOM 3932 C C . SER B 1 148 ? -5.502 36.664 67.479 1.00 5.91 148 SER B C 1
ATOM 3933 O O . SER B 1 148 ? -5.448 35.590 66.875 1.00 6.91 148 SER B O 1
ATOM 3936 N N . GLN B 1 149 ? -6.255 36.847 68.563 1.00 5.49 149 GLN B N 1
ATOM 3937 C CA . GLN B 1 149 ? -7.125 35.783 69.057 1.00 5.42 149 GLN B CA 1
ATOM 3938 C C . GLN B 1 149 ? -8.182 35.432 68.007 1.00 4.34 149 GLN B C 1
ATOM 3939 O O . GLN B 1 149 ? -8.628 34.290 67.929 1.00 5.29 149 GLN B O 1
ATOM 3945 N N . TYR B 1 150 ? -8.609 36.424 67.226 1.00 2.99 150 TYR B N 1
ATOM 3946 C CA . TYR B 1 150 ? -9.602 36.204 66.174 1.00 2.92 150 TYR B CA 1
ATOM 3947 C C . TYR B 1 150 ? -9.138 36.813 64.865 1.00 4.00 150 TYR B C 1
ATOM 3948 O O . TYR B 1 150 ? -8.650 37.946 64.840 1.00 6.00 150 TYR B O 1
ATOM 3957 N N . THR B 1 151 ? -9.297 36.061 63.781 1.00 3.44 151 THR B N 1
ATOM 3958 C CA . THR B 1 151 ? -8.915 36.527 62.453 1.00 4.24 151 THR B CA 1
ATOM 3959 C C . THR B 1 151 ? -10.058 36.240 61.474 1.00 3.92 151 THR B C 1
ATOM 3960 O O . THR B 1 151 ? -11.011 35.528 61.813 1.00 2.45 151 THR B O 1
ATOM 3964 N N . VAL B 1 152 ? -9.995 36.861 60.297 1.00 6.90 152 VAL B N 1
ATOM 3965 C CA . VAL B 1 152 ? -10.995 36.697 59.235 1.00 2.00 152 VAL B CA 1
ATOM 3966 C C . VAL B 1 152 ? -10.225 36.450 57.928 1.00 5.92 152 VAL B C 1
ATOM 3967 O O . VAL B 1 152 ? -9.398 37.278 57.503 1.00 5.69 152 VAL B O 1
ATOM 3971 N N . VAL B 1 153 ? -10.491 35.310 57.296 1.00 7.56 153 VAL B N 1
ATOM 3972 C CA . VAL B 1 153 ? -9.802 34.928 56.062 1.00 4.81 153 VAL B CA 1
ATOM 3973 C C . VAL B 1 153 ? -10.804 34.554 54.976 1.00 7.23 153 VAL B C 1
ATOM 3974 O O . VAL B 1 153 ? -11.922 34.114 55.269 1.00 6.48 153 VAL B O 1
ATOM 3978 N N . ASN B 1 154 ? -10.413 34.758 53.723 1.00 6.62 154 ASN B N 1
ATOM 3979 C CA . ASN B 1 154 ? -11.277 34.439 52.592 1.00 3.76 154 ASN B CA 1
ATOM 3980 C C . ASN B 1 154 ? -11.270 32.924 52.447 1.00 2.00 154 ASN B C 1
ATOM 3981 O O . ASN B 1 154 ? -10.217 32.296 52.531 1.00 3.91 154 ASN B O 1
ATOM 3986 N N . GLN B 1 155 ? -12.429 32.331 52.204 1.00 5.07 155 GLN B N 1
ATOM 3987 C CA . GLN B 1 155 ? -12.525 30.878 52.101 1.00 4.45 155 GLN B CA 1
ATOM 3988 C C . GLN B 1 155 ? -11.541 30.162 51.159 1.00 6.31 155 GLN B C 1
ATOM 3989 O O . GLN B 1 155 ? -11.220 28.995 51.380 1.00 9.64 155 GLN B O 1
ATOM 3995 N N . ILE B 1 156 ? -11.034 30.850 50.138 1.00 5.27 156 ILE B N 1
ATOM 3996 C CA . ILE B 1 156 ? -10.080 30.229 49.209 1.00 6.14 156 ILE B CA 1
ATOM 3997 C C . ILE B 1 156 ? -8.674 30.150 49.821 1.00 5.77 156 ILE B C 1
ATOM 3998 O O . ILE B 1 156 ? -7.719 29.706 49.180 1.00 4.15 156 ILE B O 1
ATOM 4003 N N . ALA B 1 157 ? -8.549 30.599 51.064 1.00 5.49 157 ALA B N 1
ATOM 4004 C CA . ALA B 1 157 ? -7.268 30.579 51.756 1.00 5.82 157 ALA B CA 1
ATOM 4005 C C . ALA B 1 157 ? -7.433 29.915 53.122 1.00 5.57 157 ALA B C 1
ATOM 4006 O O . ALA B 1 157 ? -6.743 30.264 54.088 1.00 5.07 157 ALA B O 1
ATOM 4008 N N . VAL B 1 158 ? -8.356 28.954 53.185 1.00 3.39 158 VAL B N 1
ATOM 4009 C CA . VAL B 1 158 ? -8.636 28.208 54.407 1.00 3.21 158 VAL B CA 1
ATOM 4010 C C . VAL B 1 158 ? -8.742 26.706 54.122 1.00 4.07 158 VAL B C 1
ATOM 4011 O O . VAL B 1 158 ? -9.374 26.278 53.141 1.00 2.00 158 VAL B O 1
ATOM 4015 N N . ALA B 1 159 ? -8.087 25.910 54.965 1.00 4.77 159 ALA B N 1
ATOM 4016 C CA . ALA B 1 159 ? -8.119 24.458 54.825 1.00 4.05 159 ALA B CA 1
ATOM 4017 C C . ALA B 1 159 ? -8.795 23.819 56.031 1.00 3.90 159 ALA B C 1
ATOM 4018 O O . ALA B 1 159 ? -8.402 24.068 57.165 1.00 3.89 159 ALA B O 1
ATOM 4020 N N . LYS B 1 160 ? -9.820 23.009 55.780 1.00 4.46 160 LYS B N 1
ATOM 4021 C CA . LYS B 1 160 ? -10.546 22.319 56.847 1.00 6.87 160 LYS B CA 1
ATOM 4022 C C . LYS B 1 160 ? -9.784 21.042 57.194 1.00 6.59 160 LYS B C 1
ATOM 4023 O O . LYS B 1 160 ? -9.437 20.263 56.308 1.00 4.60 160 LYS B O 1
ATOM 4029 N N . ILE B 1 161 ? -9.528 20.823 58.482 1.00 7.37 161 ILE B N 1
ATOM 4030 C CA . ILE B 1 161 ? -8.774 19.648 58.910 1.00 3.75 161 ILE B CA 1
ATOM 4031 C C . ILE B 1 161 ? -9.563 18.682 59.811 1.00 6.56 161 ILE B C 1
ATOM 4032 O O . ILE B 1 161 ? -10.707 18.947 60.178 1.00 7.54 161 ILE B O 1
ATOM 4037 N N . ASP B 1 162 ? -8.931 17.560 60.149 1.00 5.40 162 ASP B N 1
ATOM 4038 C CA . ASP B 1 162 ? -9.510 16.521 60.998 1.00 8.30 162 ASP B CA 1
ATOM 4039 C C . ASP B 1 162 ? -10.002 17.112 62.336 1.00 5.07 162 ASP B C 1
ATOM 4040 O O . ASP B 1 162 ? -9.305 17.892 62.983 1.00 2.00 162 ASP B O 1
ATOM 4045 N N . PRO B 1 163 ? -11.221 16.750 62.758 1.00 6.95 163 PRO B N 1
ATOM 4046 C CA . PRO B 1 163 ? -11.755 17.272 64.021 1.00 5.44 163 PRO B CA 1
ATOM 4047 C C . PRO B 1 163 ? -11.031 16.827 65.301 1.00 5.03 163 PRO B C 1
ATOM 4048 O O . PRO B 1 163 ? -11.309 17.352 66.378 1.00 3.86 163 PRO B O 1
ATOM 4052 N N . SER B 1 164 ? -10.123 15.860 65.191 1.00 6.51 164 SER B N 1
ATOM 4053 C CA . SER B 1 164 ? -9.369 15.368 66.345 1.00 7.50 164 SER B CA 1
ATOM 4054 C C . SER B 1 164 ? -7.967 15.975 66.441 1.00 8.25 164 SER B C 1
ATOM 4055 O O . SER B 1 164 ? -7.285 15.825 67.461 1.00 10.12 164 SER B O 1
ATOM 4058 N N . ALA B 1 165 ? -7.578 16.731 65.415 1.00 6.14 165 ALA B N 1
ATOM 4059 C CA . ALA B 1 165 ? -6.255 17.353 65.353 1.00 4.32 165 ALA B CA 1
ATOM 4060 C C . ALA B 1 165 ? -5.912 18.297 66.509 1.00 5.57 165 ALA B C 1
ATOM 4061 O O . ALA B 1 165 ? -6.764 19.066 66.967 1.00 4.93 165 ALA B O 1
ATOM 4063 N N . PRO B 1 166 ? -4.685 18.196 67.042 1.00 3.53 166 PRO B N 1
ATOM 4064 C CA . PRO B 1 166 ? -4.211 19.036 68.147 1.00 3.82 166 PRO B CA 1
ATOM 4065 C C . PRO B 1 166 ? -3.735 20.388 67.592 1.00 3.42 166 PRO B C 1
ATOM 4066 O O . PRO B 1 166 ? -2.637 20.488 67.033 1.00 2.00 166 PRO B O 1
ATOM 4070 N N . LEU B 1 167 ? -4.551 21.419 67.798 1.00 2.00 167 LEU B N 1
ATOM 4071 C CA . LEU B 1 167 ? -4.309 22.772 67.312 1.00 2.70 167 LEU B CA 1
ATOM 4072 C C . LEU B 1 167 ? -3.000 23.448 67.715 1.00 4.06 167 LEU B C 1
ATOM 4073 O O . LEU B 1 167 ? -2.453 24.250 66.942 1.00 3.45 167 LEU B O 1
ATOM 4078 N N . ASP B 1 168 ? -2.483 23.104 68.890 1.00 4.36 168 ASP B N 1
ATOM 4079 C CA . ASP B 1 168 ? -1.233 23.682 69.386 1.00 5.56 168 ASP B CA 1
ATOM 4080 C C . ASP B 1 168 ? 0.028 23.093 68.749 1.00 5.74 168 ASP B C 1
ATOM 4081 O O . ASP B 1 168 ? 1.142 23.457 69.130 1.00 3.72 168 ASP B O 1
ATOM 4086 N N . THR B 1 169 ? -0.157 22.160 67.813 1.00 5.30 169 THR B N 1
ATOM 4087 C CA . THR B 1 169 ? 0.959 21.530 67.115 1.00 5.27 169 THR B CA 1
ATOM 4088 C C . THR B 1 169 ? 0.783 21.546 65.586 1.00 3.14 169 THR B C 1
ATOM 4089 O O . THR B 1 169 ? 1.723 21.861 64.858 1.00 2.00 169 THR B O 1
ATOM 4093 N N . VAL B 1 170 ? -0.421 21.246 65.102 1.00 2.00 170 VAL B N 1
ATOM 4094 C CA . VAL B 1 170 ? -0.671 21.244 63.654 1.00 4.44 170 VAL B CA 1
ATOM 4095 C C . VAL B 1 170 ? -0.509 22.624 63.006 1.00 4.02 170 VAL B C 1
ATOM 4096 O O . VAL B 1 170 ? -0.342 22.741 61.789 1.00 3.59 170 VAL B O 1
ATOM 4100 N N . CYS B 1 171 ? -0.554 23.664 63.830 1.00 4.59 171 CYS B N 1
ATOM 4101 C CA . CYS B 1 171 ? -0.412 25.038 63.371 1.00 3.25 171 CYS B CA 1
ATOM 4102 C C . CYS B 1 171 ? 0.846 25.298 62.529 1.00 3.11 171 CYS B C 1
ATOM 4103 O O . CYS B 1 171 ? 0.854 26.192 61.682 1.00 3.68 171 CYS B O 1
ATOM 4106 N N . LEU B 1 172 ? 1.890 24.503 62.738 1.00 2.23 172 LEU B N 1
ATOM 4107 C CA . LEU B 1 172 ? 3.142 24.675 62.007 1.00 3.31 172 LEU B CA 1
ATOM 4108 C C . LEU B 1 172 ? 2.978 24.347 60.526 1.00 5.04 172 LEU B C 1
ATOM 4109 O O . LEU B 1 172 ? 3.809 24.739 59.695 1.00 7.39 172 LEU B O 1
ATOM 4114 N N . LEU B 1 173 ? 1.916 23.612 60.208 1.00 5.98 173 LEU B N 1
ATOM 4115 C CA . LEU B 1 173 ? 1.615 23.214 58.835 1.00 5.69 173 LEU B CA 1
ATOM 4116 C C . LEU B 1 173 ? 1.205 24.410 57.971 1.00 7.46 173 LEU B C 1
ATOM 4117 O O . LEU B 1 173 ? 1.246 24.339 56.740 1.00 9.74 173 LEU B O 1
ATOM 4122 N N . GLY B 1 174 ? 0.869 25.525 58.617 1.00 7.72 174 GLY B N 1
ATOM 4123 C CA . GLY B 1 174 ? 0.495 26.729 57.890 1.00 3.40 174 GLY B CA 1
ATOM 4124 C C . GLY B 1 174 ? 1.634 27.303 57.052 1.00 3.51 174 GLY B C 1
ATOM 4125 O O . GLY B 1 174 ? 1.381 28.048 56.114 1.00 5.30 174 GLY B O 1
ATOM 4126 N N . CYS B 1 175 ? 2.885 26.992 57.403 1.00 5.50 175 CYS B N 1
ATOM 4127 C CA . CYS B 1 175 ? 4.037 27.470 56.640 1.00 7.85 175 CYS B CA 1
ATOM 4128 C C . CYS B 1 175 ? 5.300 26.577 56.685 1.00 6.98 175 CYS B C 1
ATOM 4129 O O . CYS B 1 175 ? 5.471 25.694 55.839 1.00 6.63 175 CYS B O 1
ATOM 4132 N N . GLY B 1 176 ? 6.142 26.781 57.699 1.00 5.32 176 GLY B N 1
ATOM 4133 C CA . GLY B 1 176 ? 7.402 26.062 57.846 1.00 3.82 176 GLY B CA 1
ATOM 4134 C C . GLY B 1 176 ? 7.570 24.588 57.514 1.00 3.99 176 GLY B C 1
ATOM 4135 O O . GLY B 1 176 ? 8.451 24.216 56.731 1.00 2.00 176 GLY B O 1
ATOM 4136 N N . VAL B 1 177 ? 6.771 23.733 58.135 1.00 4.51 177 VAL B N 1
ATOM 4137 C CA . VAL B 1 177 ? 6.875 22.299 57.886 1.00 3.42 177 VAL B CA 1
ATOM 4138 C C . VAL B 1 177 ? 6.457 21.912 56.471 1.00 4.03 177 VAL B C 1
ATOM 4139 O O . VAL B 1 177 ? 7.126 21.103 55.823 1.00 4.61 177 VAL B O 1
ATOM 4143 N N . SER B 1 178 ? 5.381 22.510 55.971 1.00 5.96 178 SER B N 1
ATOM 4144 C CA . SER B 1 178 ? 4.918 22.199 54.621 1.00 6.71 178 SER B CA 1
ATOM 4145 C C . SER B 1 178 ? 5.915 22.661 53.546 1.00 5.86 178 SER B C 1
ATOM 4146 O O . SER B 1 178 ? 6.054 22.020 52.509 1.00 6.41 178 SER B O 1
ATOM 4149 N N . THR B 1 179 ? 6.645 23.731 53.834 1.00 5.28 179 THR B N 1
ATOM 4150 C CA . THR B 1 179 ? 7.637 24.272 52.915 1.00 5.51 179 THR B CA 1
ATOM 4151 C C . THR B 1 179 ? 8.833 23.333 52.715 1.00 6.22 179 THR B C 1
ATOM 4152 O O . THR B 1 179 ? 9.202 23.026 51.576 1.00 4.90 179 THR B O 1
ATOM 4156 N N . GLY B 1 180 ? 9.420 22.866 53.817 1.00 4.16 180 GLY B N 1
ATOM 4157 C CA . GLY B 1 180 ? 10.549 21.955 53.722 1.00 4.70 180 GLY B CA 1
ATOM 4158 C C . GLY B 1 180 ? 10.148 20.590 53.181 1.00 2.58 180 GLY B C 1
ATOM 4159 O O . GLY B 1 180 ? 10.768 20.079 52.250 1.00 2.00 180 GLY B O 1
ATOM 4160 N N . PHE B 1 181 ? 9.097 20.009 53.758 1.00 2.30 181 PHE B N 1
ATOM 4161 C CA . PHE B 1 181 ? 8.600 18.699 53.341 1.00 3.20 181 PHE B CA 1
ATOM 4162 C C . PHE B 1 181 ? 8.183 18.643 51.870 1.00 2.21 181 PHE B C 1
ATOM 4163 O O . PHE B 1 181 ? 8.603 17.742 51.141 1.00 2.11 181 PHE B O 1
ATOM 4171 N N . GLY B 1 182 ? 7.343 19.588 51.451 1.00 2.00 182 GLY B N 1
ATOM 4172 C CA . GLY B 1 182 ? 6.866 19.627 50.074 1.00 2.38 182 GLY B CA 1
ATOM 4173 C C . GLY B 1 182 ? 7.927 19.916 49.024 1.00 3.84 182 GLY B C 1
ATOM 4174 O O . GLY B 1 182 ? 7.847 19.433 47.890 1.00 6.07 182 GLY B O 1
ATOM 4175 N N . ALA B 1 183 ? 8.922 20.715 49.382 1.00 3.23 183 ALA B N 1
ATOM 4176 C CA . ALA B 1 183 ? 9.991 21.033 48.449 1.00 4.06 183 ALA B CA 1
ATOM 4177 C C . ALA B 1 183 ? 10.662 19.725 48.032 1.00 6.31 183 ALA B C 1
ATOM 4178 O O . ALA B 1 183 ? 11.006 19.527 46.871 1.00 7.15 183 ALA B O 1
ATOM 4180 N N . ALA B 1 184 ? 10.818 18.817 48.987 1.00 7.63 184 ALA B N 1
ATOM 4181 C CA . ALA B 1 184 ? 11.449 17.534 48.713 1.00 6.99 184 ALA B CA 1
ATOM 4182 C C . ALA B 1 184 ? 10.525 16.612 47.928 1.00 4.38 184 ALA B C 1
ATOM 4183 O O . ALA B 1 184 ? 10.902 16.086 46.884 1.00 3.88 184 ALA B O 1
ATOM 4185 N N . VAL B 1 185 ? 9.294 16.488 48.403 1.00 5.45 185 VAL B N 1
ATOM 4186 C CA . VAL B 1 185 ? 8.289 15.606 47.811 1.00 4.97 185 VAL B CA 1
ATOM 4187 C C . VAL B 1 185 ? 7.620 16.057 46.499 1.00 5.32 185 VAL B C 1
ATOM 4188 O O . VAL B 1 185 ? 7.593 15.306 45.526 1.00 6.78 185 VAL B O 1
ATOM 4192 N N . ASN B 1 186 ? 7.056 17.259 46.494 1.00 4.21 186 ASN B N 1
ATOM 4193 C CA . ASN B 1 186 ? 6.374 17.813 45.321 1.00 6.46 186 ASN B CA 1
ATOM 4194 C C . ASN B 1 186 ? 7.295 18.448 44.273 1.00 4.55 186 ASN B C 1
ATOM 4195 O O . ASN B 1 186 ? 7.155 18.190 43.073 1.00 2.00 186 ASN B O 1
ATOM 4200 N N . THR B 1 187 ? 8.184 19.324 44.736 1.00 4.32 187 THR B N 1
ATOM 4201 C CA . THR B 1 187 ? 9.097 20.065 43.860 1.00 5.36 187 THR B CA 1
ATOM 4202 C C . THR B 1 187 ? 10.270 19.255 43.300 1.00 5.83 187 THR B C 1
ATOM 4203 O O . THR B 1 187 ? 10.386 19.092 42.081 1.00 4.55 187 THR B O 1
ATOM 4207 N N . ALA B 1 188 ? 11.154 18.776 44.174 1.00 3.24 188 ALA B N 1
ATOM 4208 C CA . ALA B 1 188 ? 12.300 17.988 43.738 1.00 3.47 188 ALA B CA 1
ATOM 4209 C C . ALA B 1 188 ? 11.844 16.627 43.231 1.00 4.97 188 ALA B C 1
ATOM 4210 O O . ALA B 1 188 ? 12.423 16.065 42.298 1.00 5.96 188 ALA B O 1
ATOM 4212 N N . LYS B 1 189 ? 10.797 16.110 43.861 1.00 6.89 189 LYS B N 1
ATOM 4213 C CA . LYS B 1 189 ? 10.235 14.808 43.536 1.00 7.53 189 LYS B CA 1
ATOM 4214 C C . LYS B 1 189 ? 11.260 13.715 43.814 1.00 5.59 189 LYS B C 1
ATOM 4215 O O . LYS B 1 189 ? 11.548 12.879 42.959 1.00 3.16 189 LYS B O 1
ATOM 4221 N N . VAL B 1 190 ? 11.819 13.746 45.025 1.00 6.82 190 VAL B N 1
ATOM 4222 C CA . VAL B 1 190 ? 12.809 12.760 45.464 1.00 5.59 190 VAL B CA 1
ATOM 4223 C C . VAL B 1 190 ? 12.239 11.361 45.231 1.00 4.31 190 VAL B C 1
ATOM 4224 O O . VAL B 1 190 ? 11.053 11.120 45.471 1.00 2.00 190 VAL B O 1
ATOM 4228 N N . GLU B 1 191 ? 13.098 10.460 44.758 1.00 6.22 191 GLU B N 1
ATOM 4229 C CA . GLU B 1 191 ? 12.738 9.079 44.432 1.00 5.87 191 GLU B CA 1
ATOM 4230 C C . GLU B 1 191 ? 13.300 8.063 45.412 1.00 5.73 191 GLU B C 1
ATOM 4231 O O . GLU B 1 191 ? 14.297 8.321 46.100 1.00 4.42 191 GLU B O 1
ATOM 4237 N N . PRO B 1 192 ? 12.668 6.884 45.488 1.00 4.07 192 PRO B N 1
ATOM 4238 C CA . PRO B 1 192 ? 13.126 5.825 46.391 1.00 5.48 192 PRO B CA 1
ATOM 4239 C C . PRO B 1 192 ? 14.547 5.397 46.021 1.00 5.19 192 PRO B C 1
ATOM 4240 O O . PRO B 1 192 ? 14.874 5.289 44.838 1.00 9.44 192 PRO B O 1
ATOM 4244 N N . GLY B 1 193 ? 15.384 5.184 47.032 1.00 2.93 193 GLY B N 1
ATOM 4245 C CA . GLY B 1 193 ? 16.755 4.753 46.809 1.00 3.36 193 GLY B CA 1
ATOM 4246 C C . GLY B 1 193 ? 17.794 5.795 46.426 1.00 4.37 193 GLY B C 1
ATOM 4247 O O . GLY B 1 193 ? 18.980 5.476 46.298 1.00 3.32 193 GLY B O 1
ATOM 4248 N N . SER B 1 194 ? 17.390 7.049 46.313 1.00 5.64 194 SER B N 1
ATOM 4249 C CA . SER B 1 194 ? 18.318 8.097 45.913 1.00 4.36 194 SER B CA 1
ATOM 4250 C C . SER B 1 194 ? 19.193 8.691 47.030 1.00 7.51 194 SER B C 1
ATOM 4251 O O . SER B 1 194 ? 19.032 8.371 48.216 1.00 5.05 194 SER B O 1
ATOM 4254 N N . THR B 1 195 ? 20.142 9.533 46.622 1.00 3.49 195 THR B N 1
ATOM 4255 C CA . THR B 1 195 ? 21.045 10.218 47.532 1.00 3.09 195 THR B CA 1
ATOM 4256 C C . THR B 1 195 ? 20.619 11.680 47.518 1.00 2.95 195 THR B C 1
ATOM 4257 O O . THR B 1 195 ? 20.342 12.250 46.448 1.00 2.14 195 THR B O 1
ATOM 4261 N N . CYS B 1 196 ? 20.541 12.280 48.698 1.00 2.00 196 CYS B N 1
ATOM 4262 C CA . CYS B 1 196 ? 20.110 13.662 48.816 1.00 2.00 196 CYS B CA 1
ATOM 4263 C C . CYS B 1 196 ? 21.034 14.410 49.744 1.00 2.94 196 CYS B C 1
ATOM 4264 O O . CYS B 1 196 ? 21.761 13.793 50.526 1.00 3.52 196 CYS B O 1
ATOM 4267 N N . ALA B 1 197 ? 20.983 15.738 49.663 1.00 2.01 197 ALA B N 1
ATOM 4268 C CA . ALA B 1 197 ? 21.768 16.612 50.528 1.00 2.39 197 ALA B CA 1
ATOM 4269 C C . ALA B 1 197 ? 20.893 17.818 50.887 1.00 4.60 197 ALA B C 1
ATOM 4270 O O . ALA B 1 197 ? 20.245 18.405 50.010 1.00 2.64 197 ALA B O 1
ATOM 4272 N N . VAL B 1 198 ? 20.818 18.147 52.173 1.00 4.43 198 VAL B N 1
ATOM 4273 C CA . VAL B 1 198 ? 20.025 19.292 52.629 1.00 2.42 198 VAL B CA 1
ATOM 4274 C C . VAL B 1 198 ? 20.944 20.332 53.285 1.00 2.00 198 VAL B C 1
ATOM 4275 O O . VAL B 1 198 ? 21.717 19.998 54.181 1.00 2.25 198 VAL B O 1
ATOM 4279 N N . PHE B 1 199 ? 20.871 21.582 52.822 1.00 2.24 199 PHE B N 1
ATOM 4280 C CA . PHE B 1 199 ? 21.694 22.665 53.357 1.00 2.00 199 PHE B CA 1
ATOM 4281 C C . PHE B 1 199 ? 20.922 23.563 54.328 1.00 4.43 199 PHE B C 1
ATOM 4282 O O . PHE B 1 199 ? 20.004 24.262 53.921 1.00 6.08 199 PHE B O 1
ATOM 4290 N N . GLY B 1 200 ? 21.345 23.595 55.588 1.00 4.09 200 GLY B N 1
ATOM 4291 C CA . GLY B 1 200 ? 20.672 24.416 56.581 1.00 5.75 200 GLY B CA 1
ATOM 4292 C C . GLY B 1 200 ? 19.702 23.561 57.360 1.00 7.58 200 GLY B C 1
ATOM 4293 O O . GLY B 1 200 ? 18.790 22.982 56.770 1.00 8.37 200 GLY B O 1
ATOM 4294 N N . LEU B 1 201 ? 19.848 23.518 58.685 1.00 7.39 201 LEU B N 1
ATOM 4295 C CA . LEU B 1 201 ? 18.975 22.683 59.510 1.00 4.80 201 LEU B CA 1
ATOM 4296 C C . LEU B 1 201 ? 18.072 23.392 60.536 1.00 3.99 201 LEU B C 1
ATOM 4297 O O . LEU B 1 201 ? 18.092 23.081 61.726 1.00 2.00 201 LEU B O 1
ATOM 4302 N N . GLY B 1 202 ? 17.316 24.376 60.060 1.00 5.65 202 GLY B N 1
ATOM 4303 C CA . GLY B 1 202 ? 16.359 25.075 60.897 1.00 4.57 202 GLY B CA 1
ATOM 4304 C C . GLY B 1 202 ? 15.095 24.252 60.740 1.00 4.91 202 GLY B C 1
ATOM 4305 O O . GLY B 1 202 ? 15.190 23.061 60.430 1.00 6.97 202 GLY B O 1
ATOM 4306 N N . ALA B 1 203 ? 13.922 24.852 60.911 1.00 4.88 203 ALA B N 1
ATOM 4307 C CA . ALA B 1 203 ? 12.674 24.107 60.746 1.00 2.37 203 ALA B CA 1
ATOM 4308 C C . ALA B 1 203 ? 12.436 23.717 59.277 1.00 2.27 203 ALA B C 1
ATOM 4309 O O . ALA B 1 203 ? 11.951 22.626 58.988 1.00 2.00 203 ALA B O 1
ATOM 4311 N N . VAL B 1 204 ? 12.784 24.609 58.350 1.00 3.66 204 VAL B N 1
ATOM 4312 C CA . VAL B 1 204 ? 12.598 24.329 56.926 1.00 3.95 204 VAL B CA 1
ATOM 4313 C C . VAL B 1 204 ? 13.500 23.173 56.494 1.00 3.01 204 VAL B C 1
ATOM 4314 O O . VAL B 1 204 ? 13.044 22.227 55.849 1.00 2.00 204 VAL B O 1
ATOM 4318 N N . GLY B 1 205 ? 14.764 23.235 56.898 1.00 3.29 205 GLY B N 1
ATOM 4319 C CA . GLY B 1 205 ? 15.718 22.190 56.558 1.00 4.12 205 GLY B CA 1
ATOM 4320 C C . GLY B 1 205 ? 15.377 20.850 57.183 1.00 5.15 205 GLY B C 1
ATOM 4321 O O . GLY B 1 205 ? 15.411 19.821 56.508 1.00 2.18 205 GLY B O 1
ATOM 4322 N N . LEU B 1 206 ? 15.039 20.856 58.472 1.00 4.62 206 LEU B N 1
ATOM 4323 C CA . LEU B 1 206 ? 14.682 19.621 59.168 1.00 2.54 206 LEU B CA 1
ATOM 4324 C C . LEU B 1 206 ? 13.489 18.969 58.505 1.00 3.26 206 LEU B C 1
ATOM 4325 O O . LEU B 1 206 ? 13.423 17.742 58.418 1.00 2.00 206 LEU B O 1
ATOM 4330 N N . ALA B 1 207 ? 12.530 19.788 58.067 1.00 2.00 207 ALA B N 1
ATOM 4331 C CA . ALA B 1 207 ? 11.332 19.279 57.398 1.00 2.08 207 ALA B CA 1
ATOM 4332 C C . ALA B 1 207 ? 11.704 18.707 56.033 1.00 2.00 207 ALA B C 1
ATOM 4333 O O . ALA B 1 207 ? 11.066 17.772 55.554 1.00 2.00 207 ALA B O 1
ATOM 4335 N N . ALA B 1 208 ? 12.736 19.275 55.413 1.00 2.00 208 ALA B N 1
ATOM 4336 C CA . ALA B 1 208 ? 13.213 18.806 54.115 1.00 3.48 208 ALA B CA 1
ATOM 4337 C C . ALA B 1 208 ? 13.821 17.411 54.264 1.00 2.71 208 ALA B C 1
ATOM 4338 O O . ALA B 1 208 ? 13.600 16.532 53.426 1.00 6.72 208 ALA B O 1
ATOM 4340 N N . VAL B 1 209 ? 14.565 17.205 55.344 1.00 2.00 209 VAL B N 1
ATOM 4341 C CA . VAL B 1 209 ? 15.178 15.912 55.635 1.00 2.00 209 VAL B CA 1
ATOM 4342 C C . VAL B 1 209 ? 14.066 14.882 55.833 1.00 2.00 209 VAL B C 1
ATOM 4343 O O . VAL B 1 209 ? 14.143 13.763 55.331 1.00 2.00 209 VAL B O 1
ATOM 4347 N N . MET B 1 210 ? 13.008 15.282 56.532 1.00 2.98 210 MET B N 1
ATOM 4348 C CA . MET B 1 210 ? 11.865 14.404 56.797 1.00 2.00 210 MET B CA 1
ATOM 4349 C C . MET B 1 210 ? 11.169 14.064 55.481 1.00 2.03 210 MET B C 1
ATOM 4350 O O . MET B 1 210 ? 10.659 12.953 55.306 1.00 2.00 210 MET B O 1
ATOM 4355 N N . GLY B 1 211 ? 11.144 15.028 54.562 1.00 2.00 211 GLY B N 1
ATOM 4356 C CA . GLY B 1 211 ? 10.537 14.805 53.260 1.00 2.01 211 GLY B CA 1
ATOM 4357 C C . GLY B 1 211 ? 11.354 13.809 52.450 1.00 3.99 211 GLY B C 1
ATOM 4358 O O . GLY B 1 211 ? 10.808 12.868 51.872 1.00 2.00 211 GLY B O 1
ATOM 4359 N N . CYS B 1 212 ? 12.672 14.002 52.421 1.00 4.50 212 CYS B N 1
ATOM 4360 C CA . CYS B 1 212 ? 13.557 13.093 51.693 1.00 7.37 212 CYS B CA 1
ATOM 4361 C C . CYS B 1 212 ? 13.348 11.684 52.232 1.00 9.10 212 CYS B C 1
ATOM 4362 O O . CYS B 1 212 ? 13.200 10.734 51.465 1.00 11.03 212 CYS B O 1
ATOM 4365 N N . HIS B 1 213 ? 13.295 11.569 53.557 1.00 10.53 213 HIS B N 1
ATOM 4366 C CA . HIS B 1 213 ? 13.093 10.285 54.229 1.00 11.25 213 HIS B CA 1
ATOM 4367 C C . HIS B 1 213 ? 11.756 9.633 53.850 1.00 9.54 213 HIS B C 1
ATOM 4368 O O . HIS B 1 213 ? 11.708 8.435 53.581 1.00 8.77 213 HIS B O 1
ATOM 4375 N N . SER B 1 214 ? 10.678 10.412 53.845 1.00 7.43 214 SER B N 1
ATOM 4376 C CA . SER B 1 214 ? 9.369 9.879 53.482 1.00 9.53 214 SER B CA 1
ATOM 4377 C C . SER B 1 214 ? 9.349 9.390 52.037 1.00 8.22 214 SER B C 1
ATOM 4378 O O . SER B 1 214 ? 8.691 8.395 51.725 1.00 6.67 214 SER B O 1
ATOM 4381 N N . ALA B 1 215 ? 10.077 10.086 51.164 1.00 5.91 215 ALA B N 1
ATOM 4382 C CA . ALA B 1 215 ? 10.142 9.711 49.754 1.00 6.25 215 ALA B CA 1
ATOM 4383 C C . ALA B 1 215 ? 10.918 8.411 49.563 1.00 7.97 215 ALA B C 1
ATOM 4384 O O . ALA B 1 215 ? 10.848 7.786 48.498 1.00 6.80 215 ALA B O 1
ATOM 4386 N N . GLY B 1 216 ? 11.682 8.032 50.587 1.00 7.35 216 GLY B N 1
ATOM 4387 C CA . GLY B 1 216 ? 12.464 6.808 50.534 1.00 8.69 216 GLY B CA 1
ATOM 4388 C C . GLY B 1 216 ? 13.904 6.952 50.078 1.00 6.86 216 GLY B C 1
ATOM 4389 O O . GLY B 1 216 ? 14.473 6.005 49.530 1.00 9.88 216 GLY B O 1
ATOM 4390 N N . ALA B 1 217 ? 14.492 8.131 50.256 1.00 9.01 217 ALA B N 1
ATOM 4391 C CA . ALA B 1 217 ? 15.879 8.354 49.869 1.00 5.64 217 ALA B CA 1
ATOM 4392 C C . ALA B 1 217 ? 16.757 7.380 50.646 1.00 8.21 217 ALA B C 1
ATOM 4393 O O . ALA B 1 217 ? 16.511 7.119 51.824 1.00 6.37 217 ALA B O 1
ATOM 4395 N N . LYS B 1 218 ? 17.755 6.823 49.967 1.00 7.46 218 LYS B N 1
ATOM 4396 C CA . LYS B 1 218 ? 18.685 5.868 50.562 1.00 9.75 218 LYS B CA 1
ATOM 4397 C C . LYS B 1 218 ? 19.744 6.569 51.420 1.00 9.52 218 LYS B C 1
ATOM 4398 O O . LYS B 1 218 ? 20.254 6.002 52.395 1.00 7.52 218 LYS B O 1
ATOM 4404 N N . ARG B 1 219 ? 20.121 7.780 51.025 1.00 7.53 219 ARG B N 1
ATOM 4405 C CA . ARG B 1 219 ? 21.129 8.533 51.758 1.00 5.97 219 ARG B CA 1
ATOM 4406 C C . ARG B 1 219 ? 20.658 9.977 51.865 1.00 3.47 219 ARG B C 1
ATOM 4407 O O . ARG B 1 219 ? 20.103 10.514 50.910 1.00 5.66 219 ARG B O 1
ATOM 4415 N N . ILE B 1 220 ? 20.825 10.580 53.037 1.00 3.40 220 ILE B N 1
ATOM 4416 C CA . ILE B 1 220 ? 20.408 11.964 53.265 1.00 3.29 220 ILE B CA 1
ATOM 4417 C C . ILE B 1 220 ? 21.504 12.636 54.074 1.00 4.10 220 ILE B C 1
ATOM 4418 O O . ILE B 1 220 ? 21.636 12.398 55.274 1.00 7.40 220 ILE B O 1
ATOM 4423 N N . ILE B 1 221 ? 22.318 13.440 53.401 1.00 4.27 221 ILE B N 1
ATOM 4424 C CA . ILE B 1 221 ? 23.431 14.147 54.039 1.00 3.39 221 ILE B CA 1
ATOM 4425 C C . ILE B 1 221 ? 22.954 15.521 54.527 1.00 5.54 221 ILE B C 1
ATOM 4426 O O . ILE B 1 221 ? 22.488 16.344 53.735 1.00 6.62 221 ILE B O 1
ATOM 4431 N N . ALA B 1 222 ? 23.009 15.733 55.836 1.00 4.10 222 ALA B N 1
ATOM 4432 C CA . ALA B 1 222 ? 22.608 16.997 56.443 1.00 4.71 222 ALA B CA 1
ATOM 4433 C C . ALA B 1 222 ? 23.845 17.876 56.551 1.00 2.74 222 ALA B C 1
ATOM 4434 O O . ALA B 1 222 ? 24.851 17.466 57.128 1.00 4.77 222 ALA B O 1
ATOM 4436 N N . VAL B 1 223 ? 23.764 19.081 55.996 1.00 5.70 223 VAL B N 1
ATOM 4437 C CA . VAL B 1 223 ? 24.879 20.032 55.998 1.00 3.37 223 VAL B CA 1
ATOM 4438 C C . VAL B 1 223 ? 24.485 21.289 56.778 1.00 2.85 223 VAL B C 1
ATOM 4439 O O . VAL B 1 223 ? 23.416 21.856 56.542 1.00 2.53 223 VAL B O 1
ATOM 4443 N N . ASP B 1 224 ? 25.360 21.729 57.682 1.00 2.00 224 ASP B N 1
ATOM 4444 C CA . ASP B 1 224 ? 25.114 22.911 58.511 1.00 5.68 224 ASP B CA 1
ATOM 4445 C C . ASP B 1 224 ? 26.412 23.356 59.192 1.00 5.88 224 ASP B C 1
ATOM 4446 O O . ASP B 1 224 ? 27.225 22.520 59.587 1.00 6.84 224 ASP B O 1
ATOM 4451 N N . LEU B 1 225 ? 26.592 24.670 59.332 1.00 5.91 225 LEU B N 1
ATOM 4452 C CA . LEU B 1 225 ? 27.783 25.234 59.982 1.00 7.02 225 LEU B CA 1
ATOM 4453 C C . LEU B 1 225 ? 27.801 24.926 61.482 1.00 7.51 225 LEU B C 1
ATOM 4454 O O . LEU B 1 225 ? 28.867 24.765 62.073 1.00 9.79 225 LEU B O 1
ATOM 4459 N N . ASN B 1 226 ? 26.604 24.861 62.073 1.00 8.48 226 ASN B N 1
ATOM 4460 C CA . ASN B 1 226 ? 26.374 24.613 63.508 1.00 9.81 226 ASN B CA 1
ATOM 4461 C C . ASN B 1 226 ? 26.157 23.133 63.846 1.00 10.34 226 ASN B C 1
ATOM 4462 O O . ASN B 1 226 ? 25.037 22.606 63.740 1.00 9.67 226 ASN B O 1
ATOM 4467 N N . PRO B 1 227 ? 27.205 22.467 64.347 1.00 9.02 227 PRO B N 1
ATOM 4468 C CA . PRO B 1 227 ? 27.176 21.054 64.720 1.00 7.87 227 PRO B CA 1
ATOM 4469 C C . PRO B 1 227 ? 26.145 20.688 65.795 1.00 11.03 227 PRO B C 1
ATOM 4470 O O . PRO B 1 227 ? 25.833 19.511 65.989 1.00 13.91 227 PRO B O 1
ATOM 4474 N N . ASP B 1 228 ? 25.611 21.685 66.494 1.00 12.12 228 ASP B N 1
ATOM 4475 C CA . ASP B 1 228 ? 24.601 21.431 67.523 1.00 12.35 228 ASP B CA 1
ATOM 4476 C C . ASP B 1 228 ? 23.250 21.043 66.924 1.00 10.79 228 ASP B C 1
ATOM 4477 O O . ASP B 1 228 ? 22.346 20.621 67.648 1.00 12.12 228 ASP B O 1
ATOM 4482 N N . LYS B 1 229 ? 23.115 21.188 65.608 1.00 9.10 229 LYS B N 1
ATOM 4483 C CA . LYS B 1 229 ? 21.867 20.869 64.902 1.00 6.08 229 LYS B CA 1
ATOM 4484 C C . LYS B 1 229 ? 21.794 19.435 64.373 1.00 4.26 229 LYS B C 1
ATOM 4485 O O . LYS B 1 229 ? 20.762 19.009 63.871 1.00 4.54 229 LYS B O 1
ATOM 4491 N N . PHE B 1 230 ? 22.899 18.702 64.462 1.00 8.06 230 PHE B N 1
ATOM 4492 C CA . PHE B 1 230 ? 22.961 17.333 63.955 1.00 7.00 230 PHE B CA 1
ATOM 4493 C C . PHE B 1 230 ? 22.082 16.305 64.674 1.00 6.80 230 PHE B C 1
ATOM 4494 O O . PHE B 1 230 ? 21.481 15.459 64.018 1.00 3.96 230 PHE B O 1
ATOM 4502 N N . GLU B 1 231 ? 21.977 16.364 66.000 1.00 7.00 231 GLU B N 1
ATOM 4503 C CA . GLU B 1 231 ? 21.156 15.363 66.693 1.00 7.85 231 GLU B CA 1
ATOM 4504 C C . GLU B 1 231 ? 19.706 15.317 66.228 1.00 6.19 231 GLU B C 1
ATOM 4505 O O . GLU B 1 231 ? 19.179 14.235 65.965 1.00 6.59 231 GLU B O 1
ATOM 4511 N N . LYS B 1 232 ? 19.062 16.479 66.114 1.00 8.31 232 LYS B N 1
ATOM 4512 C CA . LYS B 1 232 ? 17.681 16.541 65.635 1.00 5.88 232 LYS B CA 1
ATOM 4513 C C . LYS B 1 232 ? 17.578 16.077 64.190 1.00 5.89 232 LYS B C 1
ATOM 4514 O O . LYS B 1 232 ? 16.602 15.435 63.812 1.00 4.74 232 LYS B O 1
ATOM 4520 N N . ALA B 1 233 ? 18.580 16.406 63.382 1.00 5.50 233 ALA B N 1
ATOM 4521 C CA . ALA B 1 233 ? 18.584 15.993 61.981 1.00 6.68 233 ALA B CA 1
ATOM 4522 C C . ALA B 1 233 ? 18.586 14.468 61.906 1.00 7.10 233 ALA B C 1
ATOM 4523 O O . ALA B 1 233 ? 17.959 13.884 61.019 1.00 8.25 233 ALA B O 1
ATOM 4525 N N . LYS B 1 234 ? 19.292 13.822 62.833 1.00 8.05 234 LYS B N 1
ATOM 4526 C CA . LYS B 1 234 ? 19.323 12.366 62.864 1.00 7.30 234 LYS B CA 1
ATOM 4527 C C . LYS B 1 234 ? 17.920 11.836 63.203 1.00 7.46 234 LYS B C 1
ATOM 4528 O O . LYS B 1 234 ? 17.445 10.878 62.583 1.00 3.72 234 LYS B O 1
ATOM 4534 N N . VAL B 1 235 ? 17.249 12.497 64.148 1.00 5.43 235 VAL B N 1
ATOM 4535 C CA . VAL B 1 235 ? 15.900 12.116 64.577 1.00 7.16 235 VAL B CA 1
ATOM 4536 C C . VAL B 1 235 ? 14.895 12.217 63.440 1.00 6.00 235 VAL B C 1
ATOM 4537 O O . VAL B 1 235 ? 13.929 11.462 63.391 1.00 6.00 235 VAL B O 1
ATOM 4541 N N . PHE B 1 236 ? 15.111 13.169 62.538 1.00 8.27 236 PHE B N 1
ATOM 4542 C CA . PHE B 1 236 ? 14.219 13.335 61.398 1.00 7.22 236 PHE B CA 1
ATOM 4543 C C . PHE B 1 236 ? 14.580 12.435 60.213 1.00 6.06 236 PHE B C 1
ATOM 4544 O O . PHE B 1 236 ? 13.834 12.367 59.235 1.00 8.92 236 PHE B O 1
ATOM 4552 N N . GLY B 1 237 ? 15.713 11.740 60.289 1.00 5.78 237 GLY B N 1
ATOM 4553 C CA . GLY B 1 237 ? 16.076 10.850 59.201 1.00 4.89 237 GLY B CA 1
ATOM 4554 C C . GLY B 1 237 ? 17.400 10.999 58.466 1.00 8.02 237 GLY B C 1
ATOM 4555 O O . GLY B 1 237 ? 17.688 10.164 57.610 1.00 5.97 237 GLY B O 1
ATOM 4556 N N . ALA B 1 238 ? 18.202 12.020 58.766 1.00 6.36 238 ALA B N 1
ATOM 4557 C CA . ALA B 1 238 ? 19.486 12.193 58.072 1.00 8.34 238 ALA B CA 1
ATOM 4558 C C . ALA B 1 238 ? 20.467 11.066 58.397 1.00 7.11 238 ALA B C 1
ATOM 4559 O O . ALA B 1 238 ? 20.567 10.642 59.549 1.00 7.88 238 ALA B O 1
ATOM 4561 N N . THR B 1 239 ? 21.223 10.624 57.397 1.00 6.11 239 THR B N 1
ATOM 4562 C CA . THR B 1 239 ? 22.187 9.541 57.595 1.00 6.64 239 THR B CA 1
ATOM 4563 C C . THR B 1 239 ? 23.640 10.021 57.750 1.00 6.83 239 THR B C 1
ATOM 4564 O O . THR B 1 239 ? 24.469 9.318 58.339 1.00 5.99 239 THR B O 1
ATOM 4568 N N . ASP B 1 240 ? 23.957 11.196 57.207 1.00 3.09 240 ASP B N 1
ATOM 4569 C CA . ASP B 1 240 ? 25.312 11.740 57.292 1.00 2.00 240 ASP B CA 1
ATOM 4570 C C . ASP B 1 240 ? 25.273 13.173 57.774 1.00 2.00 240 ASP B C 1
ATOM 4571 O O . ASP B 1 240 ? 24.323 13.896 57.504 1.00 2.44 240 ASP B O 1
ATOM 4576 N N . PHE B 1 241 ? 26.334 13.602 58.440 1.00 2.00 241 PHE B N 1
ATOM 4577 C CA . PHE B 1 241 ? 26.400 14.953 58.975 1.00 3.41 241 PHE B CA 1
ATOM 4578 C C . PHE B 1 241 ? 27.704 15.628 58.570 1.00 4.44 241 PHE B C 1
ATOM 4579 O O . PHE B 1 241 ? 28.795 15.109 58.843 1.00 3.09 241 PHE B O 1
ATOM 4587 N N . VAL B 1 242 ? 27.596 16.766 57.888 1.00 2.87 242 VAL B N 1
ATOM 4588 C CA . VAL B 1 242 ? 28.789 17.484 57.438 1.00 5.73 242 VAL B CA 1
ATOM 4589 C C . VAL B 1 242 ? 28.769 18.961 57.815 1.00 2.38 242 VAL B C 1
ATOM 4590 O O . VAL B 1 242 ? 27.779 19.652 57.591 1.00 2.00 242 VAL B O 1
ATOM 4594 N N . ASN B 1 243 ? 29.868 19.423 58.398 1.00 2.41 243 ASN B N 1
ATOM 4595 C CA . ASN B 1 243 ? 30.036 20.828 58.778 1.00 4.17 243 ASN B CA 1
ATOM 4596 C C . ASN B 1 243 ? 31.089 21.377 57.798 1.00 4.03 243 ASN B C 1
ATOM 4597 O O . ASN B 1 243 ? 32.197 20.856 57.720 1.00 4.73 243 ASN B O 1
ATOM 4602 N N . PRO B 1 244 ? 30.726 22.385 56.988 1.00 5.02 244 PRO B N 1
ATOM 4603 C CA . PRO B 1 244 ? 31.617 23.009 56.003 1.00 5.48 244 PRO B CA 1
ATOM 4604 C C . PRO B 1 244 ? 32.901 23.572 56.610 1.00 9.42 244 PRO B C 1
ATOM 4605 O O . PRO B 1 244 ? 33.967 23.501 55.996 1.00 9.43 244 PRO B O 1
ATOM 4609 N N . ASN B 1 245 ? 32.804 24.096 57.828 1.00 8.70 245 ASN B N 1
ATOM 4610 C CA . ASN B 1 245 ? 33.963 24.665 58.508 1.00 6.73 245 ASN B CA 1
ATOM 4611 C C . ASN B 1 245 ? 35.093 23.663 58.694 1.00 7.40 245 ASN B C 1
ATOM 4612 O O . ASN B 1 245 ? 36.260 24.043 58.784 1.00 9.48 245 ASN B O 1
ATOM 4617 N N . ASP B 1 246 ? 34.743 22.383 58.739 1.00 8.33 246 ASP B N 1
ATOM 4618 C CA . ASP B 1 246 ? 35.712 21.306 58.934 1.00 8.07 246 ASP B CA 1
ATOM 4619 C C . ASP B 1 246 ? 36.514 20.896 57.713 1.00 8.94 246 ASP B C 1
ATOM 4620 O O . ASP B 1 246 ? 37.286 19.939 57.788 1.00 7.59 246 ASP B O 1
ATOM 4625 N N . HIS B 1 247 ? 36.316 21.577 56.586 1.00 10.37 247 HIS B N 1
ATOM 4626 C CA . HIS B 1 247 ? 37.026 21.229 55.351 1.00 8.80 247 HIS B CA 1
ATOM 4627 C C . HIS B 1 247 ? 37.534 22.488 54.662 1.00 10.34 247 HIS B C 1
ATOM 4628 O O . HIS B 1 247 ? 36.787 23.449 54.501 1.00 9.67 247 HIS B O 1
ATOM 4635 N N . SER B 1 248 ? 38.799 22.478 54.247 1.00 10.63 248 SER B N 1
ATOM 4636 C CA . SER B 1 248 ? 39.383 23.636 53.583 1.00 11.81 248 SER B CA 1
ATOM 4637 C C . SER B 1 248 ? 38.901 23.885 52.156 1.00 11.96 248 SER B C 1
ATOM 4638 O O . SER B 1 248 ? 38.947 25.016 51.684 1.00 13.79 248 SER B O 1
ATOM 4641 N N . GLU B 1 249 ? 38.443 22.841 51.471 1.00 14.11 249 GLU B N 1
ATOM 4642 C CA . GLU B 1 249 ? 37.939 22.965 50.096 1.00 14.45 249 GLU B CA 1
ATOM 4643 C C . GLU B 1 249 ? 36.423 23.226 50.099 1.00 15.56 249 GLU B C 1
ATOM 4644 O O . GLU B 1 249 ? 35.731 22.858 51.047 1.00 19.06 249 GLU B O 1
ATOM 4650 N N . PRO B 1 250 ? 35.883 23.858 49.038 1.00 13.90 250 PRO B N 1
ATOM 4651 C CA . PRO B 1 250 ? 34.439 24.138 48.994 1.00 10.68 250 PRO B CA 1
ATOM 4652 C C . PRO B 1 250 ? 33.556 22.921 49.281 1.00 9.38 250 PRO B C 1
ATOM 4653 O O . PRO B 1 250 ? 33.902 21.796 48.903 1.00 8.59 250 PRO B O 1
ATOM 4657 N N . ILE B 1 251 ? 32.423 23.153 49.945 1.00 2.26 251 ILE B N 1
ATOM 4658 C CA . ILE B 1 251 ? 31.490 22.078 50.309 1.00 4.62 251 ILE B CA 1
ATOM 4659 C C . ILE B 1 251 ? 31.049 21.190 49.137 1.00 4.91 251 ILE B C 1
ATOM 4660 O O . ILE B 1 251 ? 30.803 19.991 49.312 1.00 7.69 251 ILE B O 1
ATOM 4665 N N . SER B 1 252 ? 30.997 21.756 47.936 1.00 5.46 252 SER B N 1
ATOM 4666 C CA . SER B 1 252 ? 30.607 20.972 46.771 1.00 5.42 252 SER B CA 1
ATOM 4667 C C . SER B 1 252 ? 31.637 19.868 46.504 1.00 6.28 252 SER B C 1
ATOM 4668 O O . SER B 1 252 ? 31.262 18.737 46.160 1.00 7.60 252 SER B O 1
ATOM 4671 N N . GLN B 1 253 ? 32.918 20.180 46.698 1.00 4.93 253 GLN B N 1
ATOM 4672 C CA . GLN B 1 253 ? 33.983 19.207 46.484 1.00 6.66 253 GLN B CA 1
ATOM 4673 C C . GLN B 1 253 ? 33.906 18.090 47.498 1.00 4.90 253 GLN B C 1
ATOM 4674 O O . GLN B 1 253 ? 34.079 16.923 47.155 1.00 4.92 253 GLN B O 1
ATOM 4680 N N . VAL B 1 254 ? 33.594 18.445 48.741 1.00 7.05 254 VAL B N 1
ATOM 4681 C CA . VAL B 1 254 ? 33.495 17.473 49.824 1.00 7.21 254 VAL B CA 1
ATOM 4682 C C . VAL B 1 254 ? 32.374 16.470 49.567 1.00 5.88 254 VAL B C 1
ATOM 4683 O O . VAL B 1 254 ? 32.587 15.258 49.664 1.00 5.26 254 VAL B O 1
ATOM 4687 N N . LEU B 1 255 ? 31.187 16.981 49.243 1.00 6.42 255 LEU B N 1
ATOM 4688 C CA . LEU B 1 255 ? 30.033 16.128 48.973 1.00 8.69 255 LEU B CA 1
ATOM 4689 C C . LEU B 1 255 ? 30.277 15.293 47.711 1.00 7.52 255 LEU B C 1
ATOM 4690 O O . LEU B 1 255 ? 29.898 14.124 47.642 1.00 3.15 255 LEU B O 1
ATOM 4695 N N . SER B 1 256 ? 30.950 15.895 46.737 1.00 10.22 256 SER B N 1
ATOM 4696 C CA . SER B 1 256 ? 31.286 15.221 45.491 1.00 12.46 256 SER B CA 1
ATOM 4697 C C . SER B 1 256 ? 32.156 13.982 45.798 1.00 12.89 256 SER B C 1
ATOM 4698 O O . SER B 1 256 ? 31.861 12.889 45.312 1.00 12.63 256 SER B O 1
ATOM 4701 N N . LYS B 1 257 ? 33.168 14.141 46.657 1.00 12.13 257 LYS B N 1
ATOM 4702 C CA . LYS B 1 257 ? 34.050 13.023 47.018 1.00 13.33 257 LYS B CA 1
ATOM 4703 C C . LYS B 1 257 ? 33.300 11.932 47.757 1.00 13.35 257 LYS B C 1
ATOM 4704 O O . LYS B 1 257 ? 33.490 10.732 47.498 1.00 14.35 257 LYS B O 1
ATOM 4710 N N . MET B 1 258 ? 32.457 12.346 48.698 1.00 12.71 258 MET B N 1
ATOM 4711 C CA . MET B 1 258 ? 31.678 11.411 49.499 1.00 11.17 258 MET B CA 1
ATOM 4712 C C . MET B 1 258 ? 30.723 10.585 48.655 1.00 10.85 258 MET B C 1
ATOM 4713 O O . MET B 1 258 ? 30.451 9.427 48.968 1.00 12.69 258 MET B O 1
ATOM 4718 N N . THR B 1 259 ? 30.209 11.179 47.584 1.00 12.05 259 THR B N 1
ATOM 4719 C CA . THR B 1 259 ? 29.227 10.491 46.753 1.00 11.32 259 THR B CA 1
ATOM 4720 C C . THR B 1 259 ? 29.648 10.016 45.369 1.00 14.19 259 THR B C 1
ATOM 4721 O O . THR B 1 259 ? 28.831 9.439 44.651 1.00 16.51 259 THR B O 1
ATOM 4725 N N . ASN B 1 260 ? 30.900 10.255 44.990 1.00 17.04 260 ASN B N 1
ATOM 4726 C CA . ASN B 1 260 ? 31.421 9.864 43.670 1.00 19.47 260 ASN B CA 1
ATOM 4727 C C . ASN B 1 260 ? 30.837 10.742 42.585 1.00 18.43 260 ASN B C 1
ATOM 4728 O O . ASN B 1 260 ? 30.231 10.241 41.639 1.00 21.17 260 ASN B O 1
ATOM 4733 N N . GLY B 1 261 ? 30.957 12.054 42.760 1.00 14.70 261 GLY B N 1
ATOM 4734 C CA . GLY B 1 261 ? 30.464 12.977 41.754 1.00 13.13 261 GLY B CA 1
ATOM 4735 C C . GLY B 1 261 ? 29.267 13.845 42.089 1.00 8.54 261 GLY B C 1
ATOM 4736 O O . GLY B 1 261 ? 28.904 14.700 41.276 1.00 8.22 261 GLY B O 1
ATOM 4737 N N . GLY B 1 262 ? 28.642 13.628 43.245 1.00 5.21 262 GLY B N 1
ATOM 4738 C CA . GLY B 1 262 ? 27.487 14.434 43.617 1.00 2.51 262 GLY B CA 1
ATOM 4739 C C . GLY B 1 262 ? 26.212 13.654 43.907 1.00 4.21 262 GLY B C 1
ATOM 4740 O O . GLY B 1 262 ? 26.084 12.479 43.532 1.00 2.08 262 GLY B O 1
ATOM 4741 N N . VAL B 1 263 ? 25.268 14.314 44.583 1.00 2.19 263 VAL B N 1
ATOM 4742 C CA . VAL B 1 263 ? 23.984 13.727 44.970 1.00 3.38 263 VAL B CA 1
ATOM 4743 C C . VAL B 1 263 ? 22.923 13.806 43.873 1.00 3.54 263 VAL B C 1
ATOM 4744 O O . VAL B 1 263 ? 23.079 14.535 42.893 1.00 3.54 263 VAL B O 1
ATOM 4748 N N . ASP B 1 264 ? 21.850 13.037 44.033 1.00 3.86 264 ASP B N 1
ATOM 4749 C CA . ASP B 1 264 ? 20.765 13.033 43.057 1.00 3.94 264 ASP B CA 1
ATOM 4750 C C . ASP B 1 264 ? 19.856 14.250 43.224 1.00 5.22 264 ASP B C 1
ATOM 4751 O O . ASP B 1 264 ? 19.394 14.828 42.234 1.00 4.03 264 ASP B O 1
ATOM 4756 N N . PHE B 1 265 ? 19.580 14.615 44.474 1.00 2.00 265 PHE B N 1
ATOM 4757 C CA . PHE B 1 265 ? 18.724 15.763 44.776 1.00 3.07 265 PHE B CA 1
ATOM 4758 C C . PHE B 1 265 ? 19.340 16.583 45.912 1.00 4.28 265 PHE B C 1
ATOM 4759 O O . PHE B 1 265 ? 19.959 16.023 46.821 1.00 3.70 265 PHE B O 1
ATOM 4767 N N . SER B 1 266 ? 19.208 17.902 45.843 1.00 4.02 266 SER B N 1
ATOM 4768 C CA . SER B 1 266 ? 19.712 18.765 46.905 1.00 4.26 266 SER B CA 1
ATOM 4769 C C . SER B 1 266 ? 18.692 19.874 47.126 1.00 4.40 266 SER B C 1
ATOM 4770 O O . SER B 1 266 ? 17.925 20.219 46.211 1.00 2.00 266 SER B O 1
ATOM 4773 N N . LEU B 1 267 ? 18.630 20.375 48.356 1.00 4.33 267 LEU B N 1
ATOM 4774 C CA . LEU B 1 267 ? 17.694 21.434 48.711 1.00 2.74 267 LEU B CA 1
ATOM 4775 C C . LEU B 1 267 ? 18.378 22.497 49.560 1.00 2.31 267 LEU B C 1
ATOM 4776 O O . LEU B 1 267 ? 19.064 22.175 50.540 1.00 2.27 267 LEU B O 1
ATOM 4781 N N . GLU B 1 268 ? 18.201 23.759 49.187 1.00 2.00 268 GLU B N 1
ATOM 4782 C CA . GLU B 1 268 ? 18.810 24.848 49.936 1.00 2.00 268 GLU B CA 1
ATOM 4783 C C . GLU B 1 268 ? 17.765 25.418 50.890 1.00 2.00 268 GLU B C 1
ATOM 4784 O O . GLU B 1 268 ? 16.736 25.918 50.454 1.00 2.00 268 GLU B O 1
ATOM 4790 N N . CYS B 1 269 ? 18.032 25.347 52.191 1.00 2.56 269 CYS B N 1
ATOM 4791 C CA . CYS B 1 269 ? 17.085 25.842 53.185 1.00 3.55 269 CYS B CA 1
ATOM 4792 C C . CYS B 1 269 ? 17.728 26.870 54.114 1.00 5.44 269 CYS B C 1
ATOM 4793 O O . CYS B 1 269 ? 17.464 26.890 55.326 1.00 3.18 269 CYS B O 1
ATOM 4796 N N . VAL B 1 270 ? 18.587 27.708 53.536 1.00 4.92 270 VAL B N 1
ATOM 4797 C CA . VAL B 1 270 ? 19.288 28.757 54.274 1.00 6.64 270 VAL B CA 1
ATOM 4798 C C . VAL B 1 270 ? 18.807 30.140 53.815 1.00 9.77 270 VAL B C 1
ATOM 4799 O O . VAL B 1 270 ? 18.415 30.970 54.632 1.00 14.00 270 VAL B O 1
ATOM 4803 N N . GLY B 1 271 ? 18.812 30.366 52.506 1.00 11.07 271 GLY B N 1
ATOM 4804 C CA . GLY B 1 271 ? 18.403 31.646 51.960 1.00 11.38 271 GLY B CA 1
ATOM 4805 C C . GLY B 1 271 ? 19.636 32.497 51.736 1.00 12.13 271 GLY B C 1
ATOM 4806 O O . GLY B 1 271 ? 19.634 33.696 51.976 1.00 15.46 271 GLY B O 1
ATOM 4807 N N . ASN B 1 272 ? 20.699 31.859 51.273 1.00 13.28 272 ASN B N 1
ATOM 4808 C CA . ASN B 1 272 ? 21.968 32.529 51.018 1.00 14.49 272 ASN B CA 1
ATOM 4809 C C . ASN B 1 272 ? 22.415 32.130 49.605 1.00 13.34 272 ASN B C 1
ATOM 4810 O O . ASN B 1 272 ? 22.518 30.943 49.304 1.00 13.84 272 ASN B O 1
ATOM 4815 N N . VAL B 1 273 ? 22.674 33.116 48.746 1.00 14.51 273 VAL B N 1
ATOM 4816 C CA . VAL B 1 273 ? 23.072 32.844 47.361 1.00 15.09 273 VAL B CA 1
ATOM 4817 C C . VAL B 1 273 ? 24.353 32.033 47.190 1.00 14.76 273 VAL B C 1
ATOM 4818 O O . VAL B 1 273 ? 24.493 31.285 46.220 1.00 15.50 273 VAL B O 1
ATOM 4822 N N . GLY B 1 274 ? 25.285 32.184 48.124 1.00 13.77 274 GLY B N 1
ATOM 4823 C CA . GLY B 1 274 ? 26.529 31.440 48.061 1.00 11.98 274 GLY B CA 1
ATOM 4824 C C . GLY B 1 274 ? 26.273 29.972 48.342 1.00 10.07 274 GLY B C 1
ATOM 4825 O O . GLY B 1 274 ? 26.980 29.107 47.829 1.00 8.35 274 GLY B O 1
ATOM 4826 N N . VAL B 1 275 ? 25.275 29.695 49.179 1.00 10.26 275 VAL B N 1
ATOM 4827 C CA . VAL B 1 275 ? 24.911 28.318 49.519 1.00 9.45 275 VAL B CA 1
ATOM 4828 C C . VAL B 1 275 ? 24.086 27.731 48.368 1.00 6.39 275 VAL B C 1
ATOM 4829 O O . VAL B 1 275 ? 24.234 26.558 48.017 1.00 6.78 275 VAL B O 1
ATOM 4833 N N . MET B 1 276 ? 23.252 28.564 47.759 1.00 4.20 276 MET B N 1
ATOM 4834 C CA . MET B 1 276 ? 22.435 28.138 46.628 1.00 5.09 276 MET B CA 1
ATOM 4835 C C . MET B 1 276 ? 23.309 27.619 45.483 1.00 6.38 276 MET B C 1
ATOM 4836 O O . MET B 1 276 ? 22.969 26.622 44.841 1.00 9.96 276 MET B O 1
ATOM 4841 N N . ARG B 1 277 ? 24.438 28.279 45.229 1.00 7.32 277 ARG B N 1
ATOM 4842 C CA . ARG B 1 277 ? 25.343 27.849 44.162 1.00 6.75 277 ARG B CA 1
ATOM 4843 C C . ARG B 1 277 ? 25.989 26.504 44.496 1.00 7.20 277 ARG B C 1
ATOM 4844 O O . ARG B 1 277 ? 25.942 25.576 43.691 1.00 9.81 277 ARG B O 1
ATOM 4852 N N . ASN B 1 278 ? 26.552 26.389 45.699 1.00 8.24 278 ASN B N 1
ATOM 4853 C CA . ASN B 1 278 ? 27.201 25.150 46.150 1.00 7.06 278 ASN B CA 1
ATOM 4854 C C . ASN B 1 278 ? 26.243 23.965 46.175 1.00 4.90 278 ASN B C 1
ATOM 4855 O O . ASN B 1 278 ? 26.657 22.833 45.921 1.00 3.92 278 ASN B O 1
ATOM 4860 N N . ALA B 1 279 ? 24.975 24.232 46.496 1.00 2.00 279 ALA B N 1
ATOM 4861 C CA . ALA B 1 279 ? 23.921 23.214 46.551 1.00 2.00 279 ALA B CA 1
ATOM 4862 C C . ALA B 1 279 ? 23.696 22.594 45.177 1.00 3.42 279 ALA B C 1
ATOM 4863 O O . ALA B 1 279 ? 23.533 21.374 45.068 1.00 4.36 279 ALA B O 1
ATOM 4865 N N . LEU B 1 280 ? 23.677 23.442 44.145 1.00 2.40 280 LEU B N 1
ATOM 4866 C CA . LEU B 1 280 ? 23.499 23.024 42.743 1.00 3.61 280 LEU B CA 1
ATOM 4867 C C . LEU B 1 280 ? 24.735 22.260 42.260 1.00 3.29 280 LEU B C 1
ATOM 4868 O O . LEU B 1 280 ? 24.631 21.187 41.667 1.00 3.61 280 LEU B O 1
ATOM 4873 N N . GLU B 1 281 ? 25.906 22.824 42.534 1.00 5.34 281 GLU B N 1
ATOM 4874 C CA . GLU B 1 281 ? 27.174 22.222 42.141 1.00 4.50 281 GLU B CA 1
ATOM 4875 C C . GLU B 1 281 ? 27.533 20.938 42.879 1.00 3.50 281 GLU B C 1
ATOM 4876 O O . GLU B 1 281 ? 28.499 20.258 42.517 1.00 2.00 281 GLU B O 1
ATOM 4882 N N . SER B 1 282 ? 26.776 20.634 43.931 1.00 4.12 282 SER B N 1
ATOM 4883 C CA . SER B 1 282 ? 26.967 19.407 44.708 1.00 4.43 282 SER B CA 1
ATOM 4884 C C . SER B 1 282 ? 26.197 18.242 44.072 1.00 4.76 282 SER B C 1
ATOM 4885 O O . SER B 1 282 ? 26.377 17.086 44.460 1.00 5.12 282 SER B O 1
ATOM 4888 N N . CYS B 1 283 ? 25.267 18.563 43.175 1.00 5.59 283 CYS B N 1
ATOM 4889 C CA . CYS B 1 283 ? 24.467 17.554 42.486 1.00 5.52 283 CYS B CA 1
ATOM 4890 C C . CYS B 1 283 ? 25.278 16.845 41.407 1.00 4.60 283 CYS B C 1
ATOM 4891 O O . CYS B 1 283 ? 26.257 17.391 40.891 1.00 3.76 283 CYS B O 1
ATOM 4894 N N . LEU B 1 284 ? 24.843 15.639 41.059 1.00 2.00 284 LEU B N 1
ATOM 4895 C CA . LEU B 1 284 ? 25.495 14.843 40.031 1.00 5.08 284 LEU B CA 1
ATOM 4896 C C . LEU B 1 284 ? 25.082 15.372 38.660 1.00 4.24 284 LEU B C 1
ATOM 4897 O O . LEU B 1 284 ? 23.963 15.881 38.486 1.00 2.00 284 LEU B O 1
ATOM 4902 N N . LYS B 1 285 ? 25.998 15.292 37.698 1.00 4.26 285 LYS B N 1
ATOM 4903 C CA . LYS B 1 285 ? 25.716 15.724 36.335 1.00 2.79 285 LYS B CA 1
ATOM 4904 C C . LYS B 1 285 ? 24.718 14.733 35.741 1.00 2.53 285 LYS B C 1
ATOM 4905 O O . LYS B 1 285 ? 24.524 13.642 36.273 1.00 2.00 285 LYS B O 1
ATOM 4911 N N . GLY B 1 286 ? 24.072 15.116 34.650 1.00 2.00 286 GLY B N 1
ATOM 4912 C CA . GLY B 1 286 ? 23.141 14.214 33.998 1.00 3.39 286 GLY B CA 1
ATOM 4913 C C . GLY B 1 286 ? 21.727 14.139 3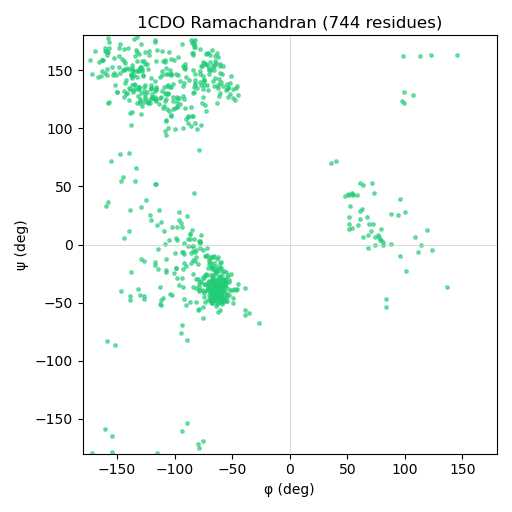4.532 1.00 2.48 286 GLY B C 1
ATOM 4914 O O . GLY B 1 286 ? 20.787 14.066 33.754 1.00 2.00 286 GLY B O 1
ATOM 4915 N N . TRP B 1 287 ? 21.570 14.033 35.845 1.00 3.54 287 TRP B N 1
ATOM 4916 C CA . TRP B 1 287 ? 20.225 13.973 36.411 1.00 3.98 287 TRP B CA 1
ATOM 4917 C C . TRP B 1 287 ? 20.089 14.693 37.757 1.00 2.27 287 TRP B C 1
ATOM 4918 O O . TRP B 1 287 ? 19.042 14.638 38.388 1.00 5.97 287 TRP B O 1
ATOM 4929 N N . GLY B 1 288 ? 21.143 15.372 38.197 1.00 2.66 288 GLY B N 1
ATOM 4930 C CA . GLY B 1 288 ? 21.074 16.090 39.460 1.00 2.00 288 GLY B CA 1
ATOM 4931 C C . GLY B 1 288 ? 20.029 17.192 39.415 1.00 2.27 288 GLY B C 1
ATOM 4932 O O . GLY B 1 288 ? 19.948 17.918 38.424 1.00 5.38 288 GLY B O 1
ATOM 4933 N N . VAL B 1 289 ? 19.234 17.312 40.478 1.00 4.05 289 VAL B N 1
ATOM 4934 C CA . VAL B 1 289 ? 18.178 18.326 40.600 1.00 2.00 289 VAL B CA 1
ATOM 4935 C C . VAL B 1 289 ? 18.361 19.109 41.907 1.00 3.44 289 VAL B C 1
ATOM 4936 O O . VAL B 1 289 ? 18.573 18.510 42.962 1.00 4.09 289 VAL B O 1
ATOM 4940 N N . SER B 1 290 ? 18.294 20.440 41.828 1.00 2.98 290 SER B N 1
ATOM 4941 C CA . SER B 1 290 ? 18.459 21.304 42.996 1.00 2.49 290 SER B CA 1
ATOM 4942 C C . SER B 1 290 ? 17.285 22.283 43.165 1.00 4.14 290 SER B C 1
ATOM 4943 O O . SER B 1 290 ? 16.819 22.918 42.199 1.00 2.00 290 SER B O 1
ATOM 4946 N N . VAL B 1 291 ? 16.813 22.400 44.402 1.00 2.61 291 VAL B N 1
ATOM 4947 C CA . VAL B 1 291 ? 15.668 23.247 44.700 1.00 4.22 291 VAL B CA 1
ATOM 4948 C C . VAL B 1 291 ? 15.958 24.362 45.688 1.00 6.18 291 VAL B C 1
ATOM 4949 O O . VAL B 1 291 ? 16.472 24.126 46.782 1.00 6.12 291 VAL B O 1
ATOM 4953 N N . LEU B 1 292 ? 15.628 25.582 45.281 1.00 7.91 292 LEU B N 1
ATOM 4954 C CA . LEU B 1 292 ? 15.801 26.749 46.130 1.00 7.32 292 LEU B CA 1
ATOM 4955 C C . LEU B 1 292 ? 14.536 26.820 46.977 1.00 8.19 292 LEU B C 1
ATOM 4956 O O . LEU B 1 292 ? 13.426 26.881 46.440 1.00 4.64 292 LEU B O 1
ATOM 4961 N N . VAL B 1 293 ? 14.706 26.705 48.288 1.00 8.42 293 VAL B N 1
ATOM 4962 C CA . VAL B 1 293 ? 13.586 26.759 49.225 1.00 10.25 293 VAL B CA 1
ATOM 4963 C C . VAL B 1 293 ? 13.760 28.055 49.999 1.00 11.95 293 VAL B C 1
ATOM 4964 O O . VAL B 1 293 ? 12.829 28.857 50.107 1.00 12.81 293 VAL B O 1
ATOM 4968 N N . GLY B 1 294 ? 14.962 28.234 50.546 1.00 13.17 294 GLY B N 1
ATOM 4969 C CA . GLY B 1 294 ? 15.289 29.442 51.278 1.00 12.95 294 GLY B CA 1
ATOM 4970 C C . GLY B 1 294 ? 15.234 30.582 50.274 1.00 14.04 294 GLY B C 1
ATOM 4971 O O . GLY B 1 294 ? 15.460 30.368 49.088 1.00 13.21 294 GLY B O 1
ATOM 4972 N N . TRP B 1 295 ? 14.982 31.796 50.742 1.00 18.39 295 TRP B N 1
ATOM 4973 C CA . TRP B 1 295 ? 14.876 32.936 49.841 1.00 24.92 295 TRP B CA 1
ATOM 4974 C C . TRP B 1 295 ? 15.583 34.203 50.341 1.00 28.08 295 TRP B C 1
ATOM 4975 O O . TRP B 1 295 ? 15.773 34.392 51.541 1.00 30.52 295 TRP B O 1
ATOM 4986 N N . THR B 1 296 ? 16.020 35.021 49.380 1.00 30.37 296 THR B N 1
ATOM 4987 C CA . THR B 1 296 ? 16.648 36.327 49.612 1.00 31.15 296 THR B CA 1
ATOM 4988 C C . THR B 1 296 ? 16.440 37.044 48.280 1.00 32.14 296 THR B C 1
ATOM 4989 O O . THR B 1 296 ? 16.038 36.411 47.302 1.00 32.85 296 THR B O 1
ATOM 4993 N N . ASP B 1 297 ? 16.635 38.357 48.240 1.00 33.00 297 ASP B N 1
ATOM 4994 C CA . ASP B 1 297 ? 16.468 39.067 46.970 1.00 33.01 297 ASP B CA 1
ATOM 4995 C C . ASP B 1 297 ? 17.564 40.074 46.790 1.00 31.62 297 ASP B C 1
ATOM 4996 O O . ASP B 1 297 ? 17.906 40.466 45.666 1.00 33.26 297 ASP B O 1
ATOM 5001 N N . LEU B 1 298 ? 18.131 40.495 47.913 1.00 29.53 298 LEU B N 1
ATOM 5002 C CA . LEU B 1 298 ? 19.194 41.497 47.922 1.00 27.78 298 LEU B CA 1
ATOM 5003 C C . LEU B 1 298 ? 20.247 41.199 46.825 1.00 25.08 298 LEU B C 1
ATOM 5004 O O . LEU B 1 298 ? 20.971 42.064 46.429 1.00 23.35 298 LEU B O 1
ATOM 5009 N N . HIS B 1 299 ? 20.490 39.893 46.566 1.00 22.10 299 HIS B N 1
ATOM 5010 C CA . HIS B 1 299 ? 21.488 39.474 45.572 1.00 20.61 299 HIS B CA 1
ATOM 5011 C C . HIS B 1 299 ? 20.988 38.431 44.524 1.00 17.65 299 HIS B C 1
ATOM 5012 O O . HIS B 1 299 ? 20.090 37.648 44.803 1.00 14.46 299 HIS B O 1
ATOM 5019 N N . ASP B 1 300 ? 21.605 38.448 43.342 1.00 15.63 300 ASP B N 1
ATOM 5020 C CA . ASP B 1 300 ? 21.324 37.512 42.243 1.00 13.12 300 ASP B CA 1
ATOM 5021 C C . ASP B 1 300 ? 22.030 36.212 42.623 1.00 10.48 300 ASP B C 1
ATOM 5022 O O . ASP B 1 300 ? 23.081 36.237 43.271 1.00 10.21 300 ASP B O 1
ATOM 5027 N N . VAL B 1 301 ? 21.484 35.084 42.197 1.00 10.60 301 VAL B N 1
ATOM 5028 C CA . VAL B 1 301 ? 22.140 33.806 42.434 1.00 9.47 301 VAL B CA 1
ATOM 5029 C C . VAL B 1 301 ? 22.739 33.490 41.052 1.00 8.48 301 VAL B C 1
ATOM 5030 O O . VAL B 1 301 ? 22.159 33.883 40.031 1.00 8.38 301 VAL B O 1
ATOM 5034 N N . ALA B 1 302 ? 23.905 32.848 41.004 1.00 7.08 302 ALA B N 1
ATOM 5035 C CA . ALA B 1 302 ? 24.546 32.566 39.720 1.00 5.10 302 ALA B CA 1
ATOM 5036 C C . ALA B 1 302 ? 25.368 31.292 39.680 1.00 2.95 302 ALA B C 1
ATOM 5037 O O . ALA B 1 302 ? 25.748 30.763 40.720 1.00 3.61 302 ALA B O 1
ATOM 5039 N N . THR B 1 303 ? 25.650 30.817 38.468 1.00 2.80 303 THR B N 1
ATOM 5040 C CA . THR B 1 303 ? 26.451 29.608 38.247 1.00 3.95 303 THR B CA 1
ATOM 5041 C C . THR B 1 303 ? 27.045 29.667 36.830 1.00 6.72 303 THR B C 1
ATOM 5042 O O . THR B 1 303 ? 26.712 30.566 36.045 1.00 8.31 303 THR B O 1
ATOM 5046 N N . ARG B 1 304 ? 27.975 28.766 36.525 1.00 8.01 304 ARG B N 1
ATOM 5047 C CA . ARG B 1 304 ? 28.577 28.716 35.192 1.00 7.62 304 ARG B CA 1
ATOM 5048 C C . ARG B 1 304 ? 27.631 27.935 34.271 1.00 8.88 304 ARG B C 1
ATOM 5049 O O . ARG B 1 304 ? 27.111 26.880 34.657 1.00 8.70 304 ARG B O 1
ATOM 5057 N N . PRO B 1 305 ? 27.427 28.413 33.029 1.00 8.96 305 PRO B N 1
ATOM 5058 C CA . PRO B 1 305 ? 26.539 27.731 32.072 1.00 9.34 305 PRO B CA 1
ATOM 5059 C C . PRO B 1 305 ? 26.718 26.205 31.967 1.00 9.46 305 PRO B C 1
ATOM 5060 O O . PRO B 1 305 ? 25.735 25.465 31.895 1.00 11.63 305 PRO B O 1
ATOM 5064 N N . ILE B 1 306 ? 27.960 25.734 32.034 1.00 8.20 306 ILE B N 1
ATOM 5065 C CA . ILE B 1 306 ? 28.258 24.304 31.933 1.00 7.59 306 ILE B CA 1
ATOM 5066 C C . ILE B 1 306 ? 27.531 23.433 32.962 1.00 7.31 306 ILE B C 1
ATOM 5067 O O . ILE B 1 306 ? 27.176 22.291 32.665 1.00 9.01 306 ILE B O 1
ATOM 5072 N N . GLN B 1 307 ? 27.292 23.971 34.154 1.00 4.92 307 GLN B N 1
ATOM 5073 C CA . GLN B 1 307 ? 26.605 23.223 35.202 1.00 5.76 307 GLN B CA 1
ATOM 5074 C C . GLN B 1 307 ? 25.265 22.674 34.733 1.00 4.32 307 GLN B C 1
ATOM 5075 O O . GLN B 1 307 ? 24.961 21.508 34.961 1.00 4.82 307 GLN B O 1
ATOM 5081 N N . LEU B 1 308 ? 24.479 23.507 34.056 1.00 4.95 308 LEU B N 1
ATOM 5082 C CA . LEU B 1 308 ? 23.172 23.098 33.551 1.00 2.00 308 LEU B CA 1
ATOM 5083 C C . LEU B 1 308 ? 23.295 22.327 32.232 1.00 6.07 308 LEU B C 1
ATOM 5084 O O . LEU B 1 308 ? 22.556 21.361 31.988 1.00 4.09 308 LEU B O 1
ATOM 5089 N N . ILE B 1 309 ? 24.235 22.748 31.386 1.00 3.94 309 ILE B N 1
ATOM 5090 C CA . ILE B 1 309 ? 24.460 22.090 30.098 1.00 5.41 309 ILE B CA 1
ATOM 5091 C C . ILE B 1 309 ? 24.901 20.640 30.300 1.00 4.86 309 ILE B C 1
ATOM 5092 O O . ILE B 1 309 ? 24.572 19.770 29.499 1.00 5.14 309 ILE B O 1
ATOM 5097 N N . ALA B 1 310 ? 25.595 20.380 31.401 1.00 2.15 310 ALA B N 1
ATOM 5098 C CA . ALA B 1 310 ? 26.044 19.035 31.729 1.00 2.00 310 ALA B CA 1
ATOM 5099 C C . ALA B 1 310 ? 24.922 18.150 32.315 1.00 2.12 310 ALA B C 1
ATOM 5100 O O . ALA B 1 310 ? 25.177 17.011 32.715 1.00 4.90 310 ALA B O 1
ATOM 5102 N N . GLY B 1 311 ? 23.697 18.673 32.394 1.00 2.60 311 GLY B N 1
ATOM 5103 C CA . GLY B 1 311 ? 22.579 17.877 32.880 1.00 3.59 311 GLY B CA 1
ATOM 5104 C C . GLY B 1 311 ? 21.861 18.193 34.185 1.00 4.60 311 GLY B C 1
ATOM 5105 O O . GLY B 1 311 ? 20.941 17.457 34.553 1.00 5.70 311 GLY B O 1
ATOM 5106 N N . ARG B 1 312 ? 22.281 19.222 34.913 1.00 3.02 312 ARG B N 1
ATOM 5107 C CA . ARG B 1 312 ? 21.617 19.560 36.173 1.00 4.51 312 ARG B CA 1
ATOM 5108 C C . ARG B 1 312 ? 20.373 20.429 35.954 1.00 6.94 312 ARG B C 1
ATOM 5109 O O . ARG B 1 312 ? 20.329 21.213 34.997 1.00 9.98 312 ARG B O 1
ATOM 5117 N N . THR B 1 313 ? 19.383 20.303 36.846 1.00 6.33 313 THR B N 1
ATOM 5118 C CA . THR B 1 313 ? 18.141 21.083 36.763 1.00 3.94 313 THR B CA 1
ATOM 5119 C C . THR B 1 313 ? 17.946 21.952 38.012 1.00 5.31 313 THR B C 1
ATOM 5120 O O . THR B 1 313 ? 18.040 21.456 39.141 1.00 4.12 313 THR B O 1
ATOM 5124 N N . TRP B 1 314 ? 17.672 23.241 37.801 1.00 4.77 314 TRP B N 1
ATOM 5125 C CA . TRP B 1 314 ? 17.461 24.204 38.886 1.00 4.71 314 TRP B CA 1
ATOM 5126 C C . TRP B 1 314 ? 15.972 24.578 38.981 1.00 4.94 314 TRP B C 1
ATOM 5127 O O . TRP B 1 314 ? 15.354 25.005 37.988 1.00 3.80 314 TRP B O 1
ATOM 5138 N N . LYS B 1 315 ? 15.406 24.403 40.175 1.00 5.38 315 LYS B N 1
ATOM 5139 C CA . LYS B 1 315 ? 13.996 24.668 40.443 1.00 2.50 315 LYS B CA 1
ATOM 5140 C C . LYS B 1 315 ? 13.837 25.430 41.767 1.00 2.00 315 LYS B C 1
ATOM 5141 O O . LYS B 1 315 ? 14.814 25.644 42.484 1.00 5.47 315 LYS B O 1
ATOM 5147 N N . GLY B 1 316 ? 12.600 25.797 42.096 1.00 2.42 316 GLY B N 1
ATOM 5148 C CA . GLY B 1 316 ? 12.295 26.511 43.330 1.00 2.97 316 GLY B CA 1
ATOM 5149 C C . GLY B 1 316 ? 10.809 26.434 43.650 1.00 4.26 316 GLY B C 1
ATOM 5150 O O . GLY B 1 316 ? 10.002 26.165 42.760 1.00 2.59 316 GLY B O 1
ATOM 5151 N N . SER B 1 317 ? 10.421 26.637 44.904 1.00 5.76 317 SER B N 1
ATOM 5152 C CA . SER B 1 317 ? 8.996 26.587 45.221 1.00 7.15 317 SER B CA 1
ATOM 5153 C C . SER B 1 317 ? 8.563 27.410 46.420 1.00 8.25 317 SER B C 1
ATOM 5154 O O . SER B 1 317 ? 9.369 27.770 47.286 1.00 6.73 317 SER B O 1
ATOM 5157 N N . MET B 1 318 ? 7.267 27.689 46.465 1.00 8.49 318 MET B N 1
ATOM 5158 C CA . MET B 1 318 ? 6.677 28.432 47.564 1.00 7.64 318 MET B CA 1
ATOM 5159 C C . MET B 1 318 ? 5.683 27.495 48.265 1.00 6.07 318 MET B C 1
ATOM 5160 O O . MET B 1 318 ? 4.922 26.780 47.605 1.00 2.00 318 MET B O 1
ATOM 5165 N N . PHE B 1 319 ? 5.743 27.457 49.596 1.00 3.61 319 PHE B N 1
ATOM 5166 C CA . PHE B 1 319 ? 4.864 26.616 50.410 1.00 3.54 319 PHE B CA 1
ATOM 5167 C C . PHE B 1 319 ? 4.981 25.165 49.947 1.00 2.95 319 PHE B C 1
ATOM 5168 O O . PHE B 1 319 ? 3.983 24.487 49.738 1.00 3.84 319 PHE B O 1
ATOM 5176 N N . GLY B 1 320 ? 6.212 24.740 49.693 1.00 2.00 320 GLY B N 1
ATOM 5177 C CA . GLY B 1 320 ? 6.484 23.382 49.254 1.00 3.01 320 GLY B CA 1
ATOM 5178 C C . GLY B 1 320 ? 5.733 22.880 48.031 1.00 3.25 320 GLY B C 1
ATOM 5179 O O . GLY B 1 320 ? 5.698 21.673 47.797 1.00 5.32 320 GLY B O 1
ATOM 5180 N N . GLY B 1 321 ? 5.104 23.784 47.286 1.00 2.39 321 GLY B N 1
ATOM 5181 C CA . GLY B 1 321 ? 4.364 23.402 46.093 1.00 3.91 321 GLY B CA 1
ATOM 5182 C C . GLY B 1 321 ? 2.986 22.825 46.349 1.00 5.62 321 GLY B C 1
ATOM 5183 O O . GLY B 1 321 ? 2.273 22.455 45.408 1.00 3.89 321 GLY B O 1
ATOM 5184 N N . PHE B 1 322 ? 2.575 22.805 47.613 1.00 4.30 322 PHE B N 1
ATOM 5185 C CA . PHE B 1 322 ? 1.275 22.251 47.978 1.00 3.15 322 PHE B CA 1
ATOM 5186 C C . PHE B 1 322 ? 0.112 23.118 47.564 1.00 2.00 322 PHE B C 1
ATOM 5187 O O . PHE B 1 322 ? 0.166 24.343 47.686 1.00 2.00 322 PHE B O 1
ATOM 5195 N N . LYS B 1 323 ? -0.931 22.480 47.045 1.00 3.54 323 LYS B N 1
ATOM 5196 C CA . LYS B 1 323 ? -2.171 23.178 46.740 1.00 5.82 323 LYS B CA 1
ATOM 5197 C C . LYS B 1 323 ? -2.820 23.075 48.128 1.00 7.46 323 LYS B C 1
ATOM 5198 O O . LYS B 1 323 ? -3.236 21.992 48.550 1.00 2.43 323 LYS B O 1
ATOM 5204 N N . GLY B 1 324 ? -2.756 24.179 48.871 1.00 9.04 324 GLY B N 1
ATOM 5205 C CA . GLY B 1 324 ? -3.262 24.257 50.235 1.00 10.65 324 GLY B CA 1
ATOM 5206 C C . GLY B 1 324 ? -4.503 23.518 50.697 1.00 11.32 324 GLY B C 1
ATOM 5207 O O . GLY B 1 324 ? -4.447 22.723 51.647 1.00 14.39 324 GLY B O 1
ATOM 5208 N N . LYS B 1 325 ? -5.631 23.787 50.058 1.00 11.00 325 LYS B N 1
ATOM 5209 C CA . LYS B 1 325 ? -6.874 23.143 50.452 1.00 10.40 325 LYS B CA 1
ATOM 5210 C C . LYS B 1 325 ? -6.822 21.623 50.341 1.00 9.92 325 LYS B C 1
ATOM 5211 O O . LYS B 1 325 ? -7.586 20.923 50.999 1.00 6.21 325 LYS B O 1
ATOM 5217 N N . ASP B 1 326 ? -5.886 21.110 49.554 1.00 8.76 326 ASP B N 1
ATOM 5218 C CA . ASP B 1 326 ? -5.760 19.663 49.389 1.00 9.02 326 ASP B CA 1
ATOM 5219 C C . ASP B 1 326 ? -4.600 19.087 50.206 1.00 6.39 326 ASP B C 1
ATOM 5220 O O . ASP B 1 326 ? -4.746 18.068 50.881 1.00 5.94 326 ASP B O 1
ATOM 5225 N N . GLY B 1 327 ? -3.468 19.782 50.183 1.00 5.40 327 GLY B N 1
ATOM 5226 C CA . GLY B 1 327 ? -2.277 19.333 50.880 1.00 5.33 327 GLY B CA 1
ATOM 5227 C C . GLY B 1 327 ? -2.249 19.343 52.396 1.00 7.45 327 GLY B C 1
ATOM 5228 O O . GLY B 1 327 ? -1.800 18.360 52.998 1.00 9.69 327 GLY B O 1
ATOM 5229 N N . VAL B 1 328 ? -2.722 20.425 53.019 1.00 5.34 328 VAL B N 1
ATOM 5230 C CA . VAL B 1 328 ? -2.720 20.537 54.485 1.00 3.62 328 VAL B CA 1
ATOM 5231 C C . VAL B 1 328 ? -3.568 19.453 55.183 1.00 3.10 328 VAL B C 1
ATOM 5232 O O . VAL B 1 328 ? -3.148 18.891 56.201 1.00 4.06 328 VAL B O 1
ATOM 5236 N N . PRO B 1 329 ? -4.781 19.170 54.669 1.00 2.06 329 PRO B N 1
ATOM 5237 C CA . PRO B 1 329 ? -5.622 18.137 55.291 1.00 2.47 329 PRO B CA 1
ATOM 5238 C C . PRO B 1 329 ? -4.930 16.772 55.257 1.00 5.27 329 PRO B C 1
ATOM 5239 O O . PRO B 1 329 ? -5.045 15.971 56.200 1.00 2.00 329 PRO B O 1
ATOM 5243 N N . LYS B 1 330 ? -4.197 16.521 54.173 1.00 2.89 330 LYS B N 1
ATOM 5244 C CA . LYS B 1 330 ? -3.485 15.260 54.019 1.00 6.21 330 LYS B CA 1
ATOM 5245 C C . LYS B 1 330 ? -2.303 15.177 54.975 1.00 4.91 330 LYS B C 1
ATOM 5246 O O . LYS B 1 330 ? -2.001 14.104 55.496 1.00 6.15 330 LYS B O 1
ATOM 5252 N N . MET B 1 331 ? -1.657 16.312 55.232 1.00 4.74 331 MET B N 1
ATOM 5253 C CA . MET B 1 331 ? -0.527 16.354 56.160 1.00 2.24 331 MET B CA 1
ATOM 5254 C C . MET B 1 331 ? -1.024 16.187 57.595 1.00 2.00 331 MET B C 1
ATOM 5255 O O . MET B 1 331 ? -0.345 15.589 58.417 1.00 2.00 331 MET B O 1
ATOM 5260 N N . VAL B 1 332 ? -2.198 16.725 57.902 1.00 2.00 332 VAL B N 1
ATOM 5261 C CA . VAL B 1 332 ? -2.750 16.595 59.255 1.00 4.29 332 VAL B CA 1
ATOM 5262 C C . VAL B 1 332 ? -3.012 15.116 59.547 1.00 5.15 332 VAL B C 1
ATOM 5263 O O . VAL B 1 332 ? -2.644 14.605 60.605 1.00 6.08 332 VAL B O 1
ATOM 5267 N N . LYS B 1 333 ? -3.616 14.432 58.579 1.00 7.63 333 LYS B N 1
ATOM 5268 C CA . LYS B 1 333 ? -3.909 13.005 58.685 1.00 6.04 333 LYS B CA 1
ATOM 5269 C C . LYS B 1 333 ? -2.620 12.192 58.788 1.00 6.37 333 LYS B C 1
ATOM 5270 O O . LYS B 1 333 ? -2.558 11.190 59.514 1.00 6.22 333 LYS B O 1
ATOM 5276 N N . ALA B 1 334 ? -1.596 12.604 58.050 1.00 2.00 334 ALA B N 1
ATOM 5277 C CA . ALA B 1 334 ? -0.321 11.895 58.085 1.00 3.78 334 ALA B CA 1
ATOM 5278 C C . ALA B 1 334 ? 0.287 11.970 59.494 1.00 2.03 334 ALA B C 1
ATOM 5279 O O . ALA B 1 334 ? 0.851 11.000 59.990 1.00 3.10 334 ALA B O 1
ATOM 5281 N N . TYR B 1 335 ? 0.177 13.127 60.133 1.00 4.48 335 TYR B N 1
ATOM 5282 C CA . TYR B 1 335 ? 0.702 13.316 61.486 1.00 3.53 335 TYR B CA 1
ATOM 5283 C C . TYR B 1 335 ? -0.066 12.415 62.464 1.00 5.83 335 TYR B C 1
ATOM 5284 O O . TYR B 1 335 ? 0.529 11.702 63.282 1.00 6.34 335 TYR B O 1
ATOM 5293 N N . LEU B 1 336 ? -1.391 12.450 62.361 1.00 4.43 336 LEU B N 1
ATOM 5294 C CA . LEU B 1 336 ? -2.272 11.641 63.207 1.00 5.03 336 LEU B CA 1
ATOM 5295 C C . LEU B 1 336 ? -2.052 10.133 62.976 1.00 6.29 336 LEU B C 1
ATOM 5296 O O . LEU B 1 336 ? -2.242 9.323 63.884 1.00 7.38 336 LEU B O 1
ATOM 5301 N N . ASP B 1 337 ? -1.652 9.765 61.761 1.00 6.30 337 ASP B N 1
ATOM 5302 C CA . ASP B 1 337 ? -1.377 8.369 61.412 1.00 5.19 337 ASP B CA 1
ATOM 5303 C C . ASP B 1 337 ? 0.072 7.977 61.764 1.00 6.37 337 ASP B C 1
ATOM 5304 O O . ASP B 1 337 ? 0.519 6.876 61.435 1.00 5.60 337 ASP B O 1
ATOM 5309 N N . LYS B 1 338 ? 0.794 8.898 62.404 1.00 4.68 338 LYS B N 1
ATOM 5310 C CA . LYS B 1 338 ? 2.179 8.716 62.848 1.00 6.73 338 LYS B CA 1
ATOM 5311 C C . LYS B 1 338 ? 3.249 8.623 61.746 1.00 6.64 338 LYS B C 1
ATOM 5312 O O . LYS B 1 338 ? 4.374 8.176 62.000 1.00 7.35 338 LYS B O 1
ATOM 5318 N N . LYS B 1 339 ? 2.911 9.068 60.541 1.00 5.63 339 LYS B N 1
ATOM 5319 C CA . LYS B 1 339 ? 3.836 9.028 59.408 1.00 3.63 339 LYS B CA 1
ATOM 5320 C C . LYS B 1 339 ? 4.676 10.297 59.312 1.00 5.90 339 LYS B C 1
ATOM 5321 O O . LYS B 1 339 ? 5.693 10.320 58.618 1.00 6.51 339 LYS B O 1
ATOM 5327 N N . VAL B 1 340 ? 4.219 11.363 59.965 1.00 6.08 340 VAL B N 1
ATOM 5328 C CA . VAL B 1 340 ? 4.921 12.646 59.963 1.00 6.69 340 VAL B CA 1
ATOM 5329 C C . VAL B 1 340 ? 5.070 13.187 61.396 1.00 6.68 340 VAL B C 1
ATOM 5330 O O . VAL B 1 340 ? 4.127 13.129 62.183 1.00 4.14 340 VAL B O 1
ATOM 5334 N N . LYS B 1 341 ? 6.266 13.688 61.715 1.00 5.90 341 LYS B N 1
ATOM 5335 C CA . LYS B 1 341 ? 6.578 14.272 63.019 1.00 6.20 341 LYS B CA 1
ATOM 5336 C C . LYS B 1 341 ? 6.309 15.780 63.002 1.00 6.20 341 LYS B C 1
ATOM 5337 O O . LYS B 1 341 ? 6.460 16.429 61.969 1.00 3.25 341 LYS B O 1
ATOM 5343 N N . LEU B 1 342 ? 5.968 16.337 64.160 1.00 3.42 342 LEU B N 1
ATOM 5344 C CA . LEU B 1 342 ? 5.700 17.774 64.297 1.00 3.73 342 LEU B CA 1
ATOM 5345 C C . LEU B 1 342 ? 6.141 18.283 65.676 1.00 5.58 342 LEU B C 1
ATOM 5346 O O . LEU B 1 342 ? 6.710 19.369 65.812 1.00 6.72 342 LEU B O 1
ATOM 5351 N N . ASP B 1 343 ? 5.882 17.475 66.697 1.00 6.65 343 ASP B N 1
ATOM 5352 C CA . ASP B 1 343 ? 6.222 17.816 68.073 1.00 6.57 343 ASP B CA 1
ATOM 5353 C C . ASP B 1 343 ? 7.702 18.162 68.236 1.00 4.59 343 ASP B C 1
ATOM 5354 O O . ASP B 1 343 ? 8.047 19.127 68.904 1.00 5.95 343 ASP B O 1
ATOM 5359 N N . GLU B 1 344 ? 8.561 17.381 67.587 1.00 2.88 344 GLU B N 1
ATOM 5360 C CA . GLU B 1 344 ? 10.016 17.537 67.653 1.00 2.22 344 GLU B CA 1
ATOM 5361 C C . GLU B 1 344 ? 10.551 18.885 67.164 1.00 3.29 344 GLU B C 1
ATOM 5362 O O . GLU B 1 344 ? 11.699 19.230 67.429 1.00 3.92 344 GLU B O 1
ATOM 5368 N N . PHE B 1 345 ? 9.723 19.630 66.438 1.00 4.52 345 PHE B N 1
ATOM 5369 C CA . PHE B 1 345 ? 10.084 20.951 65.928 1.00 3.66 345 PHE B CA 1
ATOM 5370 C C . PHE B 1 345 ? 9.949 22.049 67.009 1.00 5.38 345 PHE B C 1
ATOM 5371 O O . PHE B 1 345 ? 10.664 23.052 66.981 1.00 6.50 345 PHE B O 1
ATOM 5379 N N . ILE B 1 346 ? 9.019 21.855 67.944 1.00 4.96 346 ILE B N 1
ATOM 5380 C CA . ILE B 1 346 ? 8.722 22.838 68.994 1.00 4.46 346 ILE B CA 1
ATOM 5381 C C . ILE B 1 346 ? 9.683 22.817 70.176 1.00 3.10 346 ILE B C 1
ATOM 5382 O O . ILE B 1 346 ? 9.557 22.002 71.093 1.00 3.56 346 ILE B O 1
ATOM 5387 N N . THR B 1 347 ? 10.634 23.743 70.148 1.00 3.49 347 THR B N 1
ATOM 5388 C CA . THR B 1 347 ? 11.648 23.864 71.187 1.00 3.12 347 THR B CA 1
ATOM 5389 C C . THR B 1 347 ? 11.266 24.841 72.303 1.00 3.19 347 THR B C 1
ATOM 5390 O O . THR B 1 347 ? 11.837 24.798 73.398 1.00 2.34 347 THR B O 1
ATOM 5394 N N . HIS B 1 348 ? 10.340 25.752 72.018 1.00 3.20 348 HIS B N 1
ATOM 5395 C CA . HIS B 1 348 ? 9.903 26.732 73.017 1.00 3.44 348 HIS B CA 1
ATOM 5396 C C . HIS B 1 348 ? 8.413 26.971 72.863 1.00 3.89 348 HIS B C 1
ATOM 5397 O O . HIS B 1 348 ? 7.876 26.860 71.762 1.00 4.41 348 HIS B O 1
ATOM 5404 N N . ARG B 1 349 ? 7.755 27.325 73.962 1.00 5.87 349 ARG B N 1
ATOM 5405 C CA . ARG B 1 349 ? 6.322 27.661 73.962 1.00 3.84 349 ARG B CA 1
ATOM 5406 C C . ARG B 1 349 ? 6.161 28.805 74.955 1.00 4.40 349 ARG B C 1
ATOM 5407 O O . ARG B 1 349 ? 6.806 28.808 76.011 1.00 2.80 349 ARG B O 1
ATOM 5415 N N . MET B 1 350 ? 5.336 29.790 74.614 1.00 5.31 350 MET B N 1
ATOM 5416 C CA . MET B 1 350 ? 5.105 30.930 75.500 1.00 6.38 350 MET B CA 1
ATOM 5417 C C . MET B 1 350 ? 3.835 31.670 75.117 1.00 5.97 350 MET B C 1
ATOM 5418 O O . MET B 1 350 ? 3.312 31.486 74.017 1.00 8.52 350 MET B O 1
ATOM 5423 N N . PRO B 1 351 ? 3.260 32.442 76.057 1.00 8.02 351 PRO B N 1
ATOM 5424 C CA . PRO B 1 351 ? 2.029 33.205 75.811 1.00 6.14 351 PRO B CA 1
ATOM 5425 C C . PRO B 1 351 ? 2.224 34.299 74.768 1.00 5.35 351 PRO B C 1
ATOM 5426 O O . PRO B 1 351 ? 3.338 34.796 74.582 1.00 6.23 351 PRO B O 1
ATOM 5430 N N . LEU B 1 352 ? 1.122 34.729 74.159 1.00 5.83 352 LEU B N 1
ATOM 5431 C CA . LEU B 1 352 ? 1.141 35.785 73.141 1.00 6.05 352 LEU B CA 1
ATOM 5432 C C . LEU B 1 352 ? 1.869 37.050 73.633 1.00 8.85 352 LEU B C 1
ATOM 5433 O O . LEU B 1 352 ? 2.534 37.741 72.851 1.00 8.54 352 LEU B O 1
ATOM 5438 N N . GLU B 1 353 ? 1.782 37.328 74.933 1.00 7.67 353 GLU B N 1
ATOM 5439 C CA . GLU B 1 353 ? 2.437 38.504 75.506 1.00 8.72 353 GLU B CA 1
ATOM 5440 C C . GLU B 1 353 ? 3.961 38.445 75.432 1.00 7.87 353 GLU B C 1
ATOM 5441 O O . GLU B 1 353 ? 4.632 39.478 75.495 1.00 9.79 353 GLU B O 1
ATOM 5447 N N . SER B 1 354 ? 4.516 37.250 75.296 1.00 5.92 354 SER B N 1
ATOM 5448 C CA . SER B 1 354 ? 5.965 37.104 75.247 1.00 7.25 354 SER B CA 1
ATOM 5449 C C . SER B 1 354 ? 6.507 37.095 73.831 1.00 7.50 354 SER B C 1
ATOM 5450 O O . SER B 1 354 ? 7.683 36.793 73.612 1.00 9.26 354 SER B O 1
ATOM 5453 N N . VAL B 1 355 ? 5.673 37.519 72.890 1.00 4.99 355 VAL B N 1
ATOM 5454 C CA . VAL B 1 355 ? 6.044 37.557 71.483 1.00 5.42 355 VAL B CA 1
ATOM 5455 C C . VAL B 1 355 ? 7.416 38.178 71.221 1.00 6.31 355 VAL B C 1
ATOM 5456 O O . VAL B 1 355 ? 8.160 37.686 70.389 1.00 8.83 355 VAL B O 1
ATOM 5460 N N . ASN B 1 356 ? 7.767 39.232 71.949 1.00 9.12 356 ASN B N 1
ATOM 5461 C CA . ASN B 1 356 ? 9.067 39.874 71.768 1.00 11.46 356 ASN B CA 1
ATOM 5462 C C . ASN B 1 356 ? 10.225 38.967 72.191 1.00 11.80 356 ASN B C 1
ATOM 5463 O O . ASN B 1 356 ? 11.314 39.026 71.600 1.00 10.51 356 ASN B O 1
ATOM 5468 N N . ASP B 1 357 ? 9.976 38.091 73.169 1.00 8.80 357 ASP B N 1
ATOM 5469 C CA . ASP B 1 357 ? 10.989 37.136 73.624 1.00 7.03 357 ASP B CA 1
ATOM 5470 C C . ASP B 1 357 ? 11.194 36.085 72.537 1.00 7.20 357 ASP B C 1
ATOM 5471 O O . ASP B 1 357 ? 12.305 35.598 72.330 1.00 5.82 357 ASP B O 1
ATOM 5476 N N . ALA B 1 358 ? 10.096 35.715 71.877 1.00 9.58 358 ALA B N 1
ATOM 5477 C CA . ALA B 1 358 ? 10.103 34.722 70.803 1.00 8.31 358 ALA B CA 1
ATOM 5478 C C . ALA B 1 358 ? 10.836 35.260 69.570 1.00 9.06 358 ALA B C 1
ATOM 5479 O O . ALA B 1 358 ? 11.586 34.539 68.913 1.00 9.78 358 ALA B O 1
ATOM 5481 N N . ILE B 1 359 ? 10.619 36.536 69.270 1.00 11.22 359 ILE B N 1
ATOM 5482 C CA . ILE B 1 359 ? 11.264 37.193 68.141 1.00 13.51 359 ILE B CA 1
ATOM 5483 C C . ILE B 1 359 ? 12.784 37.294 68.376 1.00 14.55 359 ILE B C 1
ATOM 5484 O O . ILE B 1 359 ? 13.585 37.156 67.444 1.00 14.02 359 ILE B O 1
ATOM 5489 N N . ASP B 1 360 ? 13.178 37.487 69.630 1.00 14.59 360 ASP B N 1
ATOM 5490 C CA . ASP B 1 360 ? 14.590 37.602 69.969 1.00 15.11 360 ASP B CA 1
ATOM 5491 C C . ASP B 1 360 ? 15.330 36.266 69.824 1.00 15.44 360 ASP B C 1
ATOM 5492 O O . ASP B 1 360 ? 16.452 36.223 69.298 1.00 12.96 360 ASP B O 1
ATOM 5497 N N . LEU B 1 361 ? 14.711 35.181 70.293 1.00 12.86 361 LEU B N 1
ATOM 5498 C CA . LEU B 1 361 ? 15.322 33.854 70.188 1.00 13.95 361 LEU B CA 1
ATOM 5499 C C . LEU B 1 361 ? 15.527 33.540 68.720 1.00 15.79 361 LEU B C 1
ATOM 5500 O O . LEU B 1 361 ? 16.616 33.141 68.312 1.00 19.06 361 LEU B O 1
ATOM 5505 N N . MET B 1 362 ? 14.468 33.724 67.936 1.00 16.51 362 MET B N 1
ATOM 5506 C CA . MET B 1 362 ? 14.493 33.467 66.500 1.00 17.99 362 MET B CA 1
ATOM 5507 C C . MET B 1 362 ? 15.567 34.325 65.847 1.00 18.61 362 MET B C 1
ATOM 5508 O O . MET B 1 362 ? 16.375 33.835 65.049 1.00 17.17 362 MET B O 1
ATOM 5513 N N . LYS B 1 363 ? 15.577 35.604 66.206 1.00 18.09 363 LYS B N 1
ATOM 5514 C CA . LYS B 1 363 ? 16.543 36.545 65.663 1.00 19.67 363 LYS B CA 1
ATOM 5515 C C . LYS B 1 363 ? 17.974 36.068 65.911 1.00 19.42 363 LYS B C 1
ATOM 5516 O O . LYS B 1 363 ? 18.845 36.244 65.065 1.00 20.63 363 LYS B O 1
ATOM 5522 N N . HIS B 1 364 ? 18.208 35.442 67.060 1.00 19.27 364 HIS B N 1
ATOM 5523 C CA . HIS B 1 364 ? 19.543 34.957 67.398 1.00 19.70 364 HIS B CA 1
ATOM 5524 C C . HIS B 1 364 ? 19.764 33.475 67.115 1.00 17.76 364 HIS B C 1
ATOM 5525 O O . HIS B 1 364 ? 20.702 32.889 67.637 1.00 17.66 364 HIS B O 1
ATOM 5532 N N . GLY B 1 365 ? 18.881 32.868 66.325 1.00 19.02 365 GLY B N 1
ATOM 5533 C CA . GLY B 1 365 ? 19.016 31.456 65.989 1.00 18.69 365 GLY B CA 1
ATOM 5534 C C . GLY B 1 365 ? 19.137 30.561 67.208 1.00 18.60 365 GLY B C 1
ATOM 5535 O O . GLY B 1 365 ? 19.929 29.618 67.227 1.00 19.42 365 GLY B O 1
ATOM 5536 N N . LYS B 1 366 ? 18.304 30.833 68.207 1.00 18.24 366 LYS B N 1
ATOM 5537 C CA . LYS B 1 366 ? 18.311 30.087 69.458 1.00 18.87 366 LYS B CA 1
ATOM 5538 C C . LYS B 1 366 ? 17.238 29.002 69.568 1.00 16.23 366 LYS B C 1
ATOM 5539 O O . LYS B 1 366 ? 17.074 28.398 70.627 1.00 15.32 366 LYS B O 1
ATOM 5545 N N . CYS B 1 367 ? 16.489 28.757 68.499 1.00 16.14 367 CYS B N 1
ATOM 5546 C CA . CYS B 1 367 ? 15.440 27.741 68.532 1.00 15.04 367 CYS B CA 1
ATOM 5547 C C . CYS B 1 367 ? 15.086 27.223 67.147 1.00 12.24 367 CYS B C 1
ATOM 5548 O O . CYS B 1 367 ? 15.641 27.680 66.148 1.00 13.63 367 CYS B O 1
ATOM 5551 N N . ILE B 1 368 ? 14.222 26.210 67.096 1.00 9.17 368 ILE B N 1
ATOM 5552 C CA . ILE B 1 368 ? 13.752 25.684 65.819 1.00 5.79 368 ILE B CA 1
ATOM 5553 C C . ILE B 1 368 ? 12.461 26.474 65.663 1.00 7.33 368 ILE B C 1
ATOM 5554 O O . ILE B 1 368 ? 12.438 27.480 64.949 1.00 6.69 368 ILE B O 1
ATOM 5559 N N . ARG B 1 369 ? 11.426 26.086 66.406 1.00 4.83 369 ARG B N 1
ATOM 5560 C CA . ARG B 1 369 ? 10.157 26.803 66.374 1.00 5.88 369 ARG B CA 1
ATOM 5561 C C . ARG B 1 369 ? 9.688 27.161 67.783 1.00 7.47 369 ARG B C 1
ATOM 5562 O O . ARG B 1 369 ? 10.024 26.483 68.764 1.00 7.09 369 ARG B O 1
ATOM 5570 N N . THR B 1 370 ? 8.980 28.280 67.874 1.00 8.91 370 THR B N 1
ATOM 5571 C CA . THR B 1 370 ? 8.391 28.742 69.117 1.00 6.16 370 THR B CA 1
ATOM 5572 C C . THR B 1 370 ? 6.914 28.862 68.791 1.00 7.26 370 THR B C 1
ATOM 5573 O O . THR B 1 370 ? 6.538 29.532 67.819 1.00 5.70 370 THR B O 1
ATOM 5577 N N . VAL B 1 371 ? 6.088 28.149 69.547 1.00 4.34 371 VAL B N 1
ATOM 5578 C CA . VAL B 1 371 ? 4.650 28.186 69.356 1.00 3.59 371 VAL B CA 1
ATOM 5579 C C . VAL B 1 371 ? 4.045 29.012 70.499 1.00 5.67 371 VAL B C 1
ATOM 5580 O O . VAL B 1 371 ? 4.405 28.820 71.669 1.00 5.39 371 VAL B O 1
ATOM 5584 N N . LEU B 1 372 ? 3.194 29.972 70.146 1.00 6.69 372 LEU B N 1
ATOM 5585 C CA . LEU B 1 372 ? 2.523 30.839 71.118 1.00 6.44 372 LEU B CA 1
ATOM 5586 C C . LEU B 1 372 ? 1.064 30.429 71.314 1.00 7.57 372 LEU B C 1
ATOM 5587 O O . LEU B 1 372 ? 0.419 29.942 70.380 1.00 8.53 372 LEU B O 1
ATOM 5592 N N . SER B 1 373 ? 0.540 30.674 72.513 1.00 8.39 373 SER B N 1
ATOM 5593 C CA . SER B 1 373 ? -0.859 30.391 72.839 1.00 9.06 373 SER B CA 1
ATOM 5594 C C . SER B 1 373 ? -1.630 31.724 72.830 1.00 9.82 373 SER B C 1
ATOM 5595 O O . SER B 1 373 ? -1.068 32.772 73.180 1.00 8.34 373 SER B O 1
ATOM 5598 N N . LEU B 1 374 ? -2.901 31.694 72.435 1.00 10.62 374 LEU B N 1
ATOM 5599 C CA . LEU B 1 374 ? -3.707 32.915 72.384 1.00 15.45 374 LEU B CA 1
ATOM 5600 C C . LEU B 1 374 ? -5.009 32.821 73.186 1.00 19.49 374 LEU B C 1
ATOM 5601 O O . LEU B 1 374 ? -5.955 32.170 72.706 1.00 24.03 374 LEU B O 1
#

Organism: Gadus morhua subsp. callarias (NCBI:txid8053)

B-factor: mean 9.94, std 7.78, range [2.0, 48.86]

Solvent-accessible surface area: 28706 Å² total; per-residue (Å²): 125,49,98,65,122,82,6,139,9,70,0,0,0,1,40,86,23,94,97,100,9,68,54,26,90,2,88,0,51,48,15,67,62,59,20,0,0,0,75,2,48,0,0,0,0,6,85,32,0,4,10,1,2,50,69,28,79,60,191,109,0,30,15,0,0,0,0,3,0,0,0,0,56,3,24,6,47,4,95,64,17,137,71,5,116,85,51,42,46,0,0,1,3,29,22,14,27,32,40,146,18,108,6,13,119,18,132,119,15,16,18,8,62,111,26,41,45,71,76,12,70,99,31,17,1,23,144,107,24,22,1,42,4,150,80,129,152,0,31,6,0,8,16,0,0,0,0,0,33,37,0,7,4,61,27,41,10,0,0,73,9,25,114,85,1,55,16,62,7,0,0,0,1,0,9,1,0,0,14,0,18,0,0,0,55,54,19,5,131,12,74,111,47,11,34,0,0,0,8,10,1,27,2,28,0,0,0,0,0,11,0,0,108,64,25,36,17,159,66,1,0,0,5,24,110,40,70,108,25,35,137,57,0,141,68,5,18,11,73,32,76,10,15,34,114,109,80,127,62,82,17,18,81,13,0,35,153,58,24,125,30,4,0,24,11,0,0,0,16,71,18,71,34,37,37,0,65,52,0,0,48,0,0,6,49,4,51,0,25,2,0,1,16,9,70,7,55,85,108,52,0,19,0,81,0,75,34,0,14,17,20,28,12,1,55,8,6,46,4,0,30,30,43,2,48,67,4,0,31,142,12,0,112,18,38,63,86,196,150,18,82,1,73,55,0,27,59,59,119,35,70,3,93,30,1,56,85,0,9,77,42,31,103,110,29,122,12,8,7,0,3,1,52,60,124,44,96,62,116,85,9,137,12,84,0,0,0,1,73,88,26,92,108,95,8,74,50,24,110,0,39,0,46,49,12,75,60,66,23,0,0,0,75,0,54,1,0,0,0,10,100,53,1,9,68,4,3,66,96,17,197,64,160,98,0,20,34,0,0,0,0,5,1,0,0,0,56,2,20,7,45,4,92,70,14,133,81,5,109,80,53,40,40,0,0,2,3,30,24,14,31,29,41,144,16,106,4,13,133,16,128,116,15,12,18,6,62,110,24,37,53,67,81,13,76,104,25,36,0,28,147,118,12,26,0,40,0,160,63,154,116,0,28,7,0,9,16,1,0,0,0,0,33,31,0,8,5,62,29,42,10,0,1,83,10,54,112,81,0,48,16,68,8,0,0,1,0,0,13,2,1,1,18,0,17,0,0,0,51,57,13,6,118,13,75,110,41,10,20,0,0,0,5,11,2,28,4,38,0,0,0,0,0,7,0,0,105,60,22,34,16,147,64,2,0,0,3,21,110,62,75,124,47,35,121,69,0,116,70,2,16,6,75,31,70,8,17,34,108,106,64,120,77,71,19,15,104,8,0,37,166,55,17,120,34,5,0,28,12,0,0,0,16,81,17,71,33,38,38,0,69,40,0,0,46,0,1,4,41,6,51,0,25,0,0,0,12,14,101,21,49,131,105,52,1,23,0,80,0,56,31,0,13,14,22,28,10,0,42,7,12,47,4,0,23,25,46,3,49,78,6,0,37,143,9,0,118,18,34,46,64,176,151,10,77,0,79,63,0,30,56,57,118,34,71,3,90,28,0,52,86,0,10,66,35,9,121,100,51,112,13,10,9,0,3,1,66,42

InterPro domains:
  IPR002328 Alcohol dehydrogenase, zinc-type, conserved site [PS00059] (67-81)
  IPR011032 GroES-like superfamily [SSF50129] (2-189)
  IPR011032 GroES-like superfamily [SSF50129] (324-372)
  IPR013149 Alcohol dehydrogenase-like, C-terminal [PF00107] (203-330)
  IPR013154 Alcohol dehydrogenase-like, N-terminal [PF08240] (33-161)
  IPR020843 Enoylreductase domain [SM00829] (16-372)
  IPR036291 NAD(P)-binding domain superfamily [SSF51735] (166-337)

Radius of gyration: 30.01 Å; Cα contacts (8 Å, |Δi|>4): 2012; chains: 2; bounding box: 80×60×77 Å